Protein AF-A0A920VKF5-F1 (afdb_monomer)

Secondary structure (DSSP, 8-state):
-EEEBTTEEEETTEEEE-SSSEEEEEEEEETTTTS-TTTT-TTTT-SS-S---TT---EEEEEEETTTTEEEE-SS-SSB-SSS--B--TTTS---EEEE---TTSSS-SEEEEEEEEETTTTEEEEEES--HHHHHHHHHHH---TTT-S---S-TTS-------TTSHHHHHHHHHHHHHTT--SEEE----HHHHTT----SS-SHHHHHHHHHHHHH--EEEEE--S--SBT---GGGGSTT-EEEEEEEEHHHHHHHH----SSSEEE-SS--B---TTS----SEEEE-SEEEE--TTSPPPEETTTEEPPTTEEEE-SHHHHHHHHHHHHHHHHHHHHHHT----HHHHHHHHHHSSB--TTS-HHHHTT-B--HHHHHHHHHHHHTT-----EEEEEEEESTTGGGSSBTTEESS-EE-SS--TT-------EEEESSS---SS---------

pLDDT: mean 91.52, std 10.72, range [28.8, 98.75]

Nearest PDB structures (foldseek):
  3lxu-assembly1_X-2  TM=6.558E-01  e=7.524E-14  Drosophila melanogaster
  3ti9-assembly1_A  TM=7.497E-01  e=1.568E-07  Dichelobacter nodosus
  3ti7-assembly1_A  TM=6.650E-01  e=3.180E-07  Dichelobacter nodosus VCS1703A
  3lpd-assembly1_A  TM=7.402E-01  e=3.356E-06  Dichelobacter nodosus VCS1703A
  3lpa-assembly1_A  TM=6.049E-01  e=1.655E-06  Dichelobacter nodosus VCS1703A

Structure (mmCIF, N/CA/C/O backbone):
data_AF-A0A920VKF5-F1
#
_entry.id   AF-A0A920VKF5-F1
#
loop_
_atom_site.group_PDB
_atom_site.id
_atom_site.type_symbol
_atom_site.label_atom_id
_atom_site.label_alt_id
_atom_site.label_comp_id
_atom_site.label_asym_id
_atom_site.label_entity_id
_atom_site.label_seq_id
_atom_site.pdbx_PDB_ins_code
_atom_site.Cartn_x
_atom_site.Cartn_y
_atom_site.Cartn_z
_atom_site.occupancy
_atom_site.B_iso_or_equiv
_atom_site.auth_seq_id
_atom_site.auth_comp_id
_atom_site.auth_asym_id
_atom_site.auth_atom_id
_atom_site.pdbx_PDB_model_num
ATOM 1 N N . MET A 1 1 ? -4.270 -9.746 36.319 1.00 94.31 1 MET A N 1
ATOM 2 C CA . MET A 1 1 ? -5.413 -10.679 36.282 1.00 94.31 1 MET A CA 1
ATOM 3 C C . MET A 1 1 ? -6.360 -10.308 37.399 1.00 94.31 1 MET A C 1
ATOM 5 O O . MET A 1 1 ? -5.893 -9.816 38.421 1.00 94.31 1 MET A O 1
ATOM 9 N N . VAL A 1 2 ? -7.645 -10.537 37.183 1.00 97.38 2 VAL A N 1
ATOM 10 C CA . VAL A 1 2 ? -8.746 -10.303 38.118 1.00 97.38 2 VAL A CA 1
ATOM 11 C C . VAL A 1 2 ? -9.659 -11.522 38.104 1.00 97.38 2 VAL A C 1
ATOM 13 O O . VAL A 1 2 ? -9.716 -12.234 37.103 1.00 97.38 2 VAL A O 1
ATOM 16 N N . THR A 1 3 ? -10.356 -11.772 39.205 1.00 98.00 3 THR A N 1
ATOM 17 C CA . THR A 1 3 ? -11.345 -12.850 39.296 1.00 98.00 3 THR A CA 1
ATOM 18 C C . THR A 1 3 ? -12.698 -12.223 39.576 1.00 98.00 3 THR A C 1
ATOM 20 O O . THR A 1 3 ? -12.848 -11.528 40.579 1.00 98.00 3 THR A O 1
ATOM 23 N N . ALA A 1 4 ? -13.648 -12.456 38.677 1.00 97.50 4 ALA A N 1
ATOM 24 C CA . ALA A 1 4 ? -15.033 -12.065 38.842 1.00 97.50 4 ALA A CA 1
ATOM 25 C C . ALA A 1 4 ? -15.792 -13.134 39.629 1.00 97.50 4 ALA A C 1
ATOM 27 O O . ALA A 1 4 ? -15.712 -14.322 39.303 1.00 97.50 4 ALA A O 1
ATOM 28 N N . ALA A 1 5 ? -16.512 -12.695 40.656 1.00 95.94 5 ALA A N 1
ATOM 29 C CA . ALA A 1 5 ? -17.435 -13.512 41.429 1.00 95.94 5 ALA A CA 1
ATOM 30 C C . ALA A 1 5 ? -18.711 -12.707 41.683 1.00 95.94 5 ALA A C 1
ATOM 32 O O . ALA A 1 5 ? -18.638 -11.499 41.919 1.00 95.94 5 ALA A O 1
ATOM 33 N N . ASP A 1 6 ? -19.869 -13.367 41.615 1.00 96.00 6 ASP A N 1
ATOM 34 C CA . ASP A 1 6 ? -21.182 -12.714 41.675 1.00 96.00 6 ASP A CA 1
ATOM 35 C C . ASP A 1 6 ? -21.328 -11.588 40.622 1.00 96.00 6 ASP A C 1
ATOM 37 O O . ASP A 1 6 ? -21.976 -10.564 40.848 1.00 96.00 6 ASP A O 1
ATOM 41 N N . GLY A 1 7 ? -20.696 -11.773 39.458 1.00 96.00 7 GLY A N 1
ATOM 42 C CA . GLY A 1 7 ? -20.716 -10.853 38.323 1.00 96.00 7 GLY A CA 1
ATOM 43 C C . GLY A 1 7 ? -19.850 -9.602 38.480 1.00 96.00 7 GLY A C 1
ATOM 44 O O . GLY A 1 7 ? -19.982 -8.689 37.669 1.00 96.00 7 GLY A O 1
ATOM 45 N N . GLN A 1 8 ? -18.983 -9.510 39.494 1.00 97.88 8 GLN A N 1
ATOM 46 C CA . GLN A 1 8 ? -18.176 -8.309 39.747 1.00 97.88 8 GLN A CA 1
ATOM 47 C C . GLN A 1 8 ? -16.718 -8.622 40.079 1.00 97.88 8 GLN A C 1
ATOM 49 O O . GLN A 1 8 ? -16.393 -9.677 40.624 1.00 97.88 8 GLN A O 1
ATOM 54 N N . PHE A 1 9 ? -15.833 -7.665 39.802 1.00 98.44 9 PHE A N 1
ATOM 55 C CA . PHE A 1 9 ? -14.459 -7.646 40.305 1.00 98.44 9 PHE A CA 1
ATOM 56 C C . PHE A 1 9 ? -13.984 -6.208 40.528 1.00 98.44 9 PHE A C 1
ATOM 58 O O . PHE A 1 9 ? -14.538 -5.254 39.986 1.00 98.44 9 PHE A O 1
ATOM 65 N N . THR A 1 10 ? -12.913 -6.047 41.299 1.00 97.88 10 THR A N 1
ATOM 66 C CA . THR A 1 10 ? -12.249 -4.752 41.488 1.00 97.88 10 THR A CA 1
ATOM 67 C C . THR A 1 10 ? -10.914 -4.751 40.753 1.00 97.88 10 THR A C 1
ATOM 69 O O . THR A 1 10 ? -10.145 -5.711 40.847 1.00 97.88 10 THR A O 1
ATOM 72 N N . TYR A 1 11 ? -10.633 -3.670 40.032 1.00 97.69 11 TYR A N 1
ATOM 73 C CA . TYR A 1 11 ? -9.337 -3.407 39.420 1.00 97.69 11 TYR A CA 1
ATOM 74 C C . TYR A 1 11 ? -8.946 -1.957 39.694 1.00 97.69 11 TYR A C 1
ATOM 76 O O . TYR A 1 11 ? -9.728 -1.042 39.434 1.00 97.69 11 TYR A O 1
ATOM 84 N N . GLU A 1 12 ? -7.747 -1.767 40.247 1.00 94.69 12 GLU A N 1
ATOM 85 C CA . GLU A 1 12 ? -7.324 -0.487 40.829 1.00 94.69 12 GLU A CA 1
ATOM 86 C C . GLU A 1 12 ? -8.386 0.030 41.820 1.00 94.69 12 GLU A C 1
ATOM 88 O O . GLU A 1 12 ? -8.778 -0.710 42.724 1.00 94.69 12 GLU A O 1
ATOM 93 N N . ASP A 1 13 ? -8.867 1.261 41.647 1.00 92.81 13 ASP A N 1
ATOM 94 C CA . ASP A 1 13 ? -9.841 1.902 42.538 1.00 92.81 13 ASP A CA 1
ATOM 95 C C . ASP A 1 13 ? -11.298 1.784 42.036 1.00 92.81 13 ASP A C 1
ATOM 97 O O . ASP A 1 13 ? -12.197 2.429 42.577 1.00 92.81 13 ASP A O 1
ATOM 101 N N . SER A 1 14 ? -11.553 0.977 40.997 1.00 95.88 14 SER A N 1
ATOM 102 C CA . SER A 1 14 ? -12.870 0.842 40.355 1.00 95.88 14 SER A CA 1
ATOM 103 C C . SER A 1 14 ? -13.431 -0.575 40.467 1.00 95.88 14 SER A C 1
ATOM 105 O O . SER A 1 14 ? -12.704 -1.567 40.390 1.00 95.88 14 SER A O 1
ATOM 107 N N . THR A 1 15 ? -14.749 -0.674 40.649 1.00 97.69 15 THR A N 1
ATOM 108 C CA . THR A 1 15 ? -15.477 -1.951 40.614 1.00 97.69 15 THR A CA 1
ATOM 109 C C . THR A 1 15 ? -16.161 -2.084 39.267 1.00 97.69 15 THR A C 1
ATOM 111 O O . THR A 1 15 ? -16.923 -1.200 38.889 1.00 97.69 15 THR A O 1
ATOM 114 N N . TYR A 1 16 ? -15.878 -3.183 38.576 1.00 98.31 16 TYR A N 1
ATOM 115 C CA . TYR A 1 16 ? -16.411 -3.485 37.258 1.00 98.31 16 TYR A CA 1
ATOM 116 C C . TYR A 1 16 ? -17.472 -4.580 37.339 1.00 98.31 16 TYR A C 1
ATOM 118 O O . TYR A 1 16 ? -17.365 -5.503 38.155 1.00 98.31 16 TYR A O 1
ATOM 126 N N . VAL A 1 17 ? -18.458 -4.512 36.446 1.00 98.56 17 VAL A N 1
ATOM 127 C CA . VAL A 1 17 ? -19.381 -5.620 36.172 1.00 98.56 17 VAL A CA 1
ATOM 128 C C . VAL A 1 17 ? -18.771 -6.496 35.080 1.00 98.56 17 VAL A C 1
ATOM 130 O O . VAL A 1 17 ? -18.473 -6.025 33.984 1.00 98.56 17 VAL A O 1
ATOM 133 N N . ALA A 1 18 ? -18.557 -7.773 35.380 1.00 97.94 18 ALA A N 1
ATOM 134 C CA . ALA A 1 18 ? -18.009 -8.744 34.439 1.00 97.94 18 ALA A CA 1
ATOM 135 C C . ALA A 1 18 ? -19.101 -9.288 33.498 1.00 97.94 18 ALA A C 1
ATOM 137 O O . ALA A 1 18 ? -20.263 -9.362 33.900 1.00 97.94 18 ALA A O 1
ATOM 138 N N . PRO A 1 19 ? -18.749 -9.758 32.285 1.00 97.44 19 PRO A N 1
ATOM 139 C CA . PRO A 1 19 ? -19.723 -10.389 31.393 1.00 97.44 19 PRO A CA 1
ATOM 140 C C . PRO A 1 19 ? -20.175 -11.766 31.913 1.00 97.44 19 PRO A C 1
ATOM 142 O O . PRO A 1 19 ? -21.263 -12.240 31.591 1.00 97.44 19 PRO A O 1
ATOM 145 N N . LYS A 1 20 ? -19.329 -12.417 32.720 1.00 97.31 20 LYS A N 1
ATOM 146 C CA . LYS A 1 20 ? -19.550 -13.706 33.386 1.00 97.31 20 LYS A CA 1
ATOM 147 C C . LYS A 1 20 ? -18.579 -13.848 34.565 1.00 97.31 20 LYS A C 1
ATOM 149 O O . LYS A 1 20 ? -17.555 -13.164 34.606 1.00 97.31 20 LYS A O 1
ATOM 154 N N . ASP A 1 21 ? -18.872 -14.756 35.494 1.00 97.69 21 ASP A N 1
ATOM 155 C CA . ASP A 1 21 ? -17.903 -15.168 36.517 1.00 97.69 21 ASP A CA 1
ATOM 156 C C . ASP A 1 21 ? -16.720 -15.897 35.864 1.00 97.69 21 ASP A C 1
ATOM 158 O O . ASP A 1 21 ? -16.899 -16.660 34.912 1.00 97.69 21 ASP A O 1
ATOM 162 N N . GLY A 1 22 ? -15.506 -15.676 36.368 1.00 97.19 22 GLY A N 1
ATOM 163 C CA . GLY A 1 22 ? -14.299 -16.223 35.749 1.00 97.19 22 GLY A CA 1
ATOM 164 C C . GLY A 1 22 ? -13.022 -15.495 36.149 1.00 97.19 22 GLY A C 1
ATOM 165 O O . GLY A 1 22 ? -13.030 -14.610 37.003 1.00 97.19 22 GLY A O 1
ATOM 166 N N . THR A 1 23 ? -11.899 -15.880 35.543 1.00 98.12 23 THR A N 1
ATOM 167 C CA . THR A 1 23 ? -10.612 -15.191 35.716 1.00 98.12 23 THR A CA 1
ATOM 168 C C . THR A 1 23 ? -10.201 -14.557 34.400 1.00 98.12 23 THR A C 1
ATOM 170 O O . THR A 1 23 ? -10.157 -15.229 33.379 1.00 98.12 23 THR A O 1
ATOM 173 N N . PHE A 1 24 ? -9.864 -13.273 34.444 1.00 98.19 24 PHE A N 1
ATOM 174 C CA . PHE A 1 24 ? -9.590 -12.472 33.258 1.00 98.19 24 PHE A CA 1
ATOM 175 C C . PHE A 1 24 ? -8.280 -11.699 33.397 1.00 98.19 24 PHE A C 1
ATOM 177 O O . PHE A 1 24 ? -7.822 -11.360 34.498 1.00 98.19 24 PHE A O 1
ATOM 184 N N . ARG A 1 25 ? -7.683 -11.339 32.264 1.00 97.75 25 ARG A N 1
ATOM 185 C CA . ARG A 1 25 ? -6.752 -10.213 32.189 1.00 97.75 25 ARG A CA 1
ATOM 186 C C . ARG A 1 25 ? -7.541 -8.930 32.016 1.00 97.75 25 ARG A C 1
ATOM 188 O O . ARG A 1 25 ? -8.558 -8.913 31.342 1.00 97.75 25 ARG A O 1
ATOM 195 N N . ILE A 1 26 ? -7.038 -7.863 32.618 1.00 97.94 26 ILE A N 1
ATOM 196 C CA . ILE A 1 26 ? -7.581 -6.526 32.438 1.00 97.94 26 ILE A CA 1
ATOM 197 C C . ILE A 1 26 ? -6.432 -5.541 32.264 1.00 97.94 26 ILE A C 1
ATOM 199 O O . ILE A 1 26 ? -5.382 -5.692 32.899 1.00 97.94 26 ILE A O 1
ATOM 203 N N . ALA A 1 27 ? -6.645 -4.567 31.390 1.00 96.94 27 ALA A N 1
ATOM 204 C CA . ALA A 1 27 ? -5.829 -3.375 31.234 1.00 96.94 27 ALA A CA 1
ATOM 205 C C . ALA A 1 27 ? -6.740 -2.169 30.964 1.00 96.94 27 ALA A C 1
ATOM 207 O O . ALA A 1 27 ? -7.908 -2.333 30.612 1.00 96.94 27 ALA A O 1
ATOM 208 N N . LEU A 1 28 ? -6.195 -0.965 31.122 1.00 96.12 28 LEU A N 1
ATOM 209 C CA . LEU A 1 28 ? -6.865 0.274 30.738 1.00 96.12 28 LEU A CA 1
ATOM 210 C C . LEU A 1 28 ? -6.191 0.814 29.480 1.00 96.12 28 LEU A C 1
ATOM 212 O O . LEU A 1 28 ? -4.983 1.042 29.484 1.00 96.12 28 LEU A O 1
ATOM 216 N N . PHE A 1 29 ? -6.971 1.005 28.422 1.00 95.19 29 PHE A N 1
ATOM 217 C CA . PHE A 1 29 ? -6.555 1.722 27.227 1.00 95.19 29 PHE A CA 1
ATOM 218 C C . PHE A 1 29 ? -6.771 3.217 27.455 1.00 95.19 29 PHE A C 1
ATOM 220 O O . PHE A 1 29 ? -7.895 3.657 27.696 1.00 95.19 29 PHE A O 1
ATOM 227 N N . HIS A 1 30 ? -5.701 4.004 27.389 1.00 93.19 30 HIS A N 1
ATOM 228 C CA . HIS A 1 30 ? -5.762 5.446 27.562 1.00 93.19 30 HIS A CA 1
ATOM 229 C C . HIS A 1 30 ? -5.614 6.150 26.216 1.00 93.19 30 HIS A C 1
ATOM 231 O O . HIS A 1 30 ? -4.521 6.228 25.654 1.00 93.19 30 HIS A O 1
ATOM 237 N N . GLU A 1 31 ? -6.684 6.765 25.718 1.00 90.12 31 GLU A N 1
ATOM 238 C CA . GLU A 1 31 ? -6.678 7.388 24.385 1.00 90.12 31 GLU A CA 1
ATOM 239 C C . GLU A 1 31 ? -5.643 8.516 24.211 1.00 90.12 31 GLU A C 1
ATOM 241 O O . GLU A 1 31 ? -5.218 8.795 23.093 1.00 90.12 31 GLU A O 1
ATOM 246 N N . ALA A 1 32 ? -5.175 9.135 25.300 1.00 86.12 32 ALA A N 1
ATOM 247 C CA . ALA A 1 32 ? -4.144 10.173 25.263 1.00 86.12 32 ALA A CA 1
ATOM 248 C C . ALA A 1 32 ? -2.719 9.648 25.073 1.00 86.12 32 ALA A C 1
ATOM 250 O O . ALA A 1 32 ? -1.810 10.425 24.780 1.00 86.12 32 ALA A O 1
ATOM 251 N N . ARG A 1 33 ? -2.499 8.358 25.325 1.00 83.00 33 ARG A N 1
ATOM 252 C CA . ARG A 1 33 ? -1.163 7.747 25.356 1.00 83.00 33 ARG A CA 1
ATOM 253 C C . ARG A 1 33 ? -1.057 6.581 24.386 1.00 83.00 33 ARG A C 1
ATOM 255 O O . ARG A 1 33 ? -0.053 6.462 23.688 1.00 83.00 33 ARG A O 1
ATOM 262 N N . ASP A 1 34 ? -2.108 5.777 24.316 1.00 81.38 34 ASP A N 1
ATOM 263 C CA . ASP A 1 34 ? -2.100 4.469 23.671 1.00 81.38 34 ASP A CA 1
ATOM 264 C C . ASP A 1 34 ? -2.711 4.502 22.263 1.00 81.38 34 ASP A C 1
ATOM 266 O O . ASP A 1 34 ? -2.528 3.565 21.493 1.00 81.38 34 ASP A O 1
ATOM 270 N N . SER A 1 35 ? -3.377 5.598 21.876 1.00 69.25 35 SER A N 1
ATOM 271 C CA . SER A 1 35 ? -3.959 5.765 20.531 1.00 69.25 35 SER A CA 1
ATOM 272 C C . SER A 1 35 ? -2.922 5.971 19.417 1.00 69.25 35 SER A C 1
ATOM 274 O O . SER A 1 35 ? -3.292 6.050 18.245 1.00 69.25 35 SER A O 1
ATOM 276 N N . LEU A 1 36 ? -1.629 6.077 19.762 1.00 63.97 36 LEU A N 1
ATOM 277 C CA . LEU A 1 36 ? -0.516 6.329 18.834 1.00 63.97 36 LEU A CA 1
ATOM 278 C C . LEU A 1 36 ? -0.737 7.554 17.918 1.00 63.97 36 LEU A C 1
ATOM 280 O O . LEU A 1 36 ? -0.152 7.641 16.837 1.00 63.97 36 LEU A O 1
ATOM 284 N N . ALA A 1 37 ? -1.513 8.554 18.360 1.00 57.12 37 ALA A N 1
ATOM 285 C CA . ALA A 1 37 ? -1.770 9.799 17.620 1.00 57.12 37 ALA A CA 1
ATOM 286 C C . ALA A 1 37 ? -0.521 10.700 17.426 1.00 57.12 37 ALA A C 1
ATOM 288 O O . ALA A 1 37 ? -0.604 11.812 16.902 1.00 57.12 37 ALA A O 1
ATOM 289 N N . THR A 1 38 ? 0.662 10.223 17.817 1.00 44.28 38 THR A N 1
ATOM 290 C CA . THR A 1 38 ? 1.932 10.948 17.948 1.00 44.28 38 THR A CA 1
ATOM 291 C C . THR A 1 38 ? 2.585 11.391 16.633 1.00 44.28 38 THR A C 1
ATOM 293 O O . THR A 1 38 ? 3.523 12.184 16.676 1.00 44.28 38 THR A O 1
ATOM 296 N N . PHE A 1 39 ? 2.089 10.963 15.467 1.00 41.31 39 PHE A N 1
ATOM 297 C CA . PHE A 1 39 ? 2.622 11.364 14.153 1.00 41.31 39 PHE A CA 1
ATOM 298 C C . PHE A 1 39 ? 1.538 11.936 13.230 1.00 41.31 39 PHE A C 1
ATOM 300 O O . PHE A 1 39 ? 1.258 11.389 12.168 1.00 41.31 39 PHE A O 1
ATOM 307 N N . GLY A 1 40 ? 0.916 13.047 13.640 1.00 45.75 40 GLY A N 1
ATOM 308 C CA . GLY A 1 40 ? -0.135 13.697 12.844 1.00 45.75 40 GLY A CA 1
ATOM 309 C C . GLY A 1 40 ? -1.420 12.868 12.761 1.00 45.75 40 GLY A C 1
ATOM 310 O O . GLY A 1 40 ? -2.103 12.897 11.738 1.00 45.75 40 GLY A O 1
ATOM 311 N N . GLY A 1 41 ? -1.714 12.095 13.814 1.00 56.78 41 GLY A N 1
ATOM 312 C CA . GLY A 1 41 ? -2.896 11.245 13.882 1.00 56.78 41 GLY A CA 1
ATOM 313 C C . GLY A 1 41 ? -4.176 12.075 13.858 1.00 56.78 41 GLY A C 1
ATOM 314 O O . GLY A 1 41 ? -4.348 12.986 14.662 1.00 56.78 41 GLY A O 1
ATOM 315 N N . SER A 1 42 ? -5.088 11.724 12.956 1.00 66.75 42 SER A N 1
ATOM 316 C CA . SER A 1 42 ? -6.396 12.365 12.752 1.00 66.75 42 SER A CA 1
ATOM 317 C C . SER A 1 42 ? -7.359 12.240 13.938 1.00 66.75 42 SER A C 1
ATOM 319 O O . SER A 1 42 ? -8.408 12.872 13.929 1.00 66.75 42 SER A O 1
ATOM 321 N N . LEU A 1 43 ? -7.022 11.411 14.929 1.00 80.00 43 LEU A N 1
ATOM 322 C CA . LEU A 1 43 ? -7.848 11.161 16.109 1.00 80.00 43 LEU A CA 1
ATOM 323 C C . LEU A 1 43 ? -7.689 12.220 17.201 1.00 80.00 43 LEU A C 1
ATOM 325 O O . LEU A 1 43 ? -8.517 12.263 18.092 1.00 80.00 43 LEU A O 1
ATOM 329 N N . GLU A 1 44 ? -6.620 13.025 17.187 1.00 80.25 44 GLU A N 1
ATOM 330 C CA . GLU A 1 44 ? -6.382 14.088 18.186 1.00 80.25 44 GLU A CA 1
ATOM 331 C C . GLU A 1 44 ? -6.449 13.632 19.661 1.00 80.25 44 GLU A C 1
ATOM 333 O O . GLU A 1 44 ? -6.686 14.436 20.559 1.00 80.25 44 GLU A O 1
ATOM 338 N N . ASN A 1 45 ? -6.148 12.354 19.928 1.00 86.19 45 ASN A N 1
ATOM 339 C CA . ASN A 1 45 ? -6.313 11.708 21.238 1.00 86.19 45 ASN A CA 1
ATOM 340 C C . ASN A 1 45 ? -7.775 11.627 21.728 1.00 86.19 45 ASN A C 1
ATOM 342 O O . ASN A 1 45 ? -8.021 11.701 22.931 1.00 86.19 45 ASN A O 1
ATOM 346 N N . ASP A 1 46 ? -8.717 11.507 20.802 1.00 89.50 46 ASP A N 1
ATOM 347 C CA . ASP A 1 46 ? -10.159 11.457 21.032 1.00 89.50 46 ASP A CA 1
ATOM 348 C C . ASP A 1 46 ? -10.747 10.290 20.222 1.00 89.50 46 ASP A C 1
ATOM 350 O O . ASP A 1 46 ? -11.204 10.459 19.086 1.00 89.50 46 ASP A O 1
ATOM 354 N N . VAL A 1 47 ? -10.619 9.064 20.742 1.00 91.88 47 VAL A N 1
ATOM 355 C CA . VAL A 1 47 ? -11.009 7.862 19.978 1.00 91.88 47 VAL A CA 1
ATOM 356 C C . VAL A 1 47 ? -12.523 7.706 19.896 1.00 91.88 47 VAL A C 1
ATOM 358 O O . VAL A 1 47 ? -13.016 7.157 18.913 1.00 91.88 47 VAL A O 1
ATOM 361 N N . ASN A 1 48 ? -13.250 8.182 20.908 1.00 93.19 48 ASN A N 1
ATOM 362 C CA . ASN A 1 48 ? -14.709 8.140 20.983 1.00 93.19 48 ASN A CA 1
ATOM 363 C C . ASN A 1 48 ? -15.372 9.425 20.458 1.00 93.19 48 ASN A C 1
ATOM 365 O O . ASN A 1 48 ? -16.597 9.467 20.393 1.00 93.19 48 ASN A O 1
ATOM 369 N N . ARG A 1 49 ? -14.582 10.421 20.033 1.00 92.12 49 ARG A N 1
ATOM 370 C CA . ARG A 1 49 ? -15.039 11.658 19.380 1.00 92.12 49 ARG A CA 1
ATOM 371 C C . ARG A 1 49 ? -15.965 12.497 20.265 1.00 92.12 49 ARG A C 1
ATOM 373 O O . ARG A 1 49 ? -16.831 13.202 19.752 1.00 92.12 49 ARG A O 1
ATOM 380 N N . ASP A 1 50 ? -15.775 12.443 21.582 1.00 91.31 50 ASP A N 1
ATOM 381 C CA . ASP A 1 50 ? -16.610 13.159 22.553 1.00 91.31 50 ASP A CA 1
ATOM 382 C C . ASP A 1 50 ? -16.104 14.581 22.870 1.00 91.31 50 ASP A C 1
ATOM 384 O O . ASP A 1 50 ? -16.742 15.329 23.619 1.00 91.31 50 ASP A O 1
ATOM 388 N N . GLY A 1 51 ? -14.967 14.981 22.289 1.00 90.25 51 GLY A N 1
ATOM 389 C CA . GLY A 1 51 ? -14.352 16.285 22.508 1.00 90.25 51 GLY A CA 1
ATOM 390 C C . GLY A 1 51 ? -13.583 16.406 23.826 1.00 90.25 51 GLY A C 1
ATOM 391 O O . GLY A 1 51 ? -13.152 17.508 24.170 1.00 90.25 51 GLY A O 1
ATOM 392 N N . ASN A 1 52 ? -13.376 15.303 24.550 1.00 90.44 52 ASN A N 1
ATOM 393 C CA . ASN A 1 52 ? -12.672 15.224 25.826 1.00 90.44 52 ASN A CA 1
ATOM 394 C C . ASN A 1 52 ? -13.162 16.263 26.857 1.00 90.44 52 ASN A C 1
ATOM 396 O O . ASN A 1 52 ? -12.382 17.131 27.276 1.00 90.44 52 ASN A O 1
ATOM 400 N N . PRO A 1 53 ? -14.440 16.218 27.282 1.00 91.00 53 PRO A N 1
ATOM 401 C CA . PRO A 1 53 ? -14.979 17.186 28.229 1.00 91.00 53 PRO A CA 1
ATOM 402 C C . PRO A 1 53 ? -14.217 17.170 29.563 1.00 91.00 53 PRO A C 1
ATOM 404 O O . PRO A 1 53 ? -13.622 16.167 29.967 1.00 91.00 53 PRO A O 1
ATOM 407 N N . GLU A 1 54 ? -14.243 18.299 30.278 1.00 90.19 54 GLU A N 1
ATOM 408 C CA . GLU A 1 54 ? -13.594 18.416 31.587 1.00 90.19 54 GLU A CA 1
ATOM 409 C C . GLU A 1 54 ? -14.101 17.325 32.544 1.00 90.19 54 GLU A C 1
ATOM 411 O O . GLU A 1 54 ? -15.302 17.178 32.763 1.00 90.19 54 GLU A O 1
ATOM 416 N N . GLY A 1 55 ? -13.171 16.555 33.116 1.00 85.56 55 GLY A N 1
ATOM 417 C CA . GLY A 1 55 ? -13.484 15.427 33.994 1.00 85.56 55 GLY A CA 1
ATOM 418 C C . GLY A 1 55 ? -13.605 14.068 33.298 1.00 85.56 55 GLY A C 1
ATOM 419 O O . GLY A 1 55 ? -13.778 13.077 34.005 1.00 85.56 55 GLY A O 1
ATOM 420 N N . SER A 1 56 ? -13.468 13.987 31.966 1.00 88.62 56 SER A N 1
ATOM 421 C CA . SER A 1 56 ? -13.367 12.700 31.263 1.00 88.62 56 SER A CA 1
ATOM 422 C C . SER A 1 56 ? -12.203 11.870 31.814 1.00 88.62 56 SER A C 1
ATOM 424 O O . SER A 1 56 ? -11.092 12.381 32.003 1.00 88.62 56 SER A O 1
ATOM 426 N N . SER A 1 57 ? -12.455 10.583 32.077 1.00 89.31 57 SER A N 1
ATOM 427 C CA . SER A 1 57 ? -11.411 9.656 32.521 1.00 89.31 57 SER A CA 1
ATOM 428 C C . SER A 1 57 ? -10.414 9.381 31.398 1.00 89.31 57 SER A C 1
ATOM 430 O O . SER A 1 57 ? -9.226 9.223 31.678 1.00 89.31 57 SER A O 1
ATOM 432 N N . ARG A 1 58 ? -10.882 9.374 30.137 1.00 92.25 58 ARG A N 1
ATOM 433 C CA . ARG A 1 58 ? -10.103 9.025 28.935 1.00 92.25 58 ARG A CA 1
ATOM 434 C C . ARG A 1 58 ? -9.517 7.607 28.972 1.00 92.25 58 ARG A C 1
ATOM 436 O O . ARG A 1 58 ? -8.512 7.327 28.307 1.00 92.25 58 ARG A O 1
ATOM 443 N N . LEU A 1 59 ? -10.102 6.748 29.811 1.00 95.06 59 LEU A N 1
ATOM 444 C CA . LEU A 1 59 ? -9.698 5.365 30.057 1.00 95.06 59 LEU A CA 1
ATOM 445 C C . LEU A 1 59 ? -10.828 4.428 29.644 1.00 95.06 59 LEU A C 1
ATOM 447 O O . LEU A 1 59 ? -11.965 4.616 30.069 1.00 95.06 59 LEU A O 1
ATOM 451 N N . PHE A 1 60 ? -10.488 3.406 28.870 1.00 96.94 60 PHE A N 1
ATOM 452 C CA . PHE A 1 60 ? -11.401 2.359 28.430 1.00 96.94 60 PHE A CA 1
ATOM 453 C C . PHE A 1 60 ? -10.907 1.027 28.990 1.00 96.94 60 PHE A C 1
ATOM 455 O O . PHE A 1 60 ? -9.743 0.658 28.801 1.00 96.94 60 PHE A O 1
ATOM 462 N N . GLY A 1 61 ? -11.764 0.310 29.712 1.00 97.56 61 GLY A N 1
ATOM 463 C CA . GLY A 1 61 ? -11.431 -1.015 30.221 1.00 97.56 61 GLY A CA 1
ATOM 464 C C . GLY A 1 61 ? -11.302 -2.023 29.081 1.00 97.56 61 GLY A C 1
ATOM 465 O O . GLY A 1 61 ? -12.132 -2.046 28.180 1.00 97.56 61 GLY A O 1
ATOM 466 N N . VAL A 1 62 ? -10.277 -2.873 29.116 1.00 98.31 62 VAL A N 1
ATOM 467 C CA . VAL A 1 62 ? -10.110 -3.994 28.181 1.00 98.31 62 VAL A CA 1
ATOM 468 C C . VAL A 1 62 ? -9.987 -5.274 28.992 1.00 98.31 62 VAL A C 1
ATOM 470 O O . VAL A 1 62 ? -9.008 -5.451 29.717 1.00 98.31 62 VAL A O 1
ATOM 473 N N . LEU A 1 63 ? -10.977 -6.155 28.874 1.00 98.56 63 LEU A N 1
ATOM 474 C CA . LEU A 1 63 ? -11.058 -7.438 29.564 1.00 98.56 63 LEU A CA 1
ATOM 475 C C . LEU A 1 63 ? -10.781 -8.570 28.571 1.00 98.56 63 LEU A C 1
ATOM 477 O O . LEU A 1 63 ? -11.355 -8.582 27.489 1.00 98.56 63 LEU A O 1
ATOM 481 N N . TRP A 1 64 ? -9.932 -9.529 28.933 1.00 98.56 64 TRP A N 1
ATOM 482 C CA . TRP A 1 64 ? -9.594 -10.679 28.089 1.00 98.56 64 TRP A CA 1
ATOM 483 C C . TRP A 1 64 ? -9.699 -11.988 28.874 1.00 98.56 64 TRP A C 1
ATOM 485 O O . TRP A 1 64 ? -9.069 -12.146 29.926 1.00 98.56 64 TRP A O 1
ATOM 495 N N . ASP A 1 65 ? -10.494 -12.918 28.350 1.00 97.81 65 ASP A N 1
ATOM 496 C CA . ASP A 1 65 ? -10.560 -14.317 28.769 1.00 97.81 65 ASP A CA 1
ATOM 497 C C . ASP A 1 65 ? -9.528 -15.136 27.981 1.00 97.81 65 ASP A C 1
ATOM 499 O O . ASP A 1 65 ? -9.683 -15.372 26.785 1.00 97.81 65 ASP A O 1
ATOM 503 N N . GLU A 1 66 ? -8.451 -15.563 28.647 1.00 96.12 66 GLU A N 1
ATOM 504 C CA . GLU A 1 66 ? -7.386 -16.344 28.002 1.00 96.12 66 GLU A CA 1
ATOM 505 C C . GLU A 1 66 ? -7.813 -17.772 27.631 1.00 96.12 66 GLU A C 1
ATOM 507 O O . GLU A 1 66 ? -7.097 -18.436 26.884 1.00 96.12 66 GLU A O 1
ATOM 512 N N . GLU A 1 67 ? -8.915 -18.284 28.190 1.00 94.69 67 GLU A N 1
ATOM 513 C CA . GLU A 1 67 ? -9.383 -19.642 27.896 1.00 94.69 67 GLU A CA 1
ATOM 514 C C . GLU A 1 67 ? -10.198 -19.689 26.602 1.00 94.69 67 GLU A C 1
ATOM 516 O O . GLU A 1 67 ? -10.137 -20.684 25.876 1.00 94.69 67 GLU A O 1
ATOM 521 N N . THR A 1 68 ? -10.956 -18.627 26.315 1.00 96.06 68 THR A N 1
ATOM 522 C CA . THR A 1 68 ? -11.851 -18.545 25.150 1.00 96.06 68 THR A CA 1
ATOM 523 C C . THR A 1 68 ? -11.382 -17.576 24.068 1.00 96.06 68 THR A C 1
ATOM 525 O O . THR A 1 68 ? -11.996 -17.541 23.003 1.00 96.06 68 THR A O 1
ATOM 528 N N . ASP A 1 69 ? -10.329 -16.795 24.329 1.00 97.12 69 ASP A N 1
ATOM 529 C CA . ASP A 1 69 ? -9.882 -15.671 23.496 1.00 97.12 69 ASP A CA 1
ATOM 530 C C . ASP A 1 69 ? -10.968 -14.614 23.245 1.00 97.12 69 ASP A C 1
ATOM 532 O O . ASP A 1 69 ? -10.941 -13.879 22.255 1.00 97.12 69 ASP A O 1
ATOM 536 N N . GLU A 1 70 ? -11.924 -14.506 24.168 1.00 98.06 70 GLU A N 1
ATOM 537 C CA . GLU A 1 70 ? -12.917 -13.441 24.156 1.00 98.06 70 GLU A CA 1
ATOM 538 C C . GLU A 1 70 ? -12.336 -12.168 24.778 1.00 98.06 70 GLU A C 1
ATOM 540 O O . GLU A 1 70 ? -11.756 -12.182 25.869 1.00 98.06 70 GLU A O 1
ATOM 545 N N . VAL A 1 71 ? -12.512 -11.051 24.078 1.00 98.69 71 VAL A N 1
ATOM 546 C CA . VAL A 1 71 ? -12.075 -9.721 24.494 1.00 98.69 71 VAL A CA 1
ATOM 547 C C . VAL A 1 71 ? -13.279 -8.790 24.527 1.00 98.69 71 VAL A C 1
ATOM 549 O O . VAL A 1 71 ? -14.010 -8.678 23.546 1.00 98.69 71 VAL A O 1
ATOM 552 N N . TRP A 1 72 ? -13.452 -8.077 25.634 1.00 98.69 72 TRP A N 1
ATOM 553 C CA . TRP A 1 72 ? -14.452 -7.024 25.789 1.00 98.69 72 TRP A CA 1
ATOM 554 C C . TRP A 1 72 ? -13.755 -5.690 26.011 1.00 98.69 72 TRP A C 1
ATOM 556 O O . TRP A 1 72 ? -12.763 -5.608 26.737 1.00 98.69 72 TRP A O 1
ATOM 566 N N . VAL A 1 73 ? -14.294 -4.639 25.405 1.00 98.44 73 VAL A N 1
ATOM 567 C CA . VAL A 1 73 ? -13.823 -3.267 25.591 1.00 98.44 73 VAL A CA 1
ATOM 568 C C . VAL A 1 73 ? -14.988 -2.454 26.132 1.00 98.44 73 VAL A C 1
ATOM 570 O O . VAL A 1 73 ? -16.039 -2.435 25.507 1.00 98.44 73 VAL A O 1
ATOM 573 N N . ASP A 1 74 ? -14.808 -1.808 27.279 1.00 97.75 74 ASP A N 1
ATOM 574 C CA . ASP A 1 74 ? -15.768 -0.883 27.894 1.00 97.75 74 ASP A CA 1
ATOM 575 C C . ASP A 1 74 ? -15.745 0.439 27.110 1.00 97.75 74 ASP A C 1
ATOM 577 O O . ASP A 1 74 ? -15.027 1.380 27.452 1.00 97.75 74 ASP A O 1
ATOM 581 N N . THR A 1 75 ? -16.437 0.451 25.967 1.00 96.25 75 THR A N 1
ATOM 582 C CA . THR A 1 75 ? -16.414 1.556 24.990 1.00 96.25 75 THR A CA 1
ATOM 583 C C . THR A 1 75 ? -17.230 2.780 25.415 1.00 96.25 75 THR A C 1
ATOM 585 O O . THR A 1 75 ? -16.979 3.875 24.912 1.00 96.25 75 THR A O 1
ATOM 588 N N . ASN A 1 76 ? -18.178 2.610 26.338 1.00 94.06 76 ASN A N 1
ATOM 589 C CA . ASN A 1 76 ? -19.033 3.654 26.911 1.00 94.06 76 ASN A CA 1
ATOM 590 C C . ASN A 1 76 ? -18.567 4.122 28.305 1.00 94.06 76 ASN A C 1
ATOM 592 O O . ASN A 1 76 ? -19.145 5.068 28.841 1.00 94.06 76 ASN A O 1
ATOM 596 N N . GLN A 1 77 ? -17.504 3.519 28.849 1.00 94.19 77 GLN A N 1
ATOM 597 C CA . GLN A 1 77 ? -16.820 3.912 30.085 1.00 94.19 77 GLN A CA 1
ATOM 598 C C . GLN A 1 77 ? -17.729 3.878 31.323 1.00 94.19 77 GLN A C 1
ATOM 600 O O . GLN A 1 77 ? -17.584 4.695 32.238 1.00 94.19 77 GLN A O 1
ATOM 605 N N . ASP A 1 78 ? -18.677 2.941 31.357 1.00 95.06 78 ASP A N 1
ATOM 606 C CA . ASP A 1 78 ? -19.637 2.788 32.453 1.00 95.06 78 ASP A CA 1
ATOM 607 C C . ASP A 1 78 ? -19.208 1.737 33.495 1.00 95.06 78 ASP A C 1
ATOM 609 O O . ASP A 1 78 ? -19.945 1.465 34.449 1.00 95.06 78 ASP A O 1
ATOM 613 N N . LEU A 1 79 ? -17.985 1.205 33.353 1.00 97.38 79 LEU A N 1
ATOM 614 C CA . LEU A 1 79 ? -17.399 0.154 34.185 1.00 97.38 79 LEU A CA 1
ATOM 615 C C . LEU A 1 79 ? -18.147 -1.186 34.074 1.00 97.38 79 LEU A C 1
ATOM 617 O O . LEU A 1 79 ? -18.039 -2.037 34.962 1.00 97.38 79 LEU A O 1
ATOM 621 N N . SER A 1 80 ? -18.891 -1.411 32.992 1.00 97.94 80 SER A N 1
ATOM 622 C CA . SER A 1 80 ? -19.587 -2.662 32.714 1.00 97.94 80 SER A CA 1
ATOM 623 C C . SER A 1 80 ? -19.096 -3.303 31.420 1.00 97.94 80 SER A C 1
ATOM 625 O O . SER A 1 80 ? -19.027 -2.702 30.355 1.00 97.94 80 SER A O 1
ATOM 627 N N . PHE A 1 81 ? -18.806 -4.599 31.506 1.00 98.38 81 PHE A N 1
ATOM 628 C CA . PHE A 1 81 ? -18.557 -5.450 30.346 1.00 98.38 81 PHE A CA 1
ATOM 629 C C . PHE A 1 81 ? -19.785 -6.288 29.956 1.00 98.38 81 PHE A C 1
ATOM 631 O O . PHE A 1 81 ? -19.727 -7.040 28.987 1.00 98.38 81 PHE A O 1
ATOM 638 N N . ALA A 1 82 ? -20.888 -6.204 30.711 1.00 96.25 82 ALA A N 1
ATOM 639 C CA . ALA A 1 82 ? -22.053 -7.078 30.551 1.00 96.25 82 ALA A CA 1
ATOM 640 C C . ALA A 1 82 ? -22.860 -6.813 29.267 1.00 96.25 82 ALA A C 1
ATOM 642 O O . ALA A 1 82 ? -23.538 -7.710 28.767 1.00 96.25 82 ALA A O 1
ATOM 643 N N . ASP A 1 83 ? -22.789 -5.592 28.747 1.00 95.06 83 ASP A N 1
ATOM 644 C CA . ASP A 1 83 ? -23.431 -5.116 27.522 1.00 95.06 83 ASP A CA 1
ATOM 645 C C . ASP A 1 83 ? -22.451 -4.972 26.347 1.00 95.06 83 ASP A C 1
ATOM 647 O O . ASP A 1 83 ? -22.863 -4.690 25.220 1.00 95.06 83 ASP A O 1
ATOM 651 N N . GLN A 1 84 ? -21.161 -5.219 26.584 1.00 97.12 84 GLN A N 1
ATOM 652 C CA . GLN A 1 84 ? -20.137 -5.130 25.552 1.00 97.12 84 GLN A CA 1
ATOM 653 C C . GLN A 1 84 ? -20.160 -6.381 24.671 1.00 97.12 84 GLN A C 1
ATOM 655 O O . GLN A 1 84 ? -20.369 -7.509 25.125 1.00 97.12 84 GLN A O 1
ATOM 660 N N . THR A 1 85 ? -19.899 -6.191 23.380 1.00 96.25 85 THR A N 1
ATOM 661 C CA . THR A 1 85 ? -19.785 -7.314 22.443 1.00 96.25 85 THR A CA 1
ATOM 662 C C . THR A 1 85 ? -18.508 -8.098 22.737 1.00 96.25 85 THR A C 1
ATOM 664 O O . THR A 1 85 ? -17.433 -7.510 22.845 1.00 96.25 85 THR A O 1
ATOM 667 N N . ALA A 1 86 ? -18.614 -9.425 22.839 1.00 97.81 86 ALA A N 1
ATOM 668 C CA . ALA A 1 86 ? -17.444 -10.294 22.906 1.00 97.81 86 ALA A CA 1
ATOM 669 C C . ALA A 1 86 ? -16.762 -10.309 21.531 1.00 97.81 86 ALA A C 1
ATOM 671 O O . ALA A 1 86 ? -17.327 -10.822 20.566 1.00 97.81 86 ALA A O 1
ATOM 672 N N . LEU A 1 87 ? -15.560 -9.749 21.433 1.00 98.44 87 LEU A N 1
ATOM 673 C CA . LEU A 1 87 ? -14.702 -9.797 20.249 1.00 98.44 87 LEU A CA 1
ATOM 674 C C . LEU A 1 87 ? -13.644 -10.898 20.413 1.00 98.44 87 LEU A C 1
ATOM 676 O O . LEU A 1 87 ? -13.506 -11.485 21.482 1.00 98.44 87 LEU A O 1
ATOM 680 N N . THR A 1 88 ? -12.905 -11.204 19.354 1.00 98.06 88 THR A N 1
ATOM 681 C CA . THR A 1 88 ? -11.739 -12.105 19.377 1.00 98.06 88 THR A CA 1
ATOM 682 C C . THR A 1 88 ? -10.766 -11.671 18.279 1.00 98.06 88 THR A C 1
ATOM 684 O O . THR A 1 88 ? -11.003 -10.632 17.662 1.00 98.06 88 THR A O 1
ATOM 687 N N . ASP A 1 89 ? -9.678 -12.405 18.030 1.00 97.00 89 ASP A N 1
ATOM 688 C CA . ASP A 1 89 ? -8.739 -12.053 16.961 1.00 97.00 89 ASP A CA 1
ATOM 689 C C . ASP A 1 89 ? -9.471 -11.871 15.622 1.00 97.00 89 ASP A C 1
ATOM 691 O O . ASP A 1 89 ? -10.250 -12.725 15.188 1.00 97.00 89 ASP A O 1
ATOM 695 N N . TYR A 1 90 ? -9.220 -10.739 14.965 1.00 95.12 90 TYR A N 1
ATOM 696 C CA . TYR A 1 90 ? -9.899 -10.366 13.729 1.00 95.12 90 TYR A CA 1
ATOM 697 C C . TYR A 1 90 ? -9.697 -11.401 12.610 1.00 95.12 90 TYR A C 1
ATOM 699 O O . TYR A 1 90 ? -10.557 -11.547 11.741 1.00 95.12 90 TYR A O 1
ATOM 707 N N . ASN A 1 91 ? -8.579 -12.138 12.623 1.00 91.44 91 ASN A N 1
ATOM 708 C CA . ASN A 1 91 ? -8.325 -13.196 11.645 1.00 91.44 91 ASN A CA 1
ATOM 709 C C . ASN A 1 91 ? -9.240 -14.412 11.836 1.00 91.44 91 ASN A C 1
ATOM 711 O O . ASN A 1 91 ? -9.558 -15.085 10.855 1.00 91.44 91 ASN A O 1
ATOM 715 N N . ASP A 1 92 ? -9.671 -14.679 13.070 1.00 94.19 92 ASP A N 1
ATOM 716 C CA . ASP A 1 92 ? -10.572 -15.787 13.389 1.00 94.19 92 ASP A CA 1
ATOM 717 C C . ASP A 1 92 ? -12.032 -15.377 13.190 1.00 94.19 92 ASP A C 1
ATOM 719 O O . ASP A 1 92 ? -12.831 -16.122 12.612 1.00 94.19 92 ASP A O 1
ATOM 723 N N . ARG A 1 93 ? -12.383 -14.167 13.642 1.00 95.31 93 ARG A N 1
ATOM 724 C CA . ARG A 1 93 ? -13.707 -13.576 13.450 1.00 95.31 93 ARG A CA 1
ATOM 725 C C . ARG A 1 93 ? -13.560 -12.103 13.049 1.00 95.31 93 ARG A C 1
ATOM 727 O O . ARG A 1 93 ? -13.231 -11.290 13.910 1.00 95.31 93 ARG A O 1
ATOM 734 N N . PRO A 1 94 ? -13.836 -11.737 11.778 1.00 92.88 94 PRO A N 1
ATOM 735 C CA . PRO A 1 94 ? -13.633 -10.384 11.252 1.00 92.88 94 PRO A CA 1
ATOM 736 C C . PRO A 1 94 ? -14.748 -9.425 11.699 1.00 92.88 94 PRO A C 1
ATOM 738 O O . PRO A 1 94 ? -15.488 -8.856 10.897 1.00 92.88 94 PRO A O 1
ATOM 741 N N . GLU A 1 95 ? -14.885 -9.282 13.010 1.00 95.62 95 GLU A N 1
ATOM 742 C CA . GLU A 1 95 ? -15.770 -8.352 13.696 1.00 95.62 95 GLU A CA 1
ATOM 743 C C . GLU A 1 95 ? -14.950 -7.200 14.276 1.00 95.62 95 GLU A C 1
ATOM 745 O O . GLU A 1 95 ? -13.761 -7.330 14.570 1.00 95.62 95 GLU A O 1
ATOM 750 N N . PHE A 1 96 ? -15.589 -6.049 14.448 1.00 96.00 96 PHE A N 1
ATOM 751 C CA . PHE A 1 96 ? -14.950 -4.856 14.984 1.00 96.00 96 PHE A CA 1
ATOM 752 C C . PHE A 1 96 ? -15.808 -4.248 16.089 1.00 96.00 96 PHE A C 1
ATOM 754 O O . PHE A 1 96 ? -17.036 -4.329 16.057 1.00 96.00 96 PHE A O 1
ATOM 761 N N . GLY A 1 97 ? -15.147 -3.618 17.056 1.00 96.94 97 GLY A N 1
ATOM 762 C CA . GLY A 1 97 ? -15.789 -2.731 18.017 1.00 96.94 97 GLY A CA 1
ATOM 763 C C . GLY A 1 97 ? -15.800 -1.293 17.508 1.00 96.94 97 GLY A C 1
ATOM 764 O O . GLY A 1 97 ? -15.145 -0.960 16.515 1.00 96.94 97 GLY A O 1
ATOM 765 N N . VAL A 1 98 ? -16.551 -0.430 18.185 1.00 96.31 98 VAL A N 1
ATOM 766 C CA . VAL A 1 98 ? -16.679 0.986 17.832 1.00 96.31 98 VAL A CA 1
ATOM 767 C C . VAL A 1 98 ? -16.550 1.827 19.095 1.00 96.31 98 VAL A C 1
ATOM 769 O O . VAL A 1 98 ? -17.233 1.568 20.079 1.00 96.31 98 VAL A O 1
ATOM 772 N N . PHE A 1 99 ? -15.678 2.830 19.057 1.00 95.69 99 PHE A N 1
ATOM 773 C CA . PHE A 1 99 ? -15.671 3.924 20.022 1.00 95.69 99 PHE A CA 1
ATOM 774 C C . PHE A 1 99 ? -16.549 5.063 19.507 1.00 95.69 99 PHE A C 1
ATOM 776 O O . PHE A 1 99 ? -16.512 5.371 18.313 1.00 95.69 99 PHE A O 1
ATOM 783 N N . GLY A 1 100 ? -17.280 5.714 20.411 1.00 93.94 100 GLY A N 1
ATOM 784 C CA . GLY A 1 100 ? -18.147 6.843 20.077 1.00 93.94 100 GLY A CA 1
ATOM 785 C C . GLY A 1 100 ? -19.516 6.433 19.542 1.00 93.94 100 GLY A C 1
ATOM 786 O O . GLY A 1 100 ? -19.800 5.258 19.309 1.00 93.94 100 GLY A O 1
ATOM 787 N N . THR A 1 101 ? -20.389 7.421 19.368 1.00 94.00 101 THR A N 1
ATOM 788 C CA . THR A 1 101 ? -21.734 7.253 18.807 1.00 94.00 101 THR A CA 1
ATOM 789 C C . THR A 1 101 ? -21.928 8.287 17.719 1.00 94.00 101 THR A C 1
ATOM 791 O O . THR A 1 101 ? -21.740 9.472 17.961 1.00 94.00 101 THR A O 1
ATOM 794 N N . ASP A 1 102 ? -22.303 7.811 16.538 1.00 93.62 102 ASP A N 1
ATOM 795 C CA . ASP A 1 102 ? -22.537 8.650 15.367 1.00 93.62 102 ASP A CA 1
ATOM 796 C C . ASP A 1 102 ? -23.787 9.523 15.538 1.00 93.62 102 ASP A C 1
ATOM 798 O O . ASP A 1 102 ? -24.842 9.002 15.922 1.00 93.62 102 ASP A O 1
ATOM 802 N N . ASP A 1 103 ? -23.686 10.818 15.233 1.00 93.44 103 ASP A N 1
ATOM 803 C CA . ASP A 1 103 ? -24.837 11.712 15.130 1.00 93.44 103 ASP A CA 1
ATOM 804 C C . ASP A 1 103 ? -25.330 11.740 13.669 1.00 93.44 103 ASP A C 1
ATOM 806 O O . ASP A 1 103 ? -24.673 12.308 12.800 1.00 93.44 103 ASP A O 1
ATOM 810 N N . PRO A 1 104 ? -26.505 11.164 13.349 1.00 92.00 104 PRO A N 1
ATOM 811 C CA . PRO A 1 104 ? -26.990 11.113 11.970 1.00 92.00 104 PRO A CA 1
ATOM 812 C C . PRO A 1 104 ? -27.319 12.492 11.371 1.00 92.00 104 PRO A C 1
ATOM 814 O O . PRO A 1 104 ? -27.565 12.580 10.164 1.00 92.00 104 PRO A O 1
ATOM 817 N N . ASP A 1 105 ? -27.368 13.552 12.187 1.00 94.25 105 ASP A N 1
ATOM 818 C CA . ASP A 1 105 ? -27.609 14.922 11.734 1.00 94.25 105 ASP A CA 1
ATOM 819 C C . ASP A 1 105 ? -26.317 15.649 11.297 1.00 94.25 105 ASP A C 1
ATOM 821 O O . ASP A 1 105 ? -26.393 16.741 10.714 1.00 94.25 105 ASP A O 1
ATOM 825 N N . THR A 1 106 ? -25.134 15.062 11.516 1.00 92.25 106 THR A N 1
ATOM 826 C CA . THR A 1 106 ? -23.848 15.595 11.048 1.00 92.25 106 THR A CA 1
ATOM 827 C C . THR A 1 106 ? -23.354 14.843 9.799 1.00 92.25 106 THR A C 1
ATOM 829 O O . THR A 1 106 ? -23.769 13.723 9.504 1.00 92.25 106 THR A O 1
ATOM 832 N N . PRO A 1 107 ? -22.505 15.472 8.962 1.00 89.31 107 PRO A N 1
ATOM 833 C CA . PRO A 1 107 ? -21.970 14.809 7.774 1.00 89.31 107 PRO A CA 1
ATOM 834 C C . PRO A 1 107 ? -20.733 13.944 8.062 1.00 89.31 107 PRO A C 1
ATOM 836 O O . PRO A 1 107 ? -20.390 13.102 7.229 1.00 89.31 107 PRO A O 1
ATOM 839 N N . ILE A 1 108 ? -20.017 14.209 9.160 1.00 91.81 108 ILE A N 1
ATOM 840 C CA . ILE A 1 108 ? -18.853 13.427 9.596 1.00 91.81 108 ILE A CA 1
ATOM 841 C C . ILE A 1 108 ? -19.326 12.280 10.480 1.00 91.81 108 ILE A C 1
ATOM 843 O O . ILE A 1 108 ? -20.427 12.319 10.998 1.00 91.81 108 ILE A O 1
ATOM 847 N N . ARG A 1 109 ? -18.471 11.278 10.672 1.00 91.44 109 ARG A N 1
ATOM 848 C CA . ARG A 1 109 ? -18.755 10.177 11.587 1.00 91.44 109 ARG A CA 1
ATOM 849 C C . ARG A 1 109 ? -18.191 10.448 12.988 1.00 91.44 109 ARG A C 1
ATOM 851 O O . ARG A 1 109 ? -16.972 10.514 13.116 1.00 91.44 109 ARG A O 1
ATOM 858 N N . GLU A 1 110 ? -18.983 10.522 14.054 1.00 93.19 110 GLU A N 1
ATOM 859 C CA . GLU A 1 110 ? -18.479 10.673 15.444 1.00 93.19 110 GLU A CA 1
ATOM 860 C C . GLU A 1 110 ? -18.133 9.326 16.092 1.00 93.19 110 GLU A C 1
ATOM 862 O O . GLU A 1 110 ? -18.364 9.070 17.272 1.00 93.19 110 GLU A O 1
ATOM 867 N N . SER A 1 111 ? -17.574 8.415 15.300 1.00 93.69 111 SER A N 1
ATOM 868 C CA . SER A 1 111 ? -17.169 7.108 15.794 1.00 93.69 111 SER A CA 1
ATOM 869 C C . SER A 1 111 ? -15.988 6.524 15.030 1.00 93.69 111 SER A C 1
ATOM 871 O O . SER A 1 111 ? -15.763 6.808 13.848 1.00 93.69 111 SER A O 1
ATOM 873 N N . VAL A 1 112 ? -15.227 5.678 15.723 1.00 93.19 112 VAL A N 1
ATOM 874 C CA . VAL A 1 112 ? -13.999 5.054 15.222 1.00 93.19 112 VAL A CA 1
ATOM 875 C C . VAL A 1 112 ? -14.065 3.556 15.477 1.00 93.19 112 VAL A C 1
ATOM 877 O O . VAL A 1 112 ? -14.213 3.106 16.610 1.00 93.19 112 VAL A O 1
ATOM 880 N N . ALA A 1 113 ? -13.943 2.771 14.410 1.00 94.25 113 ALA A N 1
ATOM 881 C CA . ALA A 1 113 ? -13.913 1.318 14.511 1.00 94.25 113 ALA A CA 1
ATOM 882 C C . ALA A 1 113 ? -12.527 0.805 14.932 1.00 94.25 113 ALA A C 1
ATOM 884 O O . ALA A 1 113 ? -11.504 1.425 14.621 1.00 94.25 113 ALA A O 1
ATOM 885 N N . PHE A 1 114 ? -12.493 -0.361 15.573 1.00 95.19 114 PHE A N 1
ATOM 886 C CA . PHE A 1 114 ? -11.260 -1.074 15.890 1.00 95.19 114 PHE A CA 1
ATOM 887 C C . PHE A 1 114 ? -11.409 -2.591 15.752 1.00 95.19 114 PHE A C 1
ATOM 889 O O . PHE A 1 114 ? -12.443 -3.159 16.095 1.00 95.19 114 PHE A O 1
ATOM 896 N N . GLY A 1 115 ? -10.354 -3.251 15.278 1.00 96.06 115 GLY A N 1
ATOM 897 C CA . GLY A 1 115 ? -10.228 -4.712 15.309 1.00 96.06 115 GLY A CA 1
ATOM 898 C C . GLY A 1 115 ? -9.356 -5.176 16.477 1.00 96.06 115 GLY A C 1
ATOM 899 O O . GLY A 1 115 ? -8.456 -4.451 16.905 1.00 96.06 115 GLY A O 1
ATOM 900 N N . ILE A 1 116 ? -9.589 -6.390 16.973 1.00 97.56 116 ILE A N 1
ATOM 901 C CA . ILE A 1 116 ? -8.745 -7.023 17.994 1.00 97.56 116 ILE A CA 1
ATOM 902 C C . ILE A 1 116 ? -7.656 -7.858 17.317 1.00 97.56 116 ILE A C 1
ATOM 904 O O . ILE A 1 116 ? -7.922 -8.592 16.370 1.00 97.56 116 ILE A O 1
ATOM 908 N N . GLN A 1 117 ? -6.430 -7.765 17.826 1.00 95.75 117 GLN A N 1
ATOM 909 C CA . GLN A 1 117 ? -5.360 -8.716 17.533 1.00 95.75 117 GLN A CA 1
ATOM 910 C C . GLN A 1 117 ? -4.807 -9.278 18.843 1.00 95.75 117 GLN A C 1
ATOM 912 O O . GLN A 1 117 ? -4.486 -8.520 19.765 1.00 95.75 117 GLN A O 1
ATOM 917 N N . ILE A 1 118 ? -4.675 -10.600 18.914 1.00 96.88 118 ILE A N 1
ATOM 918 C CA . ILE A 1 118 ? -4.267 -11.338 20.108 1.00 96.88 118 ILE A CA 1
ATOM 919 C C . ILE A 1 118 ? -2.874 -11.926 19.879 1.00 96.88 118 ILE A C 1
ATOM 921 O O . ILE A 1 118 ? -2.674 -12.839 19.085 1.00 96.88 118 ILE A O 1
ATOM 925 N N . ALA A 1 119 ? -1.886 -11.430 20.622 1.00 94.31 119 ALA A N 1
ATOM 926 C CA . ALA A 1 119 ? -0.558 -12.036 20.690 1.00 94.31 119 ALA A CA 1
ATOM 927 C C . ALA A 1 119 ? -0.461 -12.878 21.967 1.00 94.31 119 ALA A C 1
ATOM 929 O O . ALA A 1 119 ? 0.071 -12.437 22.998 1.00 94.31 119 ALA A O 1
ATOM 930 N N . GLN A 1 120 ? -1.020 -14.090 21.907 1.00 91.69 120 GLN A N 1
ATOM 931 C CA . GLN A 1 120 ? -1.134 -15.009 23.041 1.00 91.69 120 GLN A CA 1
ATOM 932 C C . GLN A 1 120 ? 0.208 -15.283 23.736 1.00 91.69 120 GLN A C 1
ATOM 934 O O . GLN A 1 120 ? 0.282 -15.318 24.967 1.00 91.69 120 GLN A O 1
ATOM 939 N N . GLU A 1 121 ? 1.287 -15.446 22.972 1.00 93.44 121 GLU A N 1
ATOM 940 C CA . GLU A 1 121 ? 2.624 -15.745 23.483 1.00 93.44 121 GLU A CA 1
ATOM 941 C C . GLU A 1 121 ? 3.235 -14.574 24.261 1.00 93.44 121 GLU A C 1
ATOM 943 O O . GLU A 1 121 ? 4.031 -14.780 25.179 1.00 93.44 121 GLU A O 1
ATOM 948 N N . LYS A 1 122 ? 2.824 -13.345 23.931 1.00 94.25 122 LYS A N 1
ATOM 949 C CA . LYS A 1 122 ? 3.248 -12.116 24.615 1.00 94.25 122 LYS A CA 1
ATOM 950 C C . LYS A 1 122 ? 2.261 -11.668 25.685 1.00 94.25 122 LYS A C 1
ATOM 952 O O . LYS A 1 122 ? 2.588 -10.766 26.452 1.00 94.25 122 LYS A O 1
ATOM 957 N N . LYS A 1 123 ? 1.081 -12.293 25.747 1.00 94.06 123 LYS A N 1
ATOM 958 C CA . LYS A 1 123 ? -0.033 -11.887 26.609 1.00 94.06 123 LYS A CA 1
ATOM 959 C C . LYS A 1 123 ? -0.448 -10.436 26.352 1.00 94.06 123 LYS A C 1
ATOM 961 O O . LYS A 1 123 ? -0.657 -9.675 27.296 1.00 94.06 123 LYS A O 1
ATOM 966 N N . LEU A 1 124 ? -0.537 -10.074 25.071 1.00 94.62 124 LEU A N 1
ATOM 967 C CA . LEU A 1 124 ? -0.882 -8.734 24.605 1.00 94.62 124 LEU A CA 1
ATOM 968 C C . LEU A 1 124 ? -2.132 -8.766 23.730 1.00 94.62 124 LEU A C 1
ATOM 970 O O . LEU A 1 124 ? -2.262 -9.620 22.855 1.00 94.62 124 LEU A O 1
ATOM 974 N N . ILE A 1 125 ? -2.986 -7.770 23.943 1.00 95.94 125 ILE A N 1
ATOM 975 C CA . ILE A 1 125 ? -4.096 -7.416 23.066 1.00 95.94 125 ILE A CA 1
ATOM 976 C C . ILE A 1 125 ? -3.739 -6.095 22.395 1.00 95.94 125 ILE A C 1
ATOM 978 O O . ILE A 1 125 ? -3.333 -5.150 23.073 1.00 95.94 125 ILE A O 1
ATOM 982 N N . ALA A 1 126 ? -3.886 -6.029 21.076 1.00 94.06 126 ALA A N 1
ATOM 983 C CA . ALA A 1 126 ? -3.776 -4.791 20.321 1.00 94.06 126 ALA A CA 1
ATOM 984 C C . ALA A 1 126 ? -5.153 -4.377 19.790 1.00 94.06 126 ALA A C 1
ATOM 986 O O . ALA A 1 126 ? -5.862 -5.180 19.181 1.00 94.06 126 ALA A O 1
ATOM 987 N N . LEU A 1 127 ? -5.508 -3.110 20.019 1.00 94.50 127 LEU A N 1
ATOM 988 C CA . LEU A 1 127 ? -6.666 -2.464 19.407 1.00 94.50 127 LEU A CA 1
ATOM 989 C C . LEU A 1 127 ? -6.204 -1.782 18.116 1.00 94.50 127 LEU A C 1
ATOM 991 O O . LEU A 1 127 ? -5.526 -0.754 18.146 1.00 94.50 127 LEU A O 1
ATOM 995 N N . ASN A 1 128 ? -6.548 -2.365 16.973 1.00 92.00 128 ASN A N 1
ATOM 996 C CA . ASN A 1 128 ? -6.200 -1.833 15.661 1.00 92.00 128 ASN A CA 1
ATOM 997 C C . ASN A 1 128 ? -7.238 -0.791 15.234 1.00 92.00 128 ASN A C 1
ATOM 999 O O . ASN A 1 128 ? -8.273 -1.140 14.668 1.00 92.00 128 ASN A O 1
ATOM 1003 N N . LEU A 1 129 ? -6.968 0.482 15.532 1.00 91.12 129 LEU A N 1
ATOM 1004 C CA . LEU A 1 129 ? -7.875 1.598 15.253 1.00 91.12 129 LEU A CA 1
ATOM 1005 C C . LEU A 1 129 ? -7.930 1.936 13.753 1.00 91.12 129 LEU A C 1
ATOM 1007 O O . LEU A 1 129 ? -6.901 2.047 13.083 1.00 91.12 129 LEU A O 1
ATOM 1011 N N . GLY A 1 130 ? -9.131 2.204 13.239 1.00 89.06 130 GLY A N 1
ATOM 1012 C CA . GLY A 1 130 ? -9.375 2.667 11.871 1.00 89.06 130 GLY A CA 1
ATOM 1013 C C . GLY A 1 130 ? -8.992 4.134 11.642 1.00 89.06 130 GLY A C 1
ATOM 1014 O O . GLY A 1 130 ? -9.842 4.935 11.268 1.00 89.06 130 GLY A O 1
ATOM 1015 N N . SER A 1 131 ? -7.733 4.509 11.889 1.00 86.25 131 SER A N 1
ATOM 1016 C CA . SER A 1 131 ? -7.269 5.908 11.897 1.00 86.25 131 SER A CA 1
ATOM 1017 C C . SER A 1 131 ? -6.163 6.241 10.893 1.00 86.25 131 SER A C 1
ATOM 1019 O O . SER A 1 131 ? -5.772 7.402 10.754 1.00 86.25 131 SER A O 1
ATOM 1021 N N . ALA A 1 132 ? -5.658 5.252 10.154 1.00 85.88 132 ALA A N 1
ATOM 1022 C CA . ALA A 1 132 ? -4.574 5.445 9.197 1.00 85.88 132 ALA A CA 1
ATOM 1023 C C . ALA A 1 132 ? -5.060 6.173 7.926 1.00 85.88 132 ALA A C 1
ATOM 1025 O O . ALA A 1 132 ? -5.489 5.545 6.954 1.00 85.88 132 ALA A O 1
ATOM 1026 N N . SER A 1 133 ? -4.970 7.508 7.916 1.00 87.31 133 SER A N 1
ATOM 1027 C CA . SER A 1 133 ? -5.465 8.364 6.823 1.00 87.31 133 SER A CA 1
ATOM 1028 C C . SER A 1 133 ? -4.826 8.047 5.468 1.00 87.31 133 SER A C 1
ATOM 1030 O O . SER A 1 133 ? -5.538 7.863 4.483 1.00 87.31 133 SER A O 1
ATOM 1032 N N . HIS A 1 134 ? -3.496 7.927 5.417 1.00 89.56 134 HIS A N 1
ATOM 1033 C CA . HIS A 1 134 ? -2.773 7.630 4.180 1.00 89.56 134 HIS A CA 1
ATOM 1034 C C . HIS A 1 134 ? -3.113 6.236 3.641 1.00 89.56 134 HIS A C 1
ATOM 1036 O O . HIS A 1 134 ? -3.416 6.099 2.461 1.00 89.56 134 HIS A O 1
ATOM 1042 N N . ALA A 1 135 ? -3.130 5.215 4.507 1.00 89.94 135 ALA A N 1
ATOM 1043 C CA . ALA A 1 135 ? -3.481 3.850 4.114 1.00 89.94 135 ALA A CA 1
ATOM 1044 C C . ALA A 1 135 ? -4.914 3.781 3.563 1.00 89.94 135 ALA A C 1
ATOM 1046 O O . ALA A 1 135 ? -5.128 3.251 2.477 1.00 89.94 135 ALA A O 1
ATOM 1047 N N . THR A 1 136 ? -5.872 4.404 4.259 1.00 92.31 136 THR A N 1
ATOM 1048 C CA . THR A 1 136 ? -7.276 4.498 3.822 1.00 92.31 136 THR A CA 1
ATOM 1049 C C . THR A 1 136 ? -7.389 5.152 2.445 1.00 92.31 136 THR A C 1
ATOM 1051 O O . THR A 1 136 ? -8.125 4.673 1.586 1.00 92.31 136 THR A O 1
ATOM 1054 N N . LEU A 1 137 ? -6.626 6.223 2.212 1.00 92.81 137 LEU A N 1
ATOM 1055 C CA . LEU A 1 137 ? -6.604 6.949 0.945 1.00 92.81 137 LEU A CA 1
ATOM 1056 C C . LEU A 1 137 ? -6.074 6.100 -0.211 1.00 92.81 137 LEU A C 1
ATOM 1058 O O . LEU A 1 137 ? -6.671 6.102 -1.286 1.00 92.81 137 LEU A O 1
ATOM 1062 N N . VAL A 1 138 ? -4.971 5.380 -0.022 1.00 93.50 138 VAL A N 1
ATOM 1063 C CA . VAL A 1 138 ? -4.341 4.638 -1.124 1.00 93.50 138 VAL A CA 1
ATOM 1064 C C . VAL A 1 138 ? -5.029 3.293 -1.382 1.00 93.50 138 VAL A C 1
ATOM 1066 O O . VAL A 1 138 ? -5.198 2.903 -2.534 1.00 93.50 138 VAL A O 1
ATOM 1069 N N . VAL A 1 139 ? -5.521 2.621 -0.333 1.00 94.75 139 VAL A N 1
ATOM 1070 C CA . VAL A 1 139 ? -6.321 1.389 -0.448 1.00 94.75 139 VAL A CA 1
ATOM 1071 C C . VAL A 1 139 ? -7.625 1.660 -1.189 1.00 94.75 139 VAL A C 1
ATOM 1073 O O . VAL A 1 139 ? -7.984 0.887 -2.072 1.00 94.75 139 VAL A O 1
ATOM 1076 N N . GLY A 1 140 ? -8.318 2.764 -0.888 1.00 95.88 140 GLY A N 1
ATOM 1077 C CA . GLY A 1 140 ? -9.581 3.099 -1.548 1.00 95.88 140 GLY A CA 1
ATOM 1078 C C . GLY A 1 140 ? -9.462 3.215 -3.066 1.00 95.88 140 GLY A C 1
ATOM 1079 O O . GLY A 1 140 ? -10.337 2.754 -3.793 1.00 95.88 140 GLY A O 1
ATOM 1080 N N . ALA A 1 141 ? -8.340 3.745 -3.554 1.00 94.44 141 ALA A N 1
ATOM 1081 C CA . ALA A 1 141 ? -8.091 3.915 -4.980 1.00 94.44 141 ALA A CA 1
ATOM 1082 C C . ALA A 1 141 ? -8.022 2.567 -5.717 1.00 94.44 141 ALA A C 1
ATOM 1084 O O . ALA A 1 141 ? -8.382 2.483 -6.893 1.00 94.44 141 ALA A O 1
ATOM 1085 N N . ALA A 1 142 ? -7.588 1.515 -5.018 1.00 95.81 142 ALA A N 1
ATOM 1086 C CA . ALA A 1 142 ? -7.517 0.157 -5.532 1.00 95.81 142 ALA A CA 1
ATOM 1087 C C . ALA A 1 142 ? -8.792 -0.648 -5.259 1.00 95.81 142 ALA A C 1
ATOM 1089 O O . ALA A 1 142 ? -9.293 -1.296 -6.170 1.00 95.81 142 ALA A O 1
ATOM 1090 N N . LEU A 1 143 ? -9.305 -0.629 -4.028 1.00 96.56 143 LEU A N 1
ATOM 1091 C CA . LEU A 1 143 ? -10.209 -1.662 -3.507 1.00 96.56 143 LEU A CA 1
ATOM 1092 C C . LEU A 1 143 ? -11.543 -1.132 -2.974 1.00 96.56 143 LEU A C 1
ATOM 1094 O O . LEU A 1 143 ? -12.344 -1.931 -2.493 1.00 96.56 143 LEU A O 1
ATOM 1098 N N . ALA A 1 144 ? -11.801 0.182 -3.016 1.00 96.19 144 ALA A N 1
ATOM 1099 C CA . ALA A 1 144 ? -13.084 0.700 -2.544 1.00 96.19 144 ALA A CA 1
ATOM 1100 C C . ALA A 1 144 ? -14.237 -0.006 -3.261 1.00 96.19 144 ALA A C 1
ATOM 1102 O O . ALA A 1 144 ? -14.222 -0.153 -4.479 1.00 96.19 144 ALA A O 1
ATOM 1103 N N . ASN A 1 145 ? -15.240 -0.425 -2.501 1.00 95.12 145 ASN A N 1
ATOM 1104 C CA . ASN A 1 145 ? -16.453 -1.021 -3.032 1.00 95.12 145 ASN A CA 1
ATOM 1105 C C . ASN A 1 145 ? -17.616 -0.118 -2.644 1.00 95.12 145 ASN A C 1
ATOM 1107 O O . ASN A 1 145 ? -17.830 0.143 -1.457 1.00 95.12 145 ASN A O 1
ATOM 1111 N N . ARG A 1 146 ? -18.368 0.372 -3.630 1.00 93.62 146 ARG A N 1
ATOM 1112 C CA . ARG A 1 146 ? -19.466 1.299 -3.346 1.00 93.62 146 ARG A CA 1
ATOM 1113 C C . ARG A 1 146 ? -20.648 0.641 -2.641 1.00 93.62 146 ARG A C 1
ATOM 1115 O O . ARG A 1 146 ? -21.484 1.352 -2.095 1.00 93.62 146 ARG A O 1
ATOM 1122 N N . GLY A 1 147 ? -20.767 -0.685 -2.665 1.00 92.06 147 GLY A N 1
ATOM 1123 C CA . GLY A 1 147 ? -21.944 -1.376 -2.151 1.00 92.06 147 GLY A CA 1
ATOM 1124 C C . GLY A 1 147 ? -23.238 -0.777 -2.717 1.00 92.06 147 GLY A C 1
ATOM 1125 O O . GLY A 1 147 ? -23.359 -0.547 -3.923 1.00 92.06 147 GLY A O 1
ATOM 1126 N N . SER A 1 148 ? -24.207 -0.501 -1.842 1.00 89.56 148 SER A N 1
ATOM 1127 C CA . SER A 1 148 ? -25.487 0.118 -2.211 1.00 89.56 148 SER A CA 1
ATOM 1128 C C . SER A 1 148 ? -25.498 1.650 -2.160 1.00 89.56 148 SER A C 1
ATOM 1130 O O . SER A 1 148 ? -26.280 2.256 -2.889 1.00 89.56 148 SER A O 1
ATOM 1132 N N . GLU A 1 149 ? -24.665 2.275 -1.322 1.00 85.19 149 GLU A N 1
ATOM 1133 C CA . GLU A 1 149 ? -24.774 3.709 -0.977 1.00 85.19 149 GLU A CA 1
ATOM 1134 C C . GLU A 1 149 ? -23.496 4.527 -1.234 1.00 85.19 149 GLU A C 1
ATOM 1136 O O . GLU A 1 149 ? -23.511 5.759 -1.193 1.00 85.19 149 GLU A O 1
ATOM 1141 N N . GLY A 1 150 ? -22.380 3.862 -1.526 1.00 87.25 150 GLY A N 1
ATOM 1142 C CA . GLY A 1 150 ? -21.115 4.495 -1.873 1.00 87.25 150 GLY A CA 1
ATOM 1143 C C . GLY A 1 150 ? -21.135 5.154 -3.253 1.00 87.25 150 GLY A C 1
ATOM 1144 O O . GLY A 1 150 ? -21.997 4.899 -4.099 1.00 87.25 150 GLY A O 1
ATOM 1145 N N . ARG A 1 151 ? -20.148 6.022 -3.497 1.00 90.94 151 ARG A N 1
ATOM 1146 C CA . ARG A 1 151 ? -20.115 6.892 -4.688 1.00 90.94 151 ARG A CA 1
ATOM 1147 C C . ARG A 1 151 ? -19.176 6.432 -5.801 1.00 90.94 151 ARG A C 1
ATOM 1149 O O . ARG A 1 151 ? -19.286 6.950 -6.909 1.00 90.94 151 ARG A O 1
ATOM 1156 N N . PHE A 1 152 ? -18.255 5.509 -5.529 1.00 94.75 152 PHE A N 1
ATOM 1157 C CA . PHE A 1 152 ? -17.284 5.030 -6.513 1.00 94.75 152 PHE A CA 1
ATOM 1158 C C . PHE A 1 152 ? -16.780 3.629 -6.163 1.00 94.75 152 PHE A C 1
ATOM 1160 O O . PHE A 1 152 ? -16.760 3.247 -4.994 1.00 94.75 152 PHE A O 1
ATOM 1167 N N . ASP A 1 153 ? -16.350 2.905 -7.190 1.00 96.38 153 ASP A N 1
ATOM 1168 C CA . ASP A 1 153 ? -15.577 1.678 -7.049 1.00 96.38 153 ASP A CA 1
ATOM 1169 C C . ASP A 1 153 ? -14.102 1.993 -7.330 1.00 96.38 153 ASP A C 1
ATOM 1171 O O . ASP A 1 153 ? -13.785 2.789 -8.221 1.00 96.38 153 ASP A O 1
ATOM 1175 N N . GLY A 1 154 ? -13.204 1.376 -6.565 1.00 96.06 154 GLY A N 1
ATOM 1176 C CA . GLY A 1 154 ? -11.786 1.309 -6.892 1.00 96.06 154 GLY A CA 1
ATOM 1177 C C . GLY A 1 154 ? -11.554 0.457 -8.141 1.00 96.06 154 GLY A C 1
ATOM 1178 O O . GLY A 1 154 ? -12.486 -0.048 -8.766 1.00 96.06 154 GLY A O 1
ATOM 1179 N N . VAL A 1 155 ? -10.291 0.267 -8.517 1.00 97.38 155 VAL A N 1
ATOM 1180 C CA . VAL A 1 155 ? -9.949 -0.526 -9.711 1.00 97.38 155 VAL A CA 1
ATOM 1181 C C . VAL A 1 155 ? -10.400 -1.992 -9.594 1.00 97.38 155 VAL A C 1
ATOM 1183 O O . VAL A 1 155 ? -10.882 -2.564 -10.566 1.00 97.38 155 VAL A O 1
ATOM 1186 N N . ALA A 1 156 ? -10.271 -2.601 -8.414 1.00 97.81 156 ALA A N 1
ATOM 1187 C CA . ALA A 1 156 ? -10.589 -4.000 -8.137 1.00 97.81 156 ALA A CA 1
ATOM 1188 C C . ALA A 1 156 ? -11.452 -4.143 -6.861 1.00 97.81 156 ALA A C 1
ATOM 1190 O O . ALA A 1 156 ? -10.993 -4.689 -5.858 1.00 97.81 156 ALA A O 1
ATOM 1191 N N . PRO A 1 157 ? -12.729 -3.714 -6.887 1.00 97.06 157 PRO A N 1
ATOM 1192 C CA . PRO A 1 157 ? -13.608 -3.668 -5.708 1.00 97.06 157 PRO A CA 1
ATOM 1193 C C . PRO A 1 157 ? -13.989 -5.051 -5.145 1.00 97.06 157 PRO A C 1
ATOM 1195 O O . PRO A 1 157 ? -14.610 -5.142 -4.087 1.00 97.06 157 PRO A O 1
ATOM 1198 N N . GLY A 1 158 ? -13.690 -6.130 -5.877 1.00 96.50 158 GLY A N 1
ATOM 1199 C CA . GLY A 1 158 ? -13.932 -7.516 -5.463 1.00 96.50 158 GLY A CA 1
ATOM 1200 C C . GLY A 1 158 ? -12.712 -8.223 -4.868 1.00 96.50 158 GLY A C 1
ATOM 1201 O O . GLY A 1 158 ? -12.832 -9.383 -4.479 1.00 96.50 158 GLY A O 1
ATOM 1202 N N . ALA A 1 159 ? -11.542 -7.577 -4.826 1.00 97.44 159 ALA A N 1
ATOM 1203 C CA . ALA A 1 159 ? -10.354 -8.160 -4.210 1.00 97.44 159 ALA A CA 1
ATOM 1204 C C . ALA A 1 159 ? -10.383 -7.986 -2.682 1.00 97.44 159 ALA A C 1
ATOM 1206 O O . ALA A 1 159 ? -10.867 -6.984 -2.158 1.00 97.44 159 ALA A O 1
ATOM 1207 N N . GLN A 1 160 ? -9.865 -8.984 -1.967 1.00 95.19 160 GLN A N 1
ATOM 1208 C CA . GLN A 1 160 ? -9.760 -8.957 -0.508 1.00 95.19 160 GLN A CA 1
ATOM 1209 C C . GLN A 1 160 ? -8.490 -8.213 -0.075 1.00 95.19 160 GLN A C 1
ATOM 1211 O O . GLN A 1 160 ? -7.480 -8.230 -0.777 1.00 95.19 160 GLN A O 1
ATOM 1216 N N . LEU A 1 161 ? -8.542 -7.568 1.092 1.00 94.38 161 LEU A N 1
ATOM 1217 C CA . LEU A 1 161 ? -7.441 -6.780 1.641 1.00 94.38 161 LEU A CA 1
ATOM 1218 C C . LEU A 1 161 ? -6.770 -7.510 2.806 1.00 94.38 161 LEU A C 1
ATOM 1220 O O . LEU A 1 161 ? -7.433 -7.894 3.766 1.00 94.38 161 LEU A O 1
ATOM 1224 N N . ILE A 1 162 ? -5.442 -7.593 2.755 1.00 94.25 162 ILE A N 1
ATOM 1225 C CA . ILE A 1 162 ? -4.587 -7.911 3.901 1.00 94.25 162 ILE A CA 1
ATOM 1226 C C . ILE A 1 162 ? -3.893 -6.607 4.305 1.00 94.25 162 ILE A C 1
ATOM 1228 O O . ILE A 1 162 ? -3.144 -6.036 3.514 1.00 94.25 162 ILE A O 1
ATOM 1232 N N . SER A 1 163 ? -4.155 -6.118 5.518 1.00 91.62 163 SER A N 1
ATOM 1233 C CA . SER A 1 163 ? -3.578 -4.869 6.028 1.00 91.62 163 SER A CA 1
ATOM 1234 C C . SER A 1 163 ? -2.581 -5.165 7.143 1.00 91.62 163 SER A C 1
ATOM 1236 O O . SER A 1 163 ? -2.975 -5.601 8.220 1.00 91.62 163 SER A O 1
ATOM 1238 N N . ILE A 1 164 ? -1.296 -4.900 6.897 1.00 90.25 164 ILE A N 1
ATOM 1239 C CA . ILE A 1 164 ? -0.219 -5.100 7.876 1.00 90.25 164 ILE A CA 1
ATOM 1240 C C . ILE A 1 164 ? 0.504 -3.775 8.099 1.00 90.25 164 ILE A C 1
ATOM 1242 O O . ILE A 1 164 ? 1.048 -3.182 7.167 1.00 90.25 164 ILE A O 1
ATOM 1246 N N . ALA A 1 165 ? 0.534 -3.316 9.349 1.00 86.38 165 ALA A N 1
ATOM 1247 C CA . ALA A 1 165 ? 1.296 -2.137 9.732 1.00 86.38 165 ALA A CA 1
ATOM 1248 C C . ALA A 1 165 ? 2.783 -2.491 9.878 1.00 86.38 165 ALA A C 1
ATOM 1250 O O . ALA A 1 165 ? 3.181 -3.223 10.780 1.00 86.38 165 ALA A O 1
ATOM 1251 N N . GLU A 1 166 ? 3.621 -1.934 9.006 1.00 84.44 166 GLU A N 1
ATOM 1252 C CA . GLU A 1 166 ? 5.068 -2.185 9.006 1.00 84.44 166 GLU A CA 1
ATOM 1253 C C . GLU A 1 166 ? 5.818 -1.406 10.112 1.00 84.44 166 GLU A C 1
ATOM 1255 O O . GLU A 1 166 ? 6.961 -1.691 10.452 1.00 84.44 166 GLU A O 1
ATOM 1260 N N . GLY A 1 167 ? 5.179 -0.418 10.745 1.00 78.94 167 GLY A N 1
ATOM 1261 C CA . GLY A 1 167 ? 5.778 0.318 11.866 1.00 78.94 167 GLY A CA 1
ATOM 1262 C C . GLY A 1 167 ? 6.955 1.229 11.478 1.00 78.94 167 GLY A C 1
ATOM 1263 O O . GLY A 1 167 ? 7.693 1.679 12.353 1.00 78.94 167 GLY A O 1
ATOM 1264 N N . GLY A 1 168 ? 7.149 1.509 10.183 1.00 76.62 168 GLY A N 1
ATOM 1265 C CA . GLY A 1 168 ? 8.110 2.494 9.673 1.00 76.62 168 GLY A CA 1
ATOM 1266 C C . GLY A 1 168 ? 9.582 2.099 9.815 1.00 76.62 168 GLY A C 1
ATOM 1267 O O . GLY A 1 168 ? 10.459 2.968 9.752 1.00 76.62 168 GLY A O 1
ATOM 1268 N N . SER A 1 169 ? 9.867 0.814 10.030 1.00 82.00 169 SER A N 1
ATOM 1269 C CA . SER A 1 169 ? 11.199 0.303 10.359 1.00 82.00 169 SER A CA 1
ATOM 1270 C C . SER A 1 169 ? 11.745 -0.604 9.259 1.00 82.00 169 SER A C 1
ATOM 1272 O O . SER A 1 169 ? 10.993 -1.241 8.532 1.00 82.00 169 SER A O 1
ATOM 1274 N N . ALA A 1 170 ? 13.073 -0.721 9.153 1.00 80.94 170 ALA A N 1
ATOM 1275 C CA . ALA A 1 170 ? 13.679 -1.641 8.183 1.00 80.94 170 ALA A CA 1
ATOM 1276 C C . ALA A 1 170 ? 13.267 -3.099 8.411 1.00 80.94 170 ALA A C 1
ATOM 1278 O O . ALA A 1 170 ? 13.098 -3.843 7.451 1.00 80.94 170 ALA A O 1
ATOM 1279 N N . TYR A 1 171 ? 13.074 -3.483 9.674 1.00 87.69 171 TYR A N 1
ATOM 1280 C CA . TYR A 1 171 ? 12.518 -4.781 10.041 1.00 87.69 171 TYR A CA 1
ATOM 1281 C C . TYR A 1 171 ? 11.083 -4.934 9.517 1.00 87.69 171 TYR A C 1
ATOM 1283 O O . TYR A 1 171 ? 10.770 -5.901 8.834 1.00 87.69 171 TYR A O 1
ATOM 1291 N N . GLY A 1 172 ? 10.246 -3.927 9.752 1.00 89.69 172 GLY A N 1
ATOM 1292 C CA . GLY A 1 172 ? 8.868 -3.853 9.285 1.00 89.69 172 GLY A CA 1
ATOM 1293 C C . GLY A 1 172 ? 8.683 -3.973 7.779 1.00 89.69 172 GLY A C 1
ATOM 1294 O O . GLY A 1 172 ? 7.898 -4.805 7.324 1.00 89.69 172 GLY A O 1
ATOM 1295 N N . GLN A 1 173 ? 9.438 -3.190 7.006 1.00 88.50 173 GLN A N 1
ATOM 1296 C CA . GLN A 1 173 ? 9.435 -3.238 5.539 1.00 88.50 173 GLN A CA 1
ATOM 1297 C C . GLN A 1 173 ? 9.813 -4.625 4.993 1.00 88.50 173 GLN A C 1
ATOM 1299 O O . GLN A 1 173 ? 9.453 -4.959 3.869 1.00 88.50 173 GLN A O 1
ATOM 1304 N N . ILE A 1 174 ? 10.548 -5.439 5.755 1.00 91.06 174 ILE A N 1
ATOM 1305 C CA . ILE A 1 174 ? 10.947 -6.797 5.359 1.00 91.06 174 ILE A CA 1
ATOM 1306 C C . ILE A 1 174 ? 9.903 -7.828 5.792 1.00 91.06 174 ILE A C 1
ATOM 1308 O O . ILE A 1 174 ? 9.506 -8.680 4.998 1.00 91.06 174 ILE A O 1
ATOM 1312 N N . GLU A 1 175 ? 9.476 -7.769 7.051 1.00 93.25 175 GLU A N 1
ATOM 1313 C CA . GLU A 1 175 ? 8.584 -8.771 7.632 1.00 93.25 175 GLU A CA 1
ATOM 1314 C C . GLU A 1 175 ? 7.151 -8.624 7.134 1.00 93.25 175 GLU A C 1
ATOM 1316 O O . GLU A 1 175 ? 6.488 -9.633 6.925 1.00 93.25 175 GLU A O 1
ATOM 1321 N N . SER A 1 176 ? 6.665 -7.403 6.890 1.00 94.00 176 SER A N 1
ATOM 1322 C CA . SER A 1 176 ? 5.272 -7.221 6.467 1.00 94.00 176 SER A CA 1
ATOM 1323 C C . SER A 1 176 ? 4.961 -7.859 5.105 1.00 94.00 176 SER A C 1
ATOM 1325 O O . SER A 1 176 ? 3.971 -8.592 5.050 1.00 94.00 176 SER A O 1
ATOM 1327 N N . PRO A 1 177 ? 5.789 -7.737 4.039 1.00 94.12 177 PRO A N 1
ATOM 1328 C CA . PRO A 1 177 ? 5.579 -8.531 2.829 1.00 94.12 177 PRO A CA 1
ATOM 1329 C C . PRO A 1 177 ? 5.764 -10.030 3.075 1.00 94.12 177 PRO A C 1
ATOM 1331 O O . PRO A 1 177 ? 4.993 -10.837 2.570 1.00 94.12 177 PRO A O 1
ATOM 1334 N N . LEU A 1 178 ? 6.765 -10.436 3.866 1.00 95.31 178 LEU A N 1
ATOM 1335 C CA . LEU A 1 178 ? 6.993 -11.856 4.145 1.00 95.31 178 LEU A CA 1
ATOM 1336 C C . LEU A 1 178 ? 5.770 -12.508 4.808 1.00 95.31 178 LEU A C 1
ATOM 1338 O O . LEU A 1 178 ? 5.361 -13.581 4.374 1.00 95.31 178 LEU A O 1
ATOM 1342 N N . VAL A 1 179 ? 5.195 -11.871 5.829 1.00 95.19 179 VAL A N 1
ATOM 1343 C CA . VAL A 1 179 ? 4.011 -12.354 6.551 1.00 95.19 179 VAL A CA 1
ATOM 1344 C C . VAL A 1 179 ? 2.779 -12.319 5.647 1.00 95.19 179 VAL A C 1
ATOM 1346 O O . VAL A 1 179 ? 2.063 -13.317 5.579 1.00 95.19 179 VAL A O 1
ATOM 1349 N N . SER A 1 180 ? 2.554 -11.240 4.883 1.00 96.31 180 SER A N 1
ATOM 1350 C CA . SER A 1 180 ? 1.406 -11.183 3.965 1.00 96.31 180 SER A CA 1
ATOM 1351 C C . SER A 1 180 ? 1.451 -12.302 2.922 1.00 96.31 180 SER A C 1
ATOM 1353 O O . SER A 1 180 ? 0.430 -12.929 2.655 1.00 96.31 180 SER A O 1
ATOM 1355 N N . ILE A 1 181 ? 2.632 -12.605 2.381 1.00 96.94 181 ILE A N 1
ATOM 1356 C CA . ILE A 1 181 ? 2.824 -13.634 1.355 1.00 96.94 181 ILE A CA 1
ATOM 1357 C C . ILE A 1 181 ? 2.775 -15.039 1.965 1.00 96.94 181 ILE A C 1
ATOM 1359 O O . ILE A 1 181 ? 2.003 -15.885 1.520 1.00 96.94 181 ILE A O 1
ATOM 1363 N N . ARG A 1 182 ? 3.610 -15.310 2.974 1.00 96.12 182 ARG A N 1
ATOM 1364 C CA . ARG A 1 182 ? 3.817 -16.665 3.505 1.00 96.12 182 ARG A CA 1
ATOM 1365 C C . ARG A 1 182 ? 2.661 -17.129 4.383 1.00 96.12 182 ARG A C 1
ATOM 1367 O O . ARG A 1 182 ? 2.285 -18.295 4.296 1.00 96.12 182 ARG A O 1
ATOM 1374 N N . ASP A 1 183 ? 2.147 -16.243 5.231 1.00 94.31 183 ASP A N 1
ATOM 1375 C CA . ASP A 1 183 ? 1.204 -16.615 6.289 1.00 94.31 183 ASP A CA 1
ATOM 1376 C C . ASP A 1 183 ? -0.247 -16.320 5.875 1.00 94.31 183 ASP A C 1
ATOM 1378 O O . ASP A 1 183 ? -1.154 -17.039 6.287 1.00 94.31 183 ASP A O 1
ATOM 1382 N N . HIS A 1 184 ? -0.464 -15.326 5.002 1.00 94.19 184 HIS A N 1
ATOM 1383 C CA . HIS A 1 184 ? -1.802 -14.926 4.541 1.00 94.19 184 HIS A CA 1
ATOM 1384 C C . HIS A 1 184 ? -2.062 -15.139 3.038 1.00 94.19 184 HIS A C 1
ATOM 1386 O O . HIS A 1 184 ? -3.184 -14.922 2.587 1.00 94.19 184 HIS A O 1
ATOM 1392 N N . GLY A 1 185 ? -1.071 -15.588 2.258 1.00 95.44 185 GLY A N 1
ATOM 1393 C CA . GLY A 1 185 ? -1.261 -15.944 0.847 1.00 95.44 185 GLY A CA 1
ATOM 1394 C C . GLY A 1 185 ? -1.494 -14.758 -0.095 1.00 95.44 185 GLY A C 1
ATOM 1395 O O . GLY A 1 185 ? -2.199 -14.904 -1.091 1.00 95.44 185 GLY A O 1
ATOM 1396 N N . ALA A 1 186 ? -0.937 -13.582 0.206 1.00 97.50 186 ALA A N 1
ATOM 1397 C CA . ALA A 1 186 ? -1.055 -12.410 -0.656 1.00 97.50 186 ALA A CA 1
ATOM 1398 C C . ALA A 1 186 ? -0.443 -12.658 -2.049 1.00 97.50 186 ALA A C 1
ATOM 1400 O O . ALA A 1 186 ? 0.751 -12.924 -2.178 1.00 97.50 186 ALA A O 1
ATOM 1401 N N . GLU A 1 187 ? -1.256 -12.507 -3.097 1.00 97.62 187 GLU A N 1
ATOM 1402 C CA . GLU A 1 187 ? -0.832 -12.662 -4.501 1.00 97.62 187 GLU A CA 1
ATOM 1403 C C . GLU A 1 187 ? -0.350 -11.349 -5.127 1.00 97.62 187 GLU A C 1
ATOM 1405 O O . GLU A 1 187 ? 0.476 -11.347 -6.037 1.00 97.62 187 GLU A O 1
ATOM 1410 N N . VAL A 1 188 ? -0.876 -10.223 -4.639 1.00 98.25 188 VAL A N 1
ATOM 1411 C CA . VAL A 1 188 ? -0.479 -8.874 -5.044 1.00 98.25 188 VAL A CA 1
ATOM 1412 C C . VAL A 1 188 ? -0.107 -8.105 -3.790 1.00 98.25 188 VAL A C 1
ATOM 1414 O O . VAL A 1 188 ? -0.915 -7.975 -2.871 1.00 98.25 188 VAL A O 1
ATOM 1417 N N . VAL A 1 189 ? 1.115 -7.585 -3.754 1.00 97.38 189 VAL A N 1
ATOM 1418 C CA . VAL A 1 189 ? 1.630 -6.811 -2.625 1.00 97.38 189 VAL A CA 1
ATOM 1419 C C . VAL A 1 189 ? 2.050 -5.441 -3.126 1.00 97.38 189 VAL A C 1
ATOM 1421 O O . VAL A 1 189 ? 2.835 -5.322 -4.064 1.00 97.38 189 VAL A O 1
ATOM 1424 N N . TYR A 1 190 ? 1.567 -4.395 -2.471 1.00 94.75 190 TYR A N 1
ATOM 1425 C CA . TYR A 1 190 ? 2.119 -3.055 -2.605 1.00 94.75 190 TYR A CA 1
ATOM 1426 C C . TYR A 1 190 ? 2.400 -2.490 -1.219 1.00 94.75 190 TYR A C 1
ATOM 1428 O O . TYR A 1 190 ? 1.785 -2.891 -0.230 1.00 94.75 190 TYR A O 1
ATOM 1436 N N . PHE A 1 191 ? 3.344 -1.564 -1.146 1.00 89.06 191 PHE A N 1
ATOM 1437 C CA . PHE A 1 191 ? 3.717 -0.914 0.100 1.00 89.06 191 PHE A CA 1
ATOM 1438 C C . PHE A 1 191 ? 4.219 0.501 -0.159 1.00 89.06 191 PHE A C 1
ATOM 1440 O O . PHE A 1 191 ? 4.701 0.832 -1.245 1.00 89.06 191 PHE A O 1
ATOM 1447 N N . GLU A 1 192 ? 4.133 1.322 0.880 1.00 81.06 192 GLU A N 1
ATOM 1448 C CA . GLU A 1 192 ? 4.724 2.652 0.908 1.00 81.06 192 GLU A CA 1
ATOM 1449 C C . GLU A 1 192 ? 6.114 2.575 1.524 1.00 81.06 192 GLU A C 1
ATOM 1451 O O . GLU A 1 192 ? 6.334 1.923 2.544 1.00 81.06 192 GLU A O 1
ATOM 1456 N N . GLN A 1 193 ? 7.071 3.231 0.884 1.00 80.06 193 GLN A N 1
ATOM 1457 C CA . GLN A 1 193 ? 8.477 3.135 1.250 1.00 80.06 193 GLN A CA 1
ATOM 1458 C C . GLN A 1 193 ? 8.759 4.057 2.438 1.00 80.06 193 GLN A C 1
ATOM 1460 O O . GLN A 1 193 ? 8.469 5.254 2.390 1.00 80.06 193 GLN A O 1
ATOM 1465 N N . SER A 1 194 ? 9.381 3.535 3.496 1.00 81.75 194 SER A N 1
ATOM 1466 C CA . SER A 1 194 ? 9.860 4.382 4.588 1.00 81.75 194 SER A CA 1
ATOM 1467 C C . SER A 1 194 ? 11.089 5.168 4.130 1.00 81.75 194 SER A C 1
ATOM 1469 O O . SER A 1 194 ? 12.193 4.630 3.985 1.00 81.75 194 SER A O 1
ATOM 1471 N N . SER A 1 195 ? 10.910 6.483 3.962 1.00 78.06 195 SER A N 1
ATOM 1472 C CA . SER A 1 195 ? 11.982 7.408 3.576 1.00 78.06 195 SER A CA 1
ATOM 1473 C C . SER A 1 195 ? 13.159 7.400 4.554 1.00 78.06 195 SER A C 1
ATOM 1475 O O . SER A 1 195 ? 14.265 7.786 4.189 1.00 78.06 195 SER A O 1
ATOM 1477 N N . ASN A 1 196 ? 12.950 6.960 5.798 1.00 78.00 196 ASN A N 1
ATOM 1478 C CA . ASN A 1 196 ? 14.018 6.832 6.793 1.00 78.00 196 ASN A CA 1
ATOM 1479 C C . ASN A 1 196 ? 15.035 5.739 6.427 1.00 78.00 196 ASN A C 1
ATOM 1481 O O . ASN A 1 196 ? 16.183 5.788 6.873 1.00 78.00 196 ASN A O 1
ATOM 1485 N N . ILE A 1 197 ? 14.630 4.772 5.604 1.00 81.56 197 ILE A N 1
ATOM 1486 C CA . ILE A 1 197 ? 15.473 3.671 5.140 1.00 81.56 197 ILE A CA 1
ATOM 1487 C C . ILE A 1 197 ? 16.093 4.040 3.794 1.00 81.56 197 ILE A C 1
ATOM 1489 O O . ILE A 1 197 ? 17.315 4.047 3.644 1.00 81.56 197 ILE A O 1
ATOM 1493 N N . THR A 1 198 ? 15.251 4.369 2.817 1.00 84.12 198 THR A N 1
ATOM 1494 C CA . THR A 1 198 ? 15.646 4.458 1.407 1.00 84.12 198 THR A CA 1
ATOM 1495 C C . THR A 1 198 ? 16.426 5.728 1.084 1.00 84.12 198 THR A C 1
ATOM 1497 O O . THR A 1 198 ? 17.404 5.669 0.340 1.00 84.12 198 THR A O 1
ATOM 1500 N N . ARG A 1 199 ? 16.093 6.866 1.711 1.00 82.00 199 ARG A N 1
ATOM 1501 C CA . ARG A 1 199 ? 16.759 8.158 1.458 1.00 82.00 199 ARG A CA 1
ATOM 1502 C C . ARG A 1 199 ? 18.250 8.150 1.799 1.00 82.00 199 ARG A C 1
ATOM 1504 O O . ARG A 1 199 ? 19.016 8.910 1.214 1.00 82.00 199 ARG A O 1
ATOM 1511 N N . ASN A 1 200 ? 18.657 7.303 2.743 1.00 83.50 200 ASN A N 1
ATOM 1512 C CA . ASN A 1 200 ? 20.047 7.191 3.183 1.00 83.50 200 ASN A CA 1
ATOM 1513 C C . ASN A 1 200 ? 20.880 6.249 2.295 1.00 83.50 200 ASN A C 1
ATOM 1515 O O . ASN A 1 200 ? 22.107 6.237 2.397 1.00 83.50 200 ASN A O 1
ATOM 1519 N N . TYR A 1 201 ? 20.241 5.479 1.408 1.00 89.50 201 TYR A N 1
ATOM 1520 C CA . TYR A 1 201 ? 20.917 4.557 0.504 1.00 89.50 201 TYR A CA 1
ATOM 1521 C C . TYR A 1 201 ? 21.157 5.195 -0.869 1.00 89.50 201 TYR A C 1
ATOM 1523 O O . TYR A 1 201 ? 20.354 5.081 -1.791 1.00 89.50 201 TYR A O 1
ATOM 1531 N N . LEU A 1 202 ? 22.287 5.890 -1.006 1.00 87.25 202 LEU A N 1
ATOM 1532 C CA . LEU A 1 202 ? 22.595 6.694 -2.196 1.00 87.25 202 LEU A CA 1
ATOM 1533 C C . LEU A 1 202 ? 23.105 5.886 -3.400 1.00 87.25 202 LEU A C 1
ATOM 1535 O O . LEU A 1 202 ? 23.182 6.445 -4.493 1.00 87.25 202 LEU A O 1
ATOM 1539 N N . LEU A 1 203 ? 23.473 4.611 -3.212 1.00 91.06 203 LEU A N 1
ATOM 1540 C CA . LEU A 1 203 ? 24.011 3.779 -4.296 1.00 91.06 203 LEU A CA 1
ATOM 1541 C C . LEU A 1 203 ? 22.950 3.373 -5.309 1.00 91.06 203 LEU A C 1
ATOM 1543 O O . LEU A 1 203 ? 23.258 3.367 -6.493 1.00 91.06 203 LEU A O 1
ATOM 1547 N N . ARG A 1 204 ? 21.720 3.091 -4.856 1.00 92.00 204 ARG A N 1
ATOM 1548 C CA . ARG A 1 204 ? 20.574 2.779 -5.727 1.00 92.00 204 ARG A CA 1
ATOM 1549 C C . ARG A 1 204 ? 20.914 1.719 -6.790 1.00 92.00 204 ARG A C 1
ATOM 1551 O O . ARG A 1 204 ? 20.612 1.901 -7.969 1.00 92.00 204 ARG A O 1
ATOM 1558 N N . ASP A 1 205 ? 21.631 0.677 -6.382 1.00 93.56 205 ASP A N 1
ATOM 1559 C CA . ASP A 1 205 ? 22.222 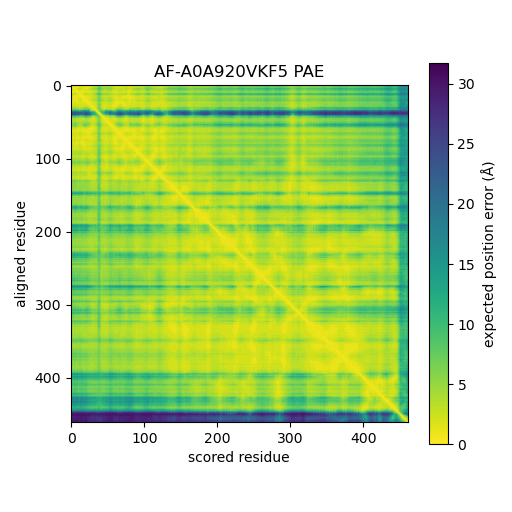-0.361 -7.231 1.00 93.56 205 ASP A CA 1
ATOM 1560 C C . ASP A 1 205 ? 21.572 -1.744 -7.037 1.00 93.56 205 ASP A C 1
ATOM 1562 O O . ASP A 1 205 ? 22.101 -2.752 -7.506 1.00 93.56 205 ASP A O 1
ATOM 1566 N N . GLY A 1 206 ? 20.429 -1.800 -6.346 1.00 93.94 206 GLY A N 1
ATOM 1567 C CA . GLY A 1 206 ? 19.646 -3.008 -6.100 1.00 93.94 206 GLY A CA 1
ATOM 1568 C C . GLY A 1 206 ? 20.139 -3.879 -4.948 1.00 93.94 206 GLY A C 1
ATOM 1569 O O . GLY A 1 206 ? 19.678 -5.010 -4.787 1.00 93.94 206 GLY A O 1
ATOM 1570 N N . ARG A 1 207 ? 21.089 -3.392 -4.141 1.00 93.69 207 ARG A N 1
ATOM 1571 C CA . ARG A 1 207 ? 21.715 -4.168 -3.059 1.00 93.69 207 ARG A CA 1
ATOM 1572 C C . ARG A 1 207 ? 21.256 -3.766 -1.662 1.00 93.69 207 ARG A C 1
ATOM 1574 O O . ARG A 1 207 ? 21.803 -4.271 -0.676 1.00 93.69 207 ARG A O 1
ATOM 1581 N N . LEU A 1 208 ? 20.256 -2.893 -1.542 1.00 93.12 208 LEU A N 1
ATOM 1582 C CA . LEU A 1 208 ? 19.624 -2.631 -0.254 1.00 93.12 208 LEU A CA 1
ATOM 1583 C C . LEU A 1 208 ? 18.946 -3.920 0.246 1.00 93.12 208 LEU A C 1
ATOM 1585 O O . LEU A 1 208 ? 18.326 -4.653 -0.520 1.00 93.12 208 LEU A O 1
ATOM 1589 N N . VAL A 1 209 ? 19.087 -4.229 1.538 1.00 92.69 209 VAL A N 1
ATOM 1590 C CA . VAL A 1 209 ? 18.670 -5.531 2.097 1.00 92.69 209 VAL A CA 1
ATOM 1591 C C . VAL A 1 209 ? 17.196 -5.865 1.802 1.00 92.69 209 VAL A C 1
ATOM 1593 O O . VAL A 1 209 ? 16.961 -6.956 1.280 1.00 92.69 209 VAL A O 1
ATOM 1596 N N . PRO A 1 210 ? 16.215 -4.969 2.049 1.00 92.06 210 PRO A N 1
ATOM 1597 C CA . PRO A 1 210 ? 14.839 -5.202 1.617 1.00 92.06 210 PRO A CA 1
ATOM 1598 C C . PRO A 1 210 ? 14.695 -5.495 0.117 1.00 92.06 210 PRO A C 1
ATOM 1600 O O . PRO A 1 210 ? 14.005 -6.446 -0.222 1.00 92.06 210 PRO A O 1
ATOM 1603 N N . THR A 1 211 ? 15.401 -4.782 -0.771 1.00 94.44 211 THR A N 1
ATOM 1604 C CA . THR A 1 211 ? 15.378 -5.035 -2.226 1.00 94.44 211 THR A CA 1
ATOM 1605 C C . THR A 1 211 ? 15.750 -6.482 -2.553 1.00 94.44 211 THR A C 1
ATOM 1607 O O . THR A 1 211 ? 15.016 -7.184 -3.247 1.00 94.44 211 THR A O 1
ATOM 1610 N N . VAL A 1 212 ? 16.860 -6.966 -1.989 1.00 95.69 212 VAL A N 1
ATOM 1611 C CA . VAL A 1 212 ? 17.327 -8.348 -2.193 1.00 95.69 212 VAL A CA 1
ATOM 1612 C C . VAL A 1 212 ? 16.337 -9.363 -1.617 1.00 95.69 212 VAL A C 1
ATOM 1614 O O . VAL A 1 212 ? 16.173 -10.455 -2.161 1.00 95.69 212 VAL A O 1
ATOM 1617 N N . ILE A 1 213 ? 15.678 -9.035 -0.504 1.00 95.56 213 ILE A N 1
ATOM 1618 C CA . ILE A 1 213 ? 14.666 -9.909 0.092 1.00 95.56 213 ILE A CA 1
ATOM 1619 C C . ILE A 1 213 ? 13.405 -9.948 -0.770 1.00 95.56 213 ILE A C 1
ATOM 1621 O O . ILE A 1 213 ? 12.901 -11.041 -1.004 1.00 95.56 213 ILE A O 1
ATOM 1625 N N . TYR A 1 214 ? 12.929 -8.818 -1.293 1.00 96.19 214 TYR A N 1
ATOM 1626 C CA . TYR A 1 214 ? 11.764 -8.781 -2.179 1.00 96.19 214 TYR A CA 1
ATOM 1627 C C . TYR A 1 214 ? 11.987 -9.614 -3.437 1.00 96.19 214 TYR A C 1
ATOM 1629 O O . TYR A 1 214 ? 11.120 -10.407 -3.788 1.00 96.19 214 TYR A O 1
ATOM 1637 N N . GLU A 1 215 ? 13.172 -9.533 -4.048 1.00 96.44 215 GLU A N 1
ATOM 1638 C CA . GLU A 1 215 ? 13.541 -10.408 -5.168 1.00 96.44 215 GLU A CA 1
ATOM 1639 C C . GLU A 1 215 ? 13.436 -11.894 -4.786 1.00 96.44 215 GLU A C 1
ATOM 1641 O O . GLU A 1 215 ? 12.852 -12.692 -5.514 1.00 96.44 215 GLU A O 1
ATOM 1646 N N . ARG A 1 216 ? 13.937 -12.276 -3.606 1.00 96.81 216 ARG A N 1
ATOM 1647 C CA . ARG A 1 216 ? 13.850 -13.664 -3.123 1.00 96.81 216 ARG A CA 1
ATOM 1648 C C . ARG A 1 216 ? 12.426 -14.095 -2.786 1.00 96.81 216 ARG A C 1
ATOM 1650 O O . ARG A 1 216 ? 12.132 -15.280 -2.899 1.00 96.81 216 ARG A O 1
ATOM 1657 N N . LEU A 1 217 ? 11.576 -13.180 -2.321 1.00 97.12 217 LEU A N 1
ATOM 1658 C CA . LEU A 1 217 ? 10.163 -13.460 -2.069 1.00 97.12 217 LEU A CA 1
ATOM 1659 C C . LEU A 1 217 ? 9.438 -13.737 -3.384 1.00 97.12 217 LEU A C 1
ATOM 1661 O O . LEU A 1 217 ? 8.737 -14.741 -3.465 1.00 97.12 217 LEU A O 1
ATOM 1665 N N . ILE A 1 218 ? 9.678 -12.905 -4.401 1.00 97.56 218 ILE A N 1
ATOM 1666 C CA . ILE A 1 218 ? 9.158 -13.087 -5.759 1.00 97.56 218 ILE A CA 1
ATOM 1667 C C . ILE A 1 218 ? 9.599 -14.445 -6.310 1.00 97.56 218 ILE A C 1
ATOM 1669 O O . ILE A 1 218 ? 8.761 -15.284 -6.607 1.00 97.56 218 ILE A O 1
ATOM 1673 N N . ASP A 1 219 ? 10.903 -14.724 -6.343 1.00 95.94 219 ASP A N 1
ATOM 1674 C CA . ASP A 1 219 ? 11.417 -15.966 -6.934 1.00 95.94 219 ASP A CA 1
ATOM 1675 C C . ASP A 1 219 ? 10.985 -17.238 -6.174 1.00 95.94 219 ASP A C 1
ATOM 1677 O O . ASP A 1 219 ? 11.012 -18.336 -6.730 1.00 95.94 219 ASP A O 1
ATOM 1681 N N . ARG A 1 220 ? 10.629 -17.124 -4.886 1.00 96.56 220 ARG A N 1
ATOM 1682 C CA . ARG A 1 220 ? 10.263 -18.274 -4.045 1.00 96.56 220 ARG A CA 1
ATOM 1683 C C . ARG A 1 220 ? 8.764 -18.540 -3.979 1.00 96.56 220 ARG A C 1
ATOM 1685 O O . ARG A 1 220 ? 8.381 -19.706 -3.907 1.00 96.56 220 ARG A O 1
ATOM 1692 N N . TYR A 1 221 ? 7.958 -17.491 -3.885 1.00 97.31 221 TYR A N 1
ATOM 1693 C CA . TYR A 1 221 ? 6.522 -17.587 -3.605 1.00 97.31 221 TYR A CA 1
ATOM 1694 C C . TYR A 1 221 ? 5.654 -17.033 -4.729 1.00 97.31 221 TYR A C 1
ATOM 1696 O O . TYR A 1 221 ? 4.439 -17.164 -4.661 1.00 97.31 221 TYR A O 1
ATOM 1704 N N . ASP A 1 222 ? 6.275 -16.410 -5.728 1.00 96.62 222 ASP A N 1
ATOM 1705 C CA . ASP A 1 222 ? 5.620 -15.854 -6.903 1.00 96.62 222 ASP A CA 1
ATOM 1706 C C . ASP A 1 222 ? 4.548 -14.751 -6.690 1.00 96.62 222 ASP A C 1
ATOM 1708 O O . ASP A 1 222 ? 3.627 -14.628 -7.499 1.00 96.62 222 ASP A O 1
ATOM 1712 N N . PRO A 1 223 ? 4.622 -13.900 -5.641 1.00 97.81 223 PRO A N 1
ATOM 1713 C CA . PRO A 1 223 ? 3.736 -12.747 -5.531 1.00 97.81 223 PRO A CA 1
ATOM 1714 C C . PRO A 1 223 ? 4.108 -11.668 -6.553 1.00 97.81 223 PRO A C 1
ATOM 1716 O O . PRO A 1 223 ? 5.287 -11.391 -6.800 1.00 97.81 223 PRO A O 1
ATOM 1719 N N . VAL A 1 224 ? 3.109 -10.950 -7.065 1.00 98.50 224 VAL A N 1
ATOM 1720 C CA . VAL A 1 224 ? 3.348 -9.717 -7.818 1.00 98.50 224 VAL A CA 1
ATOM 1721 C C . VAL A 1 224 ? 3.555 -8.577 -6.828 1.00 98.50 224 VAL A C 1
ATOM 1723 O O . VAL A 1 224 ? 2.616 -8.128 -6.172 1.00 98.50 224 VAL A O 1
ATOM 1726 N N . ILE A 1 225 ? 4.790 -8.088 -6.724 1.00 98.25 225 ILE A N 1
ATOM 1727 C CA . ILE A 1 225 ? 5.128 -6.962 -5.848 1.00 98.25 225 ILE A CA 1
ATOM 1728 C C . ILE A 1 225 ? 5.222 -5.670 -6.667 1.00 98.25 225 ILE A C 1
ATOM 1730 O O . ILE A 1 225 ? 5.893 -5.621 -7.703 1.00 98.25 225 ILE A O 1
ATOM 1734 N N . LEU A 1 226 ? 4.577 -4.608 -6.184 1.00 98.00 226 LEU A N 1
ATOM 1735 C CA . LEU A 1 226 ? 4.614 -3.267 -6.758 1.00 98.00 226 LEU A CA 1
ATOM 1736 C C . LEU A 1 226 ? 5.174 -2.266 -5.745 1.00 98.00 226 LEU A C 1
ATOM 1738 O O . LEU A 1 226 ? 4.891 -2.348 -4.551 1.00 98.00 226 LEU A O 1
ATOM 1742 N N . SER A 1 227 ? 5.953 -1.295 -6.219 1.00 95.44 227 SER A N 1
ATOM 1743 C CA . SER A 1 227 ? 6.539 -0.265 -5.355 1.00 95.44 227 SER A CA 1
ATOM 1744 C C . SER A 1 227 ? 6.491 1.111 -6.025 1.00 95.44 227 SER A C 1
ATOM 1746 O O . SER A 1 227 ? 6.794 1.203 -7.221 1.00 95.44 227 SER A O 1
ATOM 1748 N N . PRO A 1 228 ? 6.137 2.185 -5.296 1.00 94.62 228 PRO A N 1
ATOM 1749 C CA . PRO A 1 228 ? 6.134 3.532 -5.852 1.00 94.62 228 PRO A CA 1
ATOM 1750 C C . PRO A 1 228 ? 7.554 3.988 -6.184 1.00 94.62 228 PRO A C 1
ATOM 1752 O O . PRO A 1 228 ? 8.532 3.536 -5.592 1.00 94.62 228 PRO A O 1
ATOM 1755 N N . THR A 1 229 ? 7.696 4.951 -7.090 1.00 93.56 229 THR A N 1
ATOM 1756 C CA . THR A 1 229 ? 9.008 5.543 -7.397 1.00 93.56 229 THR A CA 1
ATOM 1757 C C . THR A 1 229 ? 9.380 6.740 -6.531 1.00 93.56 229 THR A C 1
ATOM 1759 O O . THR A 1 229 ? 10.277 7.505 -6.883 1.00 93.56 229 THR A O 1
ATOM 1762 N N . HIS A 1 230 ? 8.726 6.883 -5.380 1.00 89.75 230 HIS A N 1
ATOM 1763 C CA . HIS A 1 230 ? 8.806 8.042 -4.498 1.00 89.75 230 HIS A CA 1
ATOM 1764 C C . HIS A 1 230 ? 8.313 9.350 -5.149 1.00 89.75 230 HIS A C 1
ATOM 1766 O O . HIS A 1 230 ? 8.094 9.453 -6.353 1.00 89.75 230 HIS A O 1
ATOM 1772 N N . ASN A 1 231 ? 8.133 10.394 -4.338 1.00 87.88 231 ASN A N 1
ATOM 1773 C CA . ASN A 1 231 ? 7.643 11.710 -4.768 1.00 87.88 231 ASN A CA 1
ATOM 1774 C C . ASN A 1 231 ? 8.769 12.763 -4.872 1.00 87.88 231 ASN A C 1
ATOM 1776 O O . ASN A 1 231 ? 8.562 13.932 -4.547 1.00 87.88 231 ASN A O 1
ATOM 1780 N N . TYR A 1 232 ? 9.970 12.360 -5.306 1.00 87.62 232 TYR A N 1
ATOM 1781 C CA . TYR A 1 232 ? 11.120 13.256 -5.488 1.00 87.62 232 TYR A CA 1
ATOM 1782 C C . TYR A 1 232 ? 11.325 13.593 -6.973 1.00 87.62 232 TYR A C 1
ATOM 1784 O O . TYR A 1 232 ? 11.913 12.771 -7.670 1.00 87.62 232 TYR A O 1
ATOM 1792 N N . PRO A 1 233 ? 10.925 14.784 -7.470 1.00 87.75 233 PRO A N 1
ATOM 1793 C CA . PRO A 1 233 ? 10.980 15.145 -8.894 1.00 87.75 233 PRO A CA 1
ATOM 1794 C C . PRO A 1 233 ? 12.405 15.458 -9.382 1.00 87.75 233 PRO A C 1
ATOM 1796 O O . PRO A 1 233 ? 12.676 16.523 -9.936 1.00 87.75 233 PRO A O 1
ATOM 1799 N N . ILE A 1 234 ? 13.330 14.525 -9.172 1.00 87.44 234 ILE A N 1
ATOM 1800 C CA . ILE A 1 234 ? 14.751 14.624 -9.494 1.00 87.44 234 ILE A CA 1
ATOM 1801 C C . ILE A 1 234 ? 15.212 13.385 -10.268 1.00 87.44 234 ILE A C 1
ATOM 1803 O O . ILE A 1 234 ? 14.694 12.281 -10.087 1.00 87.44 234 ILE A O 1
ATOM 1807 N N . LEU A 1 235 ? 16.212 13.584 -11.128 1.00 89.31 235 LEU A N 1
ATOM 1808 C CA . LEU A 1 235 ? 16.891 12.501 -11.833 1.00 89.31 235 LEU A CA 1
ATOM 1809 C C . LEU A 1 235 ? 17.603 11.582 -10.832 1.00 89.31 235 LEU A C 1
ATOM 1811 O O . LEU A 1 235 ? 18.271 12.059 -9.911 1.00 89.31 235 LEU A O 1
ATOM 1815 N N . GLY A 1 236 ? 17.459 10.275 -11.030 1.00 88.06 236 GLY A N 1
ATOM 1816 C CA . GLY A 1 236 ? 17.970 9.243 -10.138 1.00 88.06 236 GLY A CA 1
ATOM 1817 C C . GLY A 1 236 ? 17.333 9.258 -8.757 1.00 88.06 236 GLY A C 1
ATOM 1818 O O . GLY A 1 236 ? 17.962 8.767 -7.833 1.00 88.06 236 GLY A O 1
ATOM 1819 N N . GLY A 1 237 ? 16.143 9.849 -8.594 1.00 87.81 237 GLY A N 1
ATOM 1820 C CA . GLY A 1 237 ? 15.456 10.066 -7.315 1.00 87.81 237 GLY A CA 1
ATOM 1821 C C . GLY A 1 237 ? 14.653 8.883 -6.777 1.00 87.81 237 GLY A C 1
ATOM 1822 O O . GLY A 1 237 ? 14.030 9.026 -5.731 1.00 87.81 237 GLY A O 1
ATOM 1823 N N . ILE A 1 238 ? 14.653 7.752 -7.480 1.00 92.69 238 ILE A N 1
ATOM 1824 C CA . ILE A 1 238 ? 13.844 6.580 -7.142 1.00 92.69 238 ILE A CA 1
ATOM 1825 C C . ILE A 1 238 ? 14.503 5.777 -6.014 1.00 92.69 238 ILE A C 1
ATOM 1827 O O . ILE A 1 238 ? 15.726 5.635 -5.962 1.00 92.69 238 ILE A O 1
ATOM 1831 N N . ASP A 1 239 ? 13.692 5.247 -5.107 1.00 91.50 239 ASP A N 1
ATOM 1832 C CA . ASP A 1 239 ? 14.155 4.389 -4.020 1.00 91.50 239 ASP A CA 1
ATOM 1833 C C . ASP A 1 239 ? 14.573 2.999 -4.514 1.00 91.50 239 ASP A C 1
ATOM 1835 O O . ASP A 1 239 ? 13.997 2.452 -5.450 1.00 91.50 239 ASP A O 1
ATOM 1839 N N . ASP A 1 240 ? 15.575 2.407 -3.859 1.00 93.69 240 ASP A N 1
ATOM 1840 C CA . ASP A 1 240 ? 16.242 1.184 -4.330 1.00 93.69 240 ASP A CA 1
ATOM 1841 C C . ASP A 1 240 ? 15.309 -0.026 -4.476 1.00 93.69 240 ASP A C 1
ATOM 1843 O O . ASP A 1 240 ? 15.565 -0.890 -5.304 1.00 93.69 240 ASP A O 1
ATOM 1847 N N . PHE A 1 241 ? 14.201 -0.082 -3.733 1.00 93.06 241 PHE A N 1
ATOM 1848 C CA . PHE A 1 241 ? 13.297 -1.237 -3.719 1.00 93.06 241 PHE A CA 1
ATOM 1849 C C . PHE A 1 241 ? 12.769 -1.619 -5.105 1.00 93.06 241 PHE A C 1
ATOM 1851 O O . PHE A 1 241 ? 12.584 -2.804 -5.376 1.00 93.06 241 PHE A O 1
ATOM 1858 N N . VAL A 1 242 ? 12.591 -0.649 -6.012 1.00 93.94 242 VAL A N 1
ATOM 1859 C CA . VAL A 1 242 ? 12.136 -0.920 -7.388 1.00 93.94 242 VAL A CA 1
ATOM 1860 C C . VAL A 1 242 ? 13.104 -1.799 -8.187 1.00 93.94 242 VAL A C 1
ATOM 1862 O O . VAL A 1 242 ? 12.732 -2.309 -9.243 1.00 93.94 242 VAL A O 1
ATOM 1865 N N . MET A 1 243 ? 14.347 -1.946 -7.722 1.00 94.62 243 MET A N 1
ATOM 1866 C CA . MET A 1 243 ? 15.402 -2.720 -8.375 1.00 94.62 243 MET A CA 1
ATOM 1867 C C . MET A 1 243 ? 15.293 -4.225 -8.154 1.00 94.62 243 MET A C 1
ATOM 1869 O O . MET A 1 243 ? 15.980 -4.970 -8.846 1.00 94.62 243 MET A O 1
ATOM 1873 N N . ALA A 1 244 ? 14.446 -4.689 -7.231 1.00 95.50 244 ALA A N 1
ATOM 1874 C CA . ALA A 1 244 ? 14.234 -6.117 -7.035 1.00 95.50 244 ALA A CA 1
ATOM 1875 C C . ALA A 1 244 ? 13.777 -6.761 -8.356 1.00 95.50 244 ALA A C 1
ATOM 1877 O O . ALA A 1 244 ? 12.818 -6.296 -8.987 1.00 95.50 244 ALA A O 1
ATOM 1878 N N . ARG A 1 245 ? 14.459 -7.824 -8.808 1.00 91.81 245 ARG A N 1
ATOM 1879 C CA . ARG A 1 245 ? 14.064 -8.512 -10.045 1.00 91.81 245 ARG A CA 1
ATOM 1880 C C . ARG A 1 245 ? 12.634 -9.046 -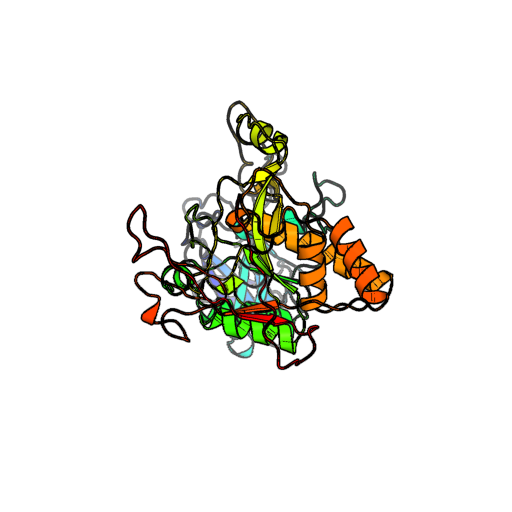9.897 1.00 91.81 245 ARG A C 1
ATOM 1882 O O . ARG A 1 245 ? 12.273 -9.593 -8.863 1.00 91.81 245 ARG A O 1
ATOM 1889 N N . GLY A 1 246 ? 11.814 -8.846 -10.929 1.00 93.44 246 GLY A N 1
ATOM 1890 C CA . GLY A 1 246 ? 10.383 -9.181 -10.916 1.00 93.44 246 GLY A CA 1
ATOM 1891 C C . GLY A 1 246 ? 9.466 -8.123 -10.280 1.00 93.44 246 GLY A C 1
ATOM 1892 O O . GLY A 1 246 ? 8.288 -8.083 -10.615 1.00 93.44 246 GLY A O 1
ATOM 1893 N N . LEU A 1 247 ? 9.985 -7.197 -9.461 1.00 97.00 247 LEU A N 1
ATOM 1894 C CA . LEU A 1 247 ? 9.184 -6.119 -8.863 1.00 97.00 247 LEU A CA 1
ATOM 1895 C C . LEU A 1 247 ? 8.831 -5.053 -9.908 1.00 97.00 247 LEU A C 1
ATOM 1897 O O . LEU A 1 247 ? 9.654 -4.716 -10.772 1.00 97.00 247 LEU A O 1
ATOM 1901 N N . ILE A 1 248 ? 7.616 -4.509 -9.827 1.00 98.19 248 ILE A N 1
ATOM 1902 C CA . ILE A 1 248 ? 7.113 -3.480 -10.744 1.00 98.19 248 ILE A CA 1
ATOM 1903 C C . ILE A 1 248 ? 7.160 -2.105 -10.060 1.00 98.19 248 ILE A C 1
ATOM 1905 O O . ILE A 1 248 ? 6.394 -1.810 -9.146 1.00 98.19 248 ILE A O 1
ATOM 1909 N N . GLY A 1 249 ? 8.077 -1.251 -10.504 1.00 97.25 249 GLY A N 1
ATOM 1910 C CA . GLY A 1 249 ? 8.224 0.135 -10.080 1.00 97.25 249 GLY A CA 1
ATOM 1911 C C . GLY A 1 249 ? 7.226 1.045 -10.791 1.00 97.25 249 GLY A C 1
ATOM 1912 O O . GLY A 1 249 ? 7.239 1.140 -12.022 1.00 97.25 249 GLY A O 1
ATOM 1913 N N . ILE A 1 250 ? 6.394 1.733 -10.010 1.00 97.69 250 ILE A N 1
ATOM 1914 C CA . ILE A 1 250 ? 5.256 2.517 -10.493 1.00 97.69 250 ILE A CA 1
ATOM 1915 C C . ILE A 1 250 ? 5.481 4.006 -10.248 1.00 97.69 250 ILE A C 1
ATOM 1917 O O . ILE A 1 250 ? 5.625 4.456 -9.111 1.00 97.69 250 ILE A O 1
ATOM 1921 N N . ASN A 1 251 ? 5.474 4.783 -11.328 1.00 97.06 251 ASN A N 1
ATOM 1922 C CA . ASN A 1 251 ? 5.435 6.240 -11.253 1.00 97.06 251 ASN A CA 1
ATOM 1923 C C . ASN A 1 251 ? 4.017 6.762 -11.559 1.00 97.06 251 ASN A C 1
ATOM 1925 O O . ASN A 1 251 ? 3.124 6.004 -11.940 1.00 97.06 251 ASN A O 1
ATOM 1929 N N . GLY A 1 252 ? 3.783 8.056 -11.368 1.00 96.12 252 GLY A N 1
ATOM 1930 C CA . GLY A 1 252 ? 2.462 8.652 -11.514 1.00 96.12 252 GLY A CA 1
ATOM 1931 C C . GLY A 1 252 ? 2.156 9.168 -12.920 1.00 96.12 252 GLY A C 1
ATOM 1932 O O . GLY A 1 252 ? 2.975 9.828 -13.560 1.00 96.12 252 GLY A O 1
ATOM 1933 N N . HIS A 1 253 ? 0.924 8.933 -13.353 1.00 97.12 253 HIS A N 1
ATOM 1934 C CA . HIS A 1 253 ? 0.276 9.546 -14.510 1.00 97.12 253 HIS A CA 1
ATOM 1935 C C . HIS A 1 253 ? -0.929 10.367 -14.048 1.00 97.12 253 HIS A C 1
ATOM 1937 O O . HIS A 1 253 ? -1.607 10.003 -13.086 1.00 97.12 253 HIS A O 1
ATOM 1943 N N . GLU A 1 254 ? -1.209 11.461 -14.747 1.00 96.69 254 GLU A N 1
ATOM 1944 C CA . GLU A 1 254 ? -2.426 12.238 -14.545 1.00 96.69 254 GLU A CA 1
ATOM 1945 C C . GLU A 1 254 ? -2.990 12.725 -15.885 1.00 96.69 254 GLU A C 1
ATOM 1947 O O . GLU A 1 254 ? -2.257 13.163 -16.778 1.00 96.69 254 GLU A O 1
ATOM 1952 N N . SER A 1 255 ? -4.312 12.638 -16.039 1.00 96.19 255 SER A N 1
ATOM 1953 C CA . SER A 1 255 ? -4.994 13.107 -17.243 1.00 96.19 255 SER A CA 1
ATOM 1954 C C . SER A 1 255 ? -5.155 14.629 -17.242 1.00 96.19 255 SER A C 1
ATOM 1956 O O . SER A 1 255 ? -5.192 15.284 -16.199 1.00 96.19 255 SER A O 1
ATOM 1958 N N . LYS A 1 256 ? -5.321 15.212 -18.428 1.00 96.38 256 LYS A N 1
ATOM 1959 C CA . LYS A 1 256 ? -5.658 16.633 -18.597 1.00 96.38 256 LYS A CA 1
ATOM 1960 C C . LYS A 1 256 ? -6.915 17.050 -17.847 1.00 96.38 256 LYS A C 1
ATOM 1962 O O . LYS A 1 256 ? -6.974 18.150 -17.300 1.00 96.38 256 LYS A O 1
ATOM 1967 N N . GLU A 1 257 ? -7.918 16.179 -17.849 1.00 94.62 257 GLU A N 1
ATOM 1968 C CA . GLU A 1 257 ? -9.176 16.417 -17.152 1.00 94.62 257 GLU A CA 1
ATOM 1969 C C . GLU A 1 257 ? -8.976 16.399 -15.633 1.00 94.62 257 GLU A C 1
ATOM 1971 O O . GLU A 1 257 ? -9.449 17.317 -14.967 1.00 94.62 257 GLU A O 1
ATOM 1976 N N . ASN A 1 258 ? -8.185 15.460 -15.098 1.00 94.12 258 ASN A N 1
ATOM 1977 C CA . ASN A 1 258 ? -7.835 15.436 -13.675 1.00 94.12 258 ASN A CA 1
ATOM 1978 C C . ASN A 1 258 ? -7.074 16.703 -13.267 1.00 94.12 258 ASN A C 1
ATOM 1980 O O . ASN A 1 258 ? -7.457 17.343 -12.289 1.00 94.12 258 ASN A O 1
ATOM 1984 N N . PHE A 1 259 ? -6.088 17.149 -14.055 1.00 94.88 259 PHE A N 1
ATOM 1985 C CA . PHE A 1 259 ? -5.396 18.417 -13.793 1.00 94.88 259 PHE A CA 1
ATOM 1986 C C . PHE A 1 259 ? -6.362 19.607 -13.726 1.00 94.88 259 PHE A C 1
ATOM 1988 O O . PHE A 1 259 ? -6.233 20.485 -12.866 1.00 94.88 259 PHE A O 1
ATOM 1995 N N . PHE A 1 260 ? -7.353 19.642 -14.616 1.00 93.56 260 PHE A N 1
ATOM 1996 C CA . PHE A 1 260 ? -8.319 20.729 -14.639 1.00 93.56 260 PHE A CA 1
ATOM 1997 C C . PHE A 1 260 ? -9.309 20.655 -13.469 1.00 93.56 260 PHE A C 1
ATOM 1999 O O . PHE A 1 260 ? -9.497 21.656 -12.781 1.00 93.56 260 PHE A O 1
ATOM 2006 N N . ILE A 1 261 ? -9.907 19.491 -13.209 1.00 91.81 261 ILE A N 1
ATOM 2007 C CA . ILE A 1 261 ? -10.911 19.302 -12.150 1.00 91.81 261 ILE A CA 1
ATOM 2008 C C . ILE A 1 261 ? -10.279 19.447 -10.762 1.00 91.81 261 ILE A C 1
ATOM 2010 O O . ILE A 1 261 ? -10.838 20.121 -9.896 1.00 91.81 261 ILE A O 1
ATOM 2014 N N . ASN A 1 262 ? -9.102 18.856 -10.552 1.00 91.81 262 ASN A N 1
ATOM 2015 C CA . ASN A 1 262 ? -8.480 18.796 -9.232 1.00 91.81 262 ASN A CA 1
ATOM 2016 C C . ASN A 1 262 ? -7.646 20.033 -8.897 1.00 91.81 262 ASN A C 1
ATOM 2018 O O . ASN A 1 262 ? -7.478 20.361 -7.722 1.00 91.81 262 ASN A O 1
ATOM 2022 N N . HIS A 1 263 ? -7.087 20.705 -9.908 1.00 90.81 263 HIS A N 1
ATOM 2023 C CA . HIS A 1 263 ? -6.123 21.787 -9.696 1.00 90.81 263 HIS A CA 1
ATOM 2024 C C . HIS A 1 263 ? -6.490 23.095 -10.405 1.00 90.81 263 HIS A C 1
ATOM 2026 O O . HIS A 1 263 ? -5.831 24.109 -10.179 1.00 90.81 263 HIS A O 1
ATOM 2032 N N . GLY A 1 264 ? -7.514 23.112 -11.265 1.00 93.12 264 GLY A N 1
ATOM 2033 C CA . GLY A 1 264 ? -7.817 24.270 -12.112 1.00 93.12 264 GLY A CA 1
ATOM 2034 C C . GLY A 1 264 ? -6.723 24.558 -13.147 1.00 93.12 264 GLY A C 1
ATOM 2035 O O . GLY A 1 264 ? -6.695 25.642 -13.734 1.00 93.12 264 GLY A O 1
ATOM 2036 N N . VAL A 1 265 ? -5.806 23.610 -13.373 1.00 93.69 265 VAL A N 1
ATOM 2037 C CA . VAL A 1 265 ? -4.643 23.773 -14.249 1.00 93.69 265 VAL A CA 1
ATOM 2038 C C . VAL A 1 265 ? -4.972 23.220 -15.627 1.00 93.69 265 VAL A C 1
ATOM 2040 O O . VAL A 1 265 ? -5.396 22.078 -15.775 1.00 93.69 265 VAL A O 1
ATOM 2043 N N . ARG A 1 266 ? -4.756 24.032 -16.664 1.00 95.56 266 ARG A N 1
ATOM 2044 C CA . ARG A 1 266 ? -4.836 23.574 -18.054 1.00 95.56 266 ARG A CA 1
ATOM 2045 C C . ARG A 1 266 ? -3.457 23.145 -18.519 1.00 95.56 266 ARG A C 1
ATOM 2047 O O . ARG A 1 266 ? -2.536 23.956 -18.536 1.00 95.56 266 ARG A O 1
ATOM 2054 N N . VAL A 1 267 ? -3.352 21.891 -18.929 1.00 96.25 267 VAL A N 1
ATOM 2055 C CA . VAL A 1 267 ? -2.147 21.306 -19.521 1.00 96.25 267 VAL A CA 1
ATOM 2056 C C . VAL A 1 267 ? -2.352 21.063 -21.015 1.00 96.25 267 VAL A C 1
ATOM 2058 O O . VAL A 1 267 ? -3.485 20.994 -2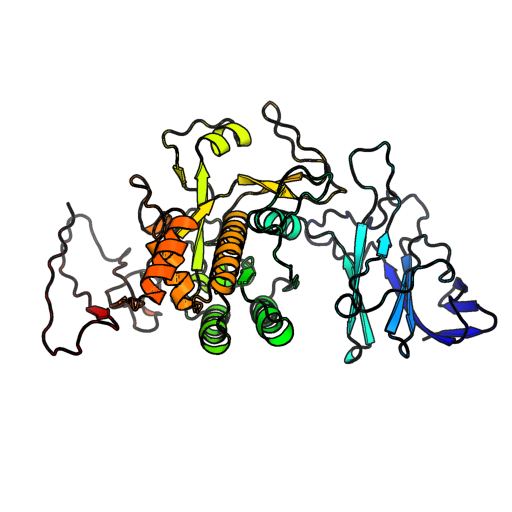1.503 1.00 96.25 267 VAL A O 1
ATOM 2061 N N . GLU A 1 268 ? -1.251 20.998 -21.759 1.00 96.44 268 GLU A N 1
ATOM 2062 C CA . GLU A 1 268 ? -1.277 20.852 -23.216 1.00 96.44 268 GLU A CA 1
ATOM 2063 C C . GLU A 1 268 ? -1.782 19.463 -23.628 1.00 96.44 268 GLU A C 1
ATOM 2065 O O . GLU A 1 268 ? -2.733 19.354 -24.411 1.00 96.44 268 GLU A O 1
ATOM 2070 N N . HIS A 1 269 ? -1.185 18.420 -23.051 1.00 97.25 269 HIS A N 1
ATOM 2071 C CA . HIS A 1 269 ? -1.365 17.026 -23.448 1.00 97.25 269 HIS A CA 1
ATOM 2072 C C . HIS A 1 269 ? -2.478 16.330 -22.663 1.00 97.25 269 HIS A C 1
ATOM 2074 O O . HIS A 1 269 ? -2.777 16.724 -21.539 1.00 97.25 269 HIS A O 1
ATOM 2080 N N . ASP A 1 270 ? -3.079 15.291 -23.249 1.00 96.81 270 ASP A N 1
ATOM 2081 C CA . ASP A 1 270 ? -4.156 14.516 -22.614 1.00 96.81 270 ASP A CA 1
ATOM 2082 C C . ASP A 1 270 ? -3.633 13.585 -21.514 1.00 96.81 270 ASP A C 1
ATOM 2084 O O . ASP A 1 270 ? -4.229 13.490 -20.442 1.00 96.81 270 ASP A O 1
ATOM 2088 N N . ASP A 1 271 ? -2.481 12.963 -21.755 1.00 97.00 271 ASP A N 1
ATOM 2089 C CA . ASP A 1 271 ? -1.709 12.219 -20.765 1.00 97.00 271 ASP A CA 1
ATOM 2090 C C . ASP A 1 271 ? -0.564 13.081 -20.272 1.00 97.00 271 ASP A C 1
ATOM 2092 O O . ASP A 1 271 ? 0.143 13.674 -21.077 1.00 97.00 271 ASP A O 1
ATOM 2096 N N . ASN A 1 272 ? -0.344 13.132 -18.968 1.00 96.75 272 ASN A N 1
ATOM 2097 C CA . ASN A 1 272 ? 0.747 13.901 -18.399 1.00 96.75 272 ASN A CA 1
ATOM 2098 C C . ASN A 1 272 ? 1.433 13.070 -17.325 1.00 96.75 272 ASN A C 1
ATOM 2100 O O . ASN A 1 272 ? 0.855 12.156 -16.729 1.00 96.75 272 ASN A O 1
ATOM 2104 N N . LEU A 1 273 ? 2.689 13.406 -17.069 1.00 95.31 273 LEU A N 1
ATOM 2105 C CA . LEU A 1 273 ? 3.368 12.898 -15.893 1.00 95.31 273 LEU A CA 1
ATOM 2106 C C . LEU A 1 273 ? 2.757 13.554 -14.656 1.00 95.31 273 LEU A C 1
ATOM 2108 O O . LEU A 1 273 ? 2.518 14.764 -14.651 1.00 95.31 273 LEU A O 1
ATOM 2112 N N . LEU A 1 274 ? 2.544 12.763 -13.608 1.00 93.19 274 LEU A N 1
ATOM 2113 C CA . LEU A 1 274 ? 2.146 13.295 -12.315 1.00 93.19 274 LEU A CA 1
ATOM 2114 C C . LEU A 1 274 ? 3.176 14.328 -11.833 1.00 93.19 274 LEU A C 1
ATOM 2116 O O . LEU A 1 274 ? 4.383 14.164 -12.020 1.00 93.19 274 LEU A O 1
ATOM 2120 N N . ILE A 1 275 ? 2.697 15.393 -11.187 1.00 86.38 275 ILE A N 1
ATOM 2121 C CA . ILE A 1 275 ? 3.555 16.485 -10.701 1.00 86.38 275 ILE A CA 1
ATOM 2122 C C . ILE A 1 275 ? 4.591 16.019 -9.661 1.00 86.38 275 ILE A C 1
ATOM 2124 O O . ILE A 1 275 ? 5.646 16.635 -9.503 1.00 86.38 275 ILE A O 1
ATOM 2128 N N . THR A 1 276 ? 4.304 14.913 -8.974 1.00 82.69 276 THR A N 1
ATOM 2129 C CA . THR A 1 276 ? 5.188 14.241 -8.026 1.00 82.69 276 THR A CA 1
ATOM 2130 C C . THR A 1 276 ? 5.596 12.868 -8.560 1.00 82.69 276 THR A C 1
ATOM 2132 O O . THR A 1 276 ? 4.754 12.055 -8.926 1.00 82.69 276 THR A O 1
ATOM 2135 N N . GLY A 1 277 ? 6.900 12.594 -8.601 1.00 85.62 277 GLY A N 1
ATOM 2136 C CA . GLY A 1 277 ? 7.419 11.297 -9.034 1.00 85.62 277 GLY A CA 1
ATOM 2137 C C . GLY A 1 277 ? 8.940 11.261 -9.061 1.00 85.62 277 GLY A C 1
ATOM 2138 O O . GLY A 1 277 ? 9.561 12.274 -9.372 1.00 85.62 277 GLY A O 1
ATOM 2139 N N . GLY A 1 278 ? 9.542 10.120 -8.730 1.00 90.12 278 GLY A N 1
ATOM 2140 C CA . GLY A 1 278 ? 10.966 9.867 -8.930 1.00 90.12 278 GLY A CA 1
ATOM 2141 C C . GLY A 1 278 ? 11.268 9.384 -10.339 1.00 90.12 278 GLY A C 1
ATOM 2142 O O . GLY A 1 278 ? 10.484 8.649 -10.945 1.00 90.12 278 GLY A O 1
ATOM 2143 N N . TYR A 1 279 ? 12.425 9.794 -10.857 1.00 92.88 279 TYR A N 1
ATOM 2144 C CA . TYR A 1 279 ? 12.876 9.459 -12.206 1.00 92.88 279 TYR A CA 1
ATOM 2145 C C . TYR A 1 279 ? 14.179 8.671 -12.148 1.00 92.88 279 TYR A C 1
ATOM 2147 O O . TYR A 1 279 ? 15.027 8.953 -11.301 1.00 92.88 279 TYR A O 1
ATOM 2155 N N . GLY A 1 280 ? 14.355 7.708 -13.049 1.00 92.81 280 GLY A N 1
ATOM 2156 C CA . GLY A 1 280 ? 15.641 7.048 -13.240 1.00 92.81 280 GLY A CA 1
ATOM 2157 C C . GLY A 1 280 ? 16.612 7.937 -14.030 1.00 92.81 280 GLY A C 1
ATOM 2158 O O . GLY A 1 280 ? 16.344 9.128 -14.210 1.00 92.81 280 GLY A O 1
ATOM 2159 N N . PRO A 1 281 ? 17.709 7.372 -14.560 1.00 93.75 281 PRO A N 1
ATOM 2160 C CA . PRO A 1 281 ? 18.198 6.018 -14.295 1.00 93.75 281 PRO A CA 1
ATOM 2161 C C . PRO A 1 281 ? 18.551 5.798 -12.821 1.00 93.75 281 PRO A C 1
ATOM 2163 O O . PRO A 1 281 ? 18.718 6.748 -12.057 1.00 93.75 281 PRO A O 1
ATOM 2166 N N . MET A 1 282 ? 18.648 4.537 -12.426 1.00 94.44 282 MET A N 1
ATOM 2167 C CA . MET A 1 282 ? 19.095 4.128 -11.096 1.00 94.44 282 MET A CA 1
ATOM 2168 C C . MET A 1 282 ? 20.606 4.338 -10.958 1.00 94.44 282 MET A C 1
ATOM 2170 O O . MET A 1 282 ? 21.284 4.687 -11.926 1.00 94.44 282 MET A O 1
ATOM 2174 N N . GLY A 1 283 ? 21.160 4.167 -9.758 1.00 94.00 283 GLY A N 1
ATOM 2175 C CA . GLY A 1 283 ? 22.576 4.464 -9.530 1.00 94.00 283 GLY A CA 1
ATOM 2176 C C . GLY A 1 283 ? 23.516 3.534 -10.298 1.00 94.00 283 GLY A C 1
ATOM 2177 O O . GLY A 1 283 ? 24.561 3.974 -10.751 1.00 94.00 283 GLY A O 1
ATOM 2178 N N . ASN A 1 284 ? 23.107 2.295 -10.572 1.00 94.75 284 ASN A N 1
ATOM 2179 C CA . ASN A 1 284 ? 23.814 1.393 -11.489 1.00 94.75 284 ASN A CA 1
ATOM 2180 C C . ASN A 1 284 ? 23.431 1.599 -12.975 1.00 94.75 284 ASN A C 1
ATOM 2182 O O . ASN A 1 284 ? 23.691 0.728 -13.798 1.00 94.75 284 ASN A O 1
ATOM 2186 N N . GLY A 1 285 ? 22.748 2.689 -13.325 1.00 94.75 285 GLY A N 1
ATOM 2187 C CA . GLY A 1 285 ? 22.306 2.981 -14.690 1.00 94.75 285 GLY A CA 1
ATOM 2188 C C . GLY A 1 285 ? 21.072 2.212 -15.172 1.00 94.75 285 GLY A C 1
ATOM 2189 O O . GLY A 1 285 ? 20.646 2.430 -16.306 1.00 94.75 285 GLY A O 1
ATOM 2190 N N . ALA A 1 286 ? 20.454 1.361 -14.345 1.00 93.94 286 ALA A N 1
ATOM 2191 C CA . ALA A 1 286 ? 19.231 0.653 -14.725 1.00 93.94 286 ALA A CA 1
ATOM 2192 C C . ALA A 1 286 ? 18.068 1.614 -15.021 1.00 93.94 286 ALA A C 1
ATOM 2194 O O . ALA A 1 286 ? 17.920 2.667 -14.389 1.00 93.94 286 ALA A O 1
ATOM 2195 N N . LEU A 1 287 ? 17.207 1.249 -15.973 1.00 92.19 287 LEU A N 1
ATOM 2196 C CA . LEU A 1 287 ? 16.074 2.081 -16.366 1.00 92.19 287 LEU A CA 1
ATOM 2197 C C . LEU A 1 287 ? 14.858 1.808 -15.470 1.00 92.19 287 LEU A C 1
ATOM 2199 O O . LEU A 1 287 ? 14.276 0.727 -15.499 1.00 92.19 287 LEU A O 1
ATOM 2203 N N . LYS A 1 288 ? 14.454 2.824 -14.705 1.00 94.81 288 LYS A N 1
ATOM 2204 C CA . LYS A 1 288 ? 13.226 2.857 -13.896 1.00 94.81 288 LYS A CA 1
ATOM 2205 C C . LYS A 1 288 ? 12.532 4.217 -14.049 1.00 94.81 288 LYS A C 1
ATOM 2207 O O . LYS A 1 288 ? 13.225 5.187 -1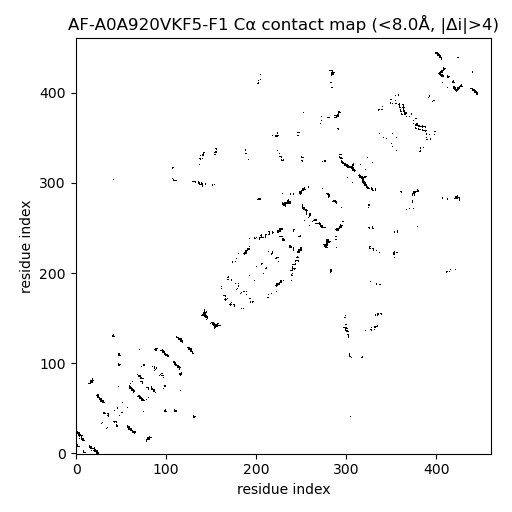4.377 1.00 94.81 288 LYS A O 1
ATOM 2212 N N . PRO A 1 289 ? 11.210 4.341 -13.810 1.00 96.50 289 PRO A N 1
ATOM 2213 C CA . PRO A 1 289 ? 10.230 3.303 -13.426 1.00 96.50 289 PRO A CA 1
ATOM 2214 C C . PRO A 1 289 ? 10.016 2.226 -14.499 1.00 96.50 289 PRO A C 1
ATOM 2216 O O . PRO A 1 289 ? 10.489 2.380 -15.621 1.00 96.50 289 PRO A O 1
ATOM 2219 N N . ASP A 1 290 ? 9.272 1.163 -14.179 1.00 97.81 290 ASP A N 1
ATOM 2220 C CA . ASP A 1 290 ? 8.849 0.182 -15.187 1.00 97.81 290 ASP A CA 1
ATOM 2221 C C . ASP A 1 290 ? 7.639 0.699 -15.994 1.00 97.81 290 ASP A C 1
ATOM 2223 O O . ASP A 1 290 ? 7.621 0.547 -17.218 1.00 97.81 290 ASP A O 1
ATOM 2227 N N . VAL A 1 291 ? 6.661 1.341 -15.338 1.00 98.56 291 VAL A N 1
ATOM 2228 C CA . VAL A 1 291 ? 5.463 1.961 -15.951 1.00 98.56 291 VAL A CA 1
ATOM 2229 C C . VAL A 1 291 ? 4.980 3.183 -15.149 1.00 98.56 291 VAL A C 1
ATOM 2231 O O . VAL A 1 291 ? 5.384 3.394 -14.002 1.00 98.56 291 VAL A O 1
ATOM 2234 N N . ILE A 1 292 ? 4.079 3.974 -15.736 1.00 98.44 292 ILE A N 1
ATOM 2235 C CA . ILE A 1 292 ? 3.274 4.989 -15.038 1.00 98.44 292 ILE A CA 1
ATOM 2236 C C . ILE A 1 292 ? 1.824 4.520 -14.874 1.00 98.44 292 ILE A C 1
ATOM 2238 O O . ILE A 1 292 ? 1.292 3.795 -15.713 1.00 98.44 292 ILE A O 1
ATOM 2242 N N . SER A 1 293 ? 1.175 4.938 -13.791 1.00 98.06 293 SER A N 1
ATOM 2243 C CA . SER A 1 293 ? -0.192 4.538 -13.448 1.00 98.06 293 SER A CA 1
ATOM 2244 C C . SER A 1 293 ? -1.040 5.741 -13.020 1.00 98.06 293 SER A C 1
ATOM 2246 O O . SER A 1 293 ? -0.488 6.667 -12.412 1.00 98.06 293 SER A O 1
ATOM 2248 N N . PRO A 1 294 ? -2.350 5.774 -13.344 1.00 96.88 294 PRO A N 1
ATOM 2249 C CA . PRO A 1 294 ? -3.217 6.894 -12.995 1.00 96.88 294 PRO A CA 1
ATOM 2250 C C . PRO A 1 294 ? -3.212 7.216 -11.497 1.00 96.88 294 PRO A C 1
ATOM 2252 O O . PRO A 1 294 ? -3.200 6.327 -10.644 1.00 96.88 294 PRO A O 1
ATOM 2255 N N . SER A 1 295 ? -3.260 8.508 -11.192 1.00 95.50 295 SER A N 1
ATOM 2256 C CA . SER A 1 295 ? -3.335 9.084 -9.848 1.00 95.50 295 SER A CA 1
ATOM 2257 C C . SER A 1 295 ? -4.236 10.329 -9.869 1.00 95.50 295 SER A C 1
ATOM 2259 O O . SER A 1 295 ? -4.813 10.669 -10.908 1.00 95.50 295 SER A O 1
ATOM 2261 N N . ASN A 1 296 ? -4.369 11.014 -8.731 1.00 93.38 296 ASN A N 1
ATOM 2262 C CA . ASN A 1 296 ? -5.199 12.211 -8.560 1.00 93.38 296 ASN A CA 1
ATOM 2263 C C . ASN A 1 296 ? -6.657 11.973 -8.980 1.00 93.38 296 ASN A C 1
ATOM 2265 O O . ASN A 1 296 ? -7.203 12.654 -9.842 1.00 93.38 296 ASN A O 1
ATOM 2269 N N . TYR A 1 297 ? -7.310 10.994 -8.361 1.00 91.88 297 TYR A N 1
ATOM 2270 C CA . TYR A 1 297 ? -8.740 10.744 -8.552 1.00 91.88 297 TYR A CA 1
ATOM 2271 C C . TYR A 1 297 ? -9.426 10.416 -7.220 1.00 91.88 297 TYR A C 1
ATOM 2273 O O . TYR A 1 297 ? -8.780 10.360 -6.172 1.00 91.88 297 TYR A O 1
ATOM 2281 N N . VAL A 1 298 ? -10.755 10.287 -7.243 1.00 92.81 298 VAL A N 1
ATOM 2282 C CA . VAL A 1 298 ? -11.566 10.089 -6.032 1.00 92.81 298 VAL A CA 1
ATOM 2283 C C . VAL A 1 298 ? -11.167 8.801 -5.307 1.00 92.81 298 VAL A C 1
ATOM 2285 O O . VAL A 1 298 ? -11.011 7.755 -5.927 1.00 92.81 298 VAL A O 1
ATOM 2288 N N . SER A 1 299 ? -11.026 8.885 -3.987 1.00 95.38 299 SER A N 1
ATOM 2289 C CA . SER A 1 299 ? -10.766 7.749 -3.106 1.00 95.38 299 SER A CA 1
ATOM 2290 C C . SER A 1 299 ? -11.456 7.926 -1.750 1.00 95.38 299 SER A C 1
ATOM 2292 O O . SER A 1 299 ? -12.058 8.969 -1.475 1.00 95.38 299 SER A O 1
ATOM 2294 N N . THR A 1 300 ? -11.354 6.915 -0.890 1.00 94.44 300 THR A N 1
ATOM 2295 C CA . THR A 1 300 ? -11.833 6.957 0.490 1.00 94.44 300 THR A CA 1
ATOM 2296 C C . THR A 1 300 ? -10.941 7.835 1.362 1.00 94.44 300 THR A C 1
ATOM 2298 O O . THR A 1 300 ? -9.743 7.985 1.138 1.00 94.44 300 THR A O 1
ATOM 2301 N N . ALA A 1 301 ? -11.533 8.401 2.399 1.00 92.88 301 ALA A N 1
ATOM 2302 C CA . ALA A 1 301 ? -10.868 9.065 3.503 1.00 92.88 301 ALA A CA 1
ATOM 2303 C C . ALA A 1 301 ? -11.468 8.548 4.814 1.00 92.88 301 ALA A C 1
ATOM 2305 O O . ALA A 1 301 ? -12.395 7.738 4.812 1.00 92.88 301 ALA A O 1
ATOM 2306 N N . LEU A 1 302 ? -10.945 9.015 5.941 1.00 91.88 302 LEU A N 1
ATOM 2307 C CA . LEU A 1 302 ? -11.542 8.705 7.235 1.00 91.88 302 LEU A CA 1
ATOM 2308 C C . LEU A 1 302 ? -12.937 9.350 7.306 1.00 91.88 302 LEU A C 1
ATOM 2310 O O . LEU A 1 302 ? -13.112 10.496 6.899 1.00 91.88 302 LEU A O 1
ATOM 2314 N N . GLY A 1 303 ? -13.944 8.615 7.781 1.00 90.31 303 GLY A N 1
ATOM 2315 C CA . GLY A 1 303 ? -15.320 9.130 7.849 1.00 90.31 303 GLY A CA 1
ATOM 2316 C C . GLY A 1 303 ? -15.493 10.256 8.872 1.00 90.31 303 GLY A C 1
ATOM 2317 O O . GLY A 1 303 ? -16.355 11.110 8.716 1.00 90.31 303 GLY A O 1
ATOM 2318 N N . PHE A 1 304 ? -14.636 10.281 9.891 1.00 88.75 304 PHE A N 1
ATOM 2319 C CA . PHE A 1 304 ? -14.673 11.231 11.004 1.00 88.75 304 PHE A CA 1
ATOM 2320 C C . PHE A 1 304 ? -13.905 12.537 10.747 1.00 88.75 304 PHE A C 1
ATOM 2322 O O . PHE A 1 304 ? -13.734 13.343 11.662 1.00 88.75 304 PHE A O 1
ATOM 2329 N N . ILE A 1 305 ? -13.414 12.747 9.521 1.00 87.44 305 ILE A N 1
ATOM 2330 C CA . ILE A 1 305 ? -12.800 14.009 9.096 1.00 87.44 305 ILE A CA 1
ATOM 2331 C C . ILE A 1 305 ? -13.629 14.644 7.985 1.00 87.44 305 ILE A C 1
ATOM 2333 O O . ILE A 1 305 ? -14.201 13.954 7.140 1.00 87.44 305 ILE A O 1
ATOM 2337 N N . GLU A 1 306 ? -13.636 15.974 7.963 1.00 88.81 306 GLU A N 1
ATOM 2338 C CA . GLU A 1 306 ? -14.271 16.739 6.897 1.00 88.81 306 GLU A CA 1
ATOM 2339 C C . GLU A 1 306 ? -13.715 16.368 5.520 1.00 88.81 306 GLU A C 1
ATOM 2341 O O . GLU A 1 306 ? -12.518 16.113 5.335 1.00 88.81 306 GLU A O 1
ATOM 2346 N N . GLY A 1 307 ? -14.604 16.359 4.530 1.00 87.50 307 GLY A N 1
ATOM 2347 C CA . GLY A 1 307 ? -14.227 16.056 3.159 1.00 87.50 307 GLY A CA 1
ATOM 2348 C C . GLY A 1 307 ? -13.303 17.126 2.580 1.00 87.50 307 GLY A C 1
ATOM 2349 O O . GLY A 1 307 ? -13.400 18.319 2.884 1.00 87.50 307 GLY A O 1
ATOM 2350 N N . ARG A 1 308 ? -12.385 16.704 1.704 1.00 89.31 308 ARG A N 1
ATOM 2351 C CA . ARG A 1 308 ? -11.421 17.620 1.084 1.00 89.31 308 ARG A CA 1
ATOM 2352 C C . ARG A 1 308 ? -12.142 18.712 0.284 1.00 89.31 308 ARG A C 1
ATOM 2354 O O . ARG A 1 308 ? -12.970 18.421 -0.580 1.00 89.31 308 ARG A O 1
ATOM 2361 N N . ALA A 1 309 ? -11.731 19.957 0.507 1.00 90.50 309 ALA A N 1
ATOM 2362 C CA . ALA A 1 309 ? -12.240 21.133 -0.186 1.00 90.50 309 ALA A CA 1
ATOM 2363 C C . ALA A 1 309 ? -11.118 21.860 -0.933 1.00 90.50 309 ALA A C 1
ATOM 2365 O O . ALA A 1 309 ? -10.035 22.069 -0.381 1.00 90.50 309 ALA A O 1
ATOM 2366 N N . ILE A 1 310 ? -11.382 22.292 -2.166 1.00 90.25 310 ILE A N 1
ATOM 2367 C CA . ILE A 1 310 ? -10.556 23.290 -2.851 1.00 90.25 310 ILE A CA 1
ATOM 2368 C C . ILE A 1 310 ? -11.471 24.448 -3.263 1.00 90.25 310 ILE A C 1
ATOM 2370 O O . ILE A 1 310 ? -12.323 24.260 -4.139 1.00 90.25 310 ILE A O 1
ATOM 2374 N N . PRO A 1 311 ? -11.321 25.642 -2.648 1.00 89.50 311 PRO A N 1
ATOM 2375 C CA . PRO A 1 311 ? -12.171 26.790 -2.939 1.00 89.50 311 PRO A CA 1
ATOM 2376 C C . PRO A 1 311 ? -12.251 27.097 -4.437 1.00 89.50 311 PRO A C 1
ATOM 2378 O O . PRO A 1 311 ? -11.233 27.240 -5.110 1.00 89.50 311 PRO A O 1
ATOM 2381 N N . GLY A 1 312 ? -13.477 27.208 -4.951 1.00 88.81 312 GLY A N 1
ATOM 2382 C CA . GLY A 1 312 ? -13.741 27.485 -6.365 1.00 88.81 312 GLY A CA 1
ATOM 2383 C C . GLY A 1 312 ? -13.667 26.274 -7.301 1.00 88.81 312 GLY A C 1
ATOM 2384 O O . GLY A 1 312 ? -14.002 26.436 -8.471 1.00 88.81 312 GLY A O 1
ATOM 2385 N N . LEU A 1 313 ? -13.284 25.086 -6.813 1.00 90.06 313 LEU A N 1
ATOM 2386 C CA . LEU A 1 313 ? -13.284 23.845 -7.597 1.00 90.06 313 LEU A CA 1
ATOM 2387 C C . LEU A 1 313 ? -14.320 22.846 -7.075 1.00 90.06 313 LEU A C 1
ATOM 2389 O O . LEU A 1 313 ? -15.269 22.529 -7.788 1.00 90.06 313 LEU A O 1
ATOM 2393 N N . TYR A 1 314 ? -14.167 22.364 -5.837 1.00 92.19 314 TYR A N 1
ATOM 2394 C CA . TYR A 1 314 ? -15.038 21.324 -5.286 1.00 92.19 314 TYR A CA 1
ATOM 2395 C C . TYR A 1 314 ? -15.046 21.282 -3.751 1.00 92.19 314 TYR A C 1
ATOM 2397 O O . TYR A 1 314 ? -14.107 21.722 -3.086 1.00 92.19 314 TYR A O 1
ATOM 2405 N N . GLN A 1 315 ? -16.105 20.675 -3.213 1.00 93.19 315 GLN A N 1
ATOM 2406 C CA . GLN A 1 315 ? -16.232 20.217 -1.830 1.00 93.19 315 GLN A CA 1
ATOM 2407 C C . GLN A 1 315 ? -16.623 18.740 -1.875 1.00 93.19 315 GLN A C 1
ATOM 2409 O O . GLN A 1 315 ? -17.682 18.403 -2.408 1.00 93.19 315 GLN A O 1
ATOM 2414 N N . LEU A 1 316 ? -15.773 17.863 -1.347 1.00 93.75 316 LEU A N 1
ATOM 2415 C CA . LEU A 1 316 ? -16.118 16.453 -1.189 1.00 93.75 316 LEU A CA 1
ATOM 2416 C C . LEU A 1 316 ? -16.874 16.232 0.130 1.00 93.75 316 LEU A C 1
ATOM 2418 O O . LEU A 1 316 ? -16.668 16.995 1.078 1.00 93.75 316 LEU A O 1
ATOM 2422 N N . PRO A 1 317 ? -17.751 15.217 0.207 1.00 92.81 317 PRO A N 1
ATOM 2423 C CA . PRO A 1 317 ? -18.334 14.796 1.476 1.00 92.81 317 PRO A CA 1
ATOM 2424 C C . PRO A 1 317 ? -17.279 14.118 2.375 1.00 92.81 317 PRO A C 1
ATOM 2426 O O . PRO A 1 317 ? -16.278 13.611 1.852 1.00 92.81 317 PRO A O 1
ATOM 2429 N N . PRO A 1 318 ? -17.494 14.072 3.702 1.00 92.12 318 PRO A N 1
ATOM 2430 C CA . PRO A 1 318 ? -16.671 13.286 4.623 1.00 92.12 318 PRO A CA 1
ATOM 2431 C C . PRO A 1 318 ? -16.521 11.830 4.184 1.00 92.12 318 PRO A C 1
ATOM 2433 O O . PRO A 1 318 ? -17.398 11.265 3.529 1.00 92.12 318 PRO A O 1
ATOM 2436 N N . GLY A 1 319 ? -15.368 11.233 4.485 1.00 91.25 319 GLY A N 1
ATOM 2437 C CA . GLY A 1 319 ? -15.020 9.896 3.997 1.00 91.25 319 GLY A CA 1
ATOM 2438 C C . GLY A 1 319 ? -14.590 9.832 2.526 1.00 91.25 319 GLY A C 1
ATOM 2439 O O . GLY A 1 319 ? -14.272 8.745 2.045 1.00 91.25 319 GLY A O 1
ATOM 2440 N N . TYR A 1 320 ? -14.515 10.964 1.813 1.00 93.44 320 TYR A N 1
ATOM 2441 C CA . TYR A 1 320 ? -14.018 11.035 0.436 1.00 93.44 320 TYR A CA 1
ATOM 2442 C C . TYR A 1 320 ? -12.900 12.070 0.282 1.00 93.44 320 TYR A C 1
ATOM 2444 O O . TYR A 1 320 ? -12.899 13.147 0.881 1.00 93.44 320 TYR A O 1
ATOM 2452 N N . THR A 1 321 ? -11.938 11.755 -0.580 1.00 94.06 321 THR A N 1
ATOM 2453 C CA . THR A 1 321 ? -10.815 12.634 -0.919 1.00 94.06 321 THR A CA 1
ATOM 2454 C C . THR A 1 321 ? -10.403 12.459 -2.380 1.00 94.06 321 THR A C 1
ATOM 2456 O O . THR A 1 321 ? -10.919 11.595 -3.082 1.00 94.06 321 THR A O 1
ATOM 2459 N N . ILE A 1 322 ? -9.459 13.283 -2.836 1.00 93.62 322 ILE A N 1
ATOM 2460 C CA . ILE A 1 322 ? -8.703 13.039 -4.068 1.00 93.62 322 ILE A CA 1
ATOM 2461 C C . ILE A 1 322 ? -7.347 12.467 -3.661 1.00 93.62 322 ILE A C 1
ATOM 2463 O O . ILE A 1 322 ? -6.553 13.164 -3.017 1.00 93.62 322 ILE A O 1
ATOM 2467 N N . ALA A 1 323 ? -7.112 11.205 -4.012 1.00 91.88 323 ALA A N 1
ATOM 2468 C CA . ALA A 1 323 ? -5.885 10.475 -3.737 1.00 91.88 323 ALA A CA 1
ATOM 2469 C C . ALA A 1 323 ? -4.837 10.786 -4.807 1.00 91.88 323 ALA A C 1
ATOM 2471 O O . ALA A 1 323 ? -5.102 10.621 -5.995 1.00 91.88 323 ALA A O 1
ATOM 2472 N N . GLY A 1 324 ? -3.668 11.269 -4.386 1.00 92.00 324 GLY A N 1
ATOM 2473 C CA . GLY A 1 324 ? -2.587 11.702 -5.271 1.00 92.00 324 GLY A CA 1
ATOM 2474 C C . GLY A 1 324 ? -1.241 11.067 -4.943 1.00 92.00 324 GLY A C 1
ATOM 2475 O O . GLY A 1 324 ? -1.084 10.373 -3.939 1.00 92.00 324 GLY A O 1
ATOM 2476 N N . GLY A 1 325 ? -0.239 11.332 -5.779 1.00 93.50 325 GLY A N 1
ATOM 2477 C CA . GLY A 1 325 ? 1.120 10.814 -5.595 1.00 93.50 325 GLY A CA 1
ATOM 2478 C C . GLY A 1 325 ? 1.359 9.452 -6.247 1.00 93.50 325 GLY A C 1
ATOM 2479 O O . GLY A 1 325 ? 0.427 8.759 -6.672 1.00 93.50 325 GLY A O 1
ATOM 2480 N N . THR A 1 326 ? 2.631 9.051 -6.289 1.00 94.50 326 THR A N 1
ATOM 2481 C CA . THR A 1 326 ? 3.032 7.676 -6.648 1.00 94.50 326 THR A CA 1
ATOM 2482 C C . THR A 1 326 ? 2.453 6.642 -5.677 1.00 94.50 326 THR A C 1
ATOM 2484 O O . THR A 1 326 ? 2.140 5.523 -6.082 1.00 94.50 326 THR A O 1
ATOM 2487 N N . SER A 1 327 ? 2.200 7.060 -4.435 1.00 93.12 327 SER A N 1
ATOM 2488 C CA . SER A 1 327 ? 1.488 6.311 -3.398 1.00 93.12 327 SER A CA 1
ATOM 2489 C C . SER A 1 327 ? 0.037 5.980 -3.744 1.00 93.12 327 SER A C 1
ATOM 2491 O O . SER A 1 327 ? -0.503 5.004 -3.255 1.00 93.12 327 SER A O 1
ATOM 2493 N N . THR A 1 328 ? -0.607 6.755 -4.622 1.00 95.75 328 THR A N 1
ATOM 2494 C CA . THR A 1 328 ? -1.922 6.377 -5.168 1.00 95.75 328 THR A CA 1
ATOM 2495 C C . THR A 1 328 ? -1.759 5.561 -6.444 1.00 95.75 328 THR A C 1
ATOM 2497 O O . THR A 1 328 ? -2.390 4.522 -6.587 1.00 95.75 328 THR A O 1
ATOM 2500 N N . ALA A 1 329 ? -0.848 5.975 -7.333 1.00 97.00 329 ALA A N 1
ATOM 2501 C CA . ALA A 1 329 ? -0.585 5.296 -8.604 1.00 97.00 329 ALA A CA 1
ATOM 2502 C C . ALA A 1 329 ? -0.233 3.804 -8.438 1.00 97.00 329 ALA A C 1
ATOM 2504 O O . ALA A 1 329 ? -0.619 2.971 -9.262 1.00 97.00 329 ALA A O 1
ATOM 2505 N N . THR A 1 330 ? 0.499 3.463 -7.376 1.00 97.50 330 THR A N 1
ATOM 2506 C CA . THR A 1 330 ? 0.939 2.091 -7.085 1.00 97.50 330 THR A CA 1
ATOM 2507 C C . THR A 1 330 ? -0.231 1.164 -6.737 1.00 97.50 330 THR A C 1
ATOM 2509 O O . THR A 1 330 ? -0.376 0.152 -7.421 1.00 97.50 330 THR A O 1
ATOM 2512 N N . PRO A 1 331 ? -1.114 1.484 -5.772 1.00 97.00 331 PRO A N 1
ATOM 2513 C CA . PRO A 1 331 ? -2.338 0.720 -5.550 1.00 97.00 331 PRO A CA 1
ATOM 2514 C C . PRO A 1 331 ? -3.263 0.690 -6.768 1.00 97.00 331 PRO A C 1
ATOM 2516 O O . PRO A 1 331 ? -3.838 -0.359 -7.043 1.00 97.00 331 PRO A O 1
ATOM 2519 N N . THR A 1 332 ? -3.375 1.771 -7.551 1.00 97.69 332 T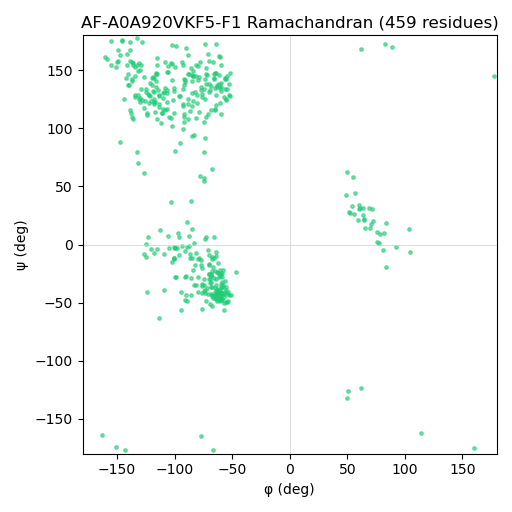HR A N 1
ATOM 2520 C CA . THR A 1 332 ? -4.104 1.740 -8.836 1.00 97.69 332 THR A CA 1
ATOM 2521 C C . THR A 1 332 ? -3.589 0.612 -9.730 1.00 97.69 332 THR A C 1
ATOM 2523 O O . THR A 1 332 ? -4.364 -0.184 -10.262 1.00 97.69 332 THR A O 1
ATOM 2526 N N . ALA A 1 333 ? -2.261 0.520 -9.870 1.00 98.50 333 ALA A N 1
ATOM 2527 C CA . ALA A 1 333 ? -1.613 -0.522 -10.653 1.00 98.50 333 ALA A CA 1
ATOM 2528 C C . ALA A 1 333 ? -1.782 -1.904 -10.009 1.00 98.50 333 ALA A C 1
ATOM 2530 O O . ALA A 1 333 ? -1.987 -2.881 -10.722 1.00 98.50 333 ALA A O 1
ATOM 2531 N N . ALA A 1 334 ? -1.760 -1.994 -8.678 1.00 98.38 334 ALA A N 1
ATOM 2532 C CA . ALA A 1 334 ? -2.011 -3.236 -7.955 1.00 98.38 334 ALA A CA 1
ATOM 2533 C C . ALA A 1 334 ? -3.443 -3.745 -8.189 1.00 98.38 334 ALA A C 1
ATOM 2535 O O . ALA A 1 334 ? -3.636 -4.930 -8.442 1.00 98.38 334 ALA A O 1
ATOM 2536 N N . GLY A 1 3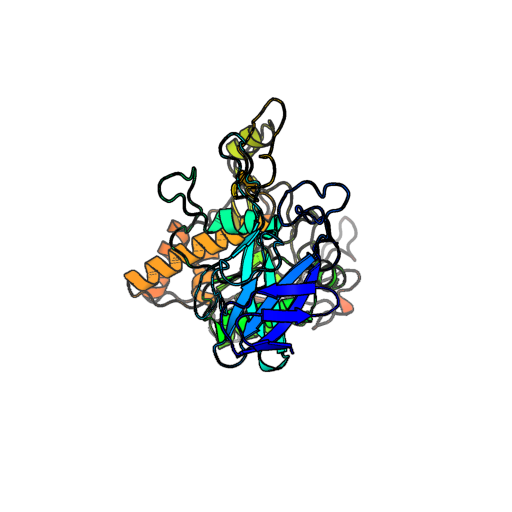35 ? -4.439 -2.854 -8.199 1.00 98.31 335 GLY A N 1
ATOM 2537 C CA . GLY A 1 335 ? -5.810 -3.187 -8.579 1.00 98.31 335 GLY A CA 1
ATOM 2538 C C . GLY A 1 335 ? -5.903 -3.657 -10.033 1.00 98.31 335 GLY A C 1
ATOM 2539 O O . GLY A 1 335 ? -6.540 -4.668 -10.314 1.00 98.31 335 GLY A O 1
ATOM 2540 N N . ALA A 1 336 ? -5.199 -2.997 -10.959 1.00 98.56 336 ALA A N 1
ATOM 2541 C CA . ALA A 1 336 ? -5.124 -3.432 -12.355 1.00 98.56 336 ALA A CA 1
ATOM 2542 C C . ALA A 1 336 ? -4.502 -4.836 -12.490 1.00 98.56 336 ALA A C 1
ATOM 2544 O O . ALA A 1 336 ? -5.011 -5.668 -13.240 1.00 98.56 336 ALA A O 1
ATOM 2545 N N . VAL A 1 337 ? -3.448 -5.128 -11.722 1.00 98.75 337 VAL A N 1
ATOM 2546 C CA . VAL A 1 337 ? -2.855 -6.468 -11.626 1.00 98.75 337 VAL A CA 1
ATOM 2547 C C . VAL A 1 337 ? -3.847 -7.469 -11.033 1.00 98.75 337 VAL A C 1
ATOM 2549 O O . VAL A 1 337 ? -3.994 -8.554 -11.584 1.00 98.75 337 VAL A O 1
ATOM 2552 N N . ALA A 1 338 ? -4.578 -7.122 -9.972 1.00 98.56 338 ALA A N 1
ATOM 2553 C CA . ALA A 1 338 ? -5.581 -8.006 -9.380 1.00 98.56 338 ALA A CA 1
ATOM 2554 C C . ALA A 1 338 ? -6.686 -8.388 -10.385 1.00 98.56 338 ALA A C 1
ATOM 2556 O O . ALA A 1 338 ? -7.108 -9.546 -10.422 1.00 98.56 338 ALA A O 1
ATOM 2557 N N . LEU A 1 339 ? -7.108 -7.456 -11.252 1.00 98.50 339 LEU A N 1
ATOM 2558 C CA . LEU A 1 339 ? -8.016 -7.759 -12.365 1.00 98.50 339 LEU A CA 1
ATOM 2559 C C . LEU A 1 339 ? -7.397 -8.755 -13.359 1.00 98.50 339 LEU A C 1
ATOM 2561 O O . LEU A 1 339 ? -8.076 -9.696 -13.767 1.00 98.50 339 LEU A O 1
ATOM 2565 N N . LEU A 1 340 ? -6.118 -8.583 -13.719 1.00 98.44 340 LEU A N 1
ATOM 2566 C CA . LEU A 1 340 ? -5.400 -9.514 -14.601 1.00 98.44 340 LEU A CA 1
ATOM 2567 C C . LEU A 1 340 ? -5.316 -10.917 -13.995 1.00 98.44 340 LEU A C 1
ATOM 2569 O O . LEU A 1 340 ? -5.612 -11.888 -14.687 1.00 98.44 340 LEU A O 1
ATOM 2573 N N . LEU A 1 341 ? -4.967 -11.030 -12.707 1.00 98.44 341 LEU A N 1
ATOM 2574 C CA . LEU A 1 341 ? -4.906 -12.324 -12.019 1.00 98.44 341 LEU A CA 1
ATOM 2575 C C . LEU A 1 341 ? -6.287 -12.982 -11.959 1.00 98.44 341 LEU A C 1
ATOM 2577 O O . LEU A 1 341 ? -6.417 -14.181 -12.196 1.00 98.44 341 LEU A O 1
ATOM 2581 N N . SER A 1 342 ? -7.333 -12.197 -11.688 1.00 98.38 342 SER A N 1
ATOM 2582 C CA . SER A 1 342 ? -8.711 -12.689 -11.680 1.00 98.38 342 SER A CA 1
ATOM 2583 C C . SER A 1 342 ? -9.130 -13.245 -13.044 1.00 98.38 342 SER A C 1
ATOM 2585 O O . SER A 1 342 ? -9.695 -14.338 -13.107 1.00 98.38 342 SER A O 1
ATOM 2587 N N . ALA A 1 343 ? -8.818 -12.537 -14.135 1.00 98.25 343 ALA A N 1
ATOM 2588 C CA . ALA A 1 343 ? -9.095 -12.999 -15.493 1.00 98.25 343 ALA A CA 1
ATOM 2589 C C . ALA A 1 343 ? -8.285 -14.256 -15.845 1.00 98.25 343 ALA A C 1
ATOM 2591 O O . ALA A 1 343 ? -8.844 -15.227 -16.350 1.00 98.25 343 ALA A O 1
ATOM 2592 N N . ALA A 1 344 ? -6.993 -14.287 -15.508 1.00 98.19 344 ALA A N 1
ATOM 2593 C CA . ALA A 1 344 ? -6.133 -15.434 -15.784 1.00 98.19 344 ALA A CA 1
ATOM 2594 C C . ALA A 1 344 ? -6.629 -16.707 -15.080 1.00 98.19 344 ALA A C 1
ATOM 2596 O O . ALA A 1 344 ? -6.712 -17.761 -15.706 1.00 98.19 344 ALA A O 1
ATOM 2597 N N . LYS A 1 345 ? -7.066 -16.602 -13.816 1.00 98.06 345 LYS A N 1
ATOM 2598 C CA . LYS A 1 345 ? -7.683 -17.721 -13.081 1.00 98.06 345 LYS A CA 1
ATOM 2599 C C . LYS A 1 345 ? -8.966 -18.229 -13.737 1.00 98.06 345 LYS A C 1
ATOM 2601 O O . LYS A 1 345 ? -9.184 -19.436 -13.773 1.00 98.06 345 LYS A O 1
ATOM 2606 N N . GLN A 1 346 ? -9.821 -17.327 -14.220 1.00 98.19 346 GLN A N 1
ATOM 2607 C CA . GLN A 1 346 ? -11.092 -17.690 -14.857 1.00 98.19 346 GLN A CA 1
ATOM 2608 C C . GLN A 1 346 ? -10.886 -18.395 -16.202 1.00 98.19 346 GLN A C 1
ATOM 2610 O O . GLN A 1 346 ? -11.610 -19.337 -16.512 1.00 98.19 346 GLN A O 1
ATOM 2615 N N . GLU A 1 347 ? -9.877 -17.973 -16.961 1.00 97.94 347 GLU A N 1
ATOM 2616 C CA . GLU A 1 347 ? -9.562 -18.516 -18.287 1.00 97.94 347 GLU A CA 1
ATOM 2617 C C . GLU A 1 347 ? -8.560 -19.683 -18.242 1.00 97.94 347 GLU A C 1
ATOM 2619 O O . GLU A 1 347 ? -8.289 -20.310 -19.262 1.00 97.94 347 GLU A O 1
ATOM 2624 N N . GLY A 1 348 ? -8.008 -20.003 -17.067 1.00 97.31 348 GLY A N 1
ATOM 2625 C CA . GLY A 1 348 ? -7.010 -21.064 -16.908 1.00 97.31 348 GLY A CA 1
ATOM 2626 C C . GLY A 1 348 ? -5.627 -20.718 -17.474 1.00 97.31 348 GLY A C 1
ATOM 2627 O O . GLY A 1 348 ? -4.833 -21.627 -17.712 1.00 97.31 348 GLY A O 1
ATOM 2628 N N . ILE A 1 349 ? -5.330 -19.430 -17.666 1.00 97.12 349 ILE A N 1
ATOM 2629 C CA . ILE A 1 349 ? -4.026 -18.945 -18.132 1.00 97.12 349 ILE A CA 1
ATOM 2630 C C . ILE A 1 349 ? -3.025 -19.008 -16.981 1.00 97.12 349 ILE A C 1
ATOM 2632 O O . ILE A 1 349 ? -3.247 -18.440 -15.908 1.00 97.12 349 ILE A O 1
ATOM 2636 N N . SER A 1 350 ? -1.889 -19.663 -17.220 1.00 93.25 350 SER A N 1
ATOM 2637 C CA . SER A 1 350 ? -0.818 -19.740 -16.225 1.00 93.25 350 SER A CA 1
ATOM 2638 C C . SER A 1 350 ? -0.034 -18.430 -16.159 1.00 93.25 350 SER A C 1
ATOM 2640 O O . SER A 1 350 ? 0.411 -17.885 -17.178 1.00 93.25 350 SER A O 1
ATOM 2642 N N . TYR A 1 351 ? 0.187 -17.945 -14.942 1.00 95.44 351 TYR A N 1
ATOM 2643 C CA . TYR A 1 351 ? 0.960 -16.741 -14.678 1.00 95.44 351 TYR A CA 1
ATOM 2644 C C . TYR A 1 351 ? 1.972 -16.970 -13.562 1.00 95.44 351 TYR A C 1
ATOM 2646 O O . TYR A 1 351 ? 1.781 -17.824 -12.702 1.00 95.44 351 TYR A O 1
ATOM 2654 N N . ASP A 1 352 ? 3.021 -16.160 -13.618 1.00 95.44 352 ASP A N 1
ATOM 2655 C CA . ASP A 1 352 ? 3.991 -15.944 -12.557 1.00 95.44 352 ASP A CA 1
ATOM 2656 C C . ASP A 1 352 ? 4.315 -14.441 -12.495 1.00 95.44 352 ASP A C 1
ATOM 2658 O O . ASP A 1 352 ? 3.940 -13.674 -13.393 1.00 95.44 352 ASP A O 1
ATOM 2662 N N . ALA A 1 353 ? 4.985 -13.983 -11.446 1.00 96.56 353 ALA A N 1
ATOM 2663 C CA . ALA A 1 353 ? 5.303 -12.580 -11.228 1.00 96.56 353 ALA A CA 1
ATOM 2664 C C . ALA A 1 353 ? 6.119 -11.973 -12.381 1.00 96.56 353 ALA A C 1
ATOM 2666 O O . ALA A 1 353 ? 5.901 -10.816 -12.756 1.00 96.56 353 ALA A O 1
ATOM 2667 N N . HIS A 1 354 ? 7.016 -12.748 -13.002 1.00 95.62 354 HIS A N 1
ATOM 2668 C CA . HIS A 1 354 ? 7.814 -12.294 -14.142 1.00 95.62 354 HIS A CA 1
ATOM 2669 C C . HIS A 1 354 ? 6.966 -12.191 -15.418 1.00 95.62 354 HIS A C 1
ATOM 2671 O O . HIS A 1 354 ? 7.102 -11.206 -16.147 1.00 95.62 354 HIS A O 1
ATOM 2677 N N . ARG A 1 355 ? 6.041 -13.131 -15.665 1.00 96.94 355 ARG A N 1
ATOM 2678 C CA . ARG A 1 355 ? 5.047 -13.079 -16.756 1.00 96.94 355 ARG A CA 1
ATOM 2679 C C . ARG A 1 355 ? 4.112 -11.889 -16.588 1.00 96.94 355 ARG A C 1
ATOM 2681 O O . ARG A 1 355 ? 3.886 -11.163 -17.553 1.00 96.94 355 ARG A O 1
ATOM 2688 N N . ILE A 1 356 ? 3.630 -11.631 -15.372 1.00 98.31 356 ILE A N 1
ATOM 2689 C CA . ILE A 1 356 ? 2.786 -10.467 -15.079 1.00 98.31 356 ILE A CA 1
ATOM 2690 C C . ILE A 1 356 ? 3.562 -9.171 -15.293 1.00 98.31 356 ILE A C 1
ATOM 2692 O O . ILE A 1 356 ? 3.072 -8.277 -15.981 1.00 98.31 356 ILE A O 1
ATOM 2696 N N . LYS A 1 357 ? 4.793 -9.063 -14.781 1.00 97.94 357 LYS A N 1
ATOM 2697 C CA . LYS A 1 357 ? 5.641 -7.894 -15.035 1.00 97.94 357 LYS A CA 1
ATOM 2698 C C . LYS A 1 357 ? 5.890 -7.690 -16.531 1.00 97.94 357 LYS A C 1
ATOM 2700 O O . LYS A 1 357 ? 5.820 -6.556 -17.013 1.00 97.94 357 LYS A O 1
ATOM 2705 N N . HIS A 1 358 ? 6.162 -8.760 -17.274 1.00 97.50 358 HIS A N 1
ATOM 2706 C CA . HIS A 1 358 ? 6.354 -8.698 -18.721 1.00 97.50 358 HIS A CA 1
ATOM 2707 C C . HIS A 1 358 ? 5.089 -8.199 -19.424 1.00 97.50 358 HIS A C 1
ATOM 2709 O O . HIS A 1 358 ? 5.153 -7.259 -20.210 1.00 97.50 358 HIS A O 1
ATOM 2715 N N . ALA A 1 359 ? 3.931 -8.755 -19.075 1.00 98.31 359 ALA A N 1
ATOM 2716 C CA . ALA A 1 359 ? 2.648 -8.344 -19.618 1.00 98.31 359 ALA A CA 1
ATOM 2717 C C . ALA A 1 359 ? 2.322 -6.877 -19.316 1.00 98.31 359 ALA A C 1
ATOM 2719 O O . ALA A 1 359 ? 1.998 -6.116 -20.225 1.00 98.31 359 ALA A O 1
ATOM 2720 N N . VAL A 1 360 ? 2.478 -6.447 -18.063 1.00 98.62 360 VAL A N 1
ATOM 2721 C CA . VAL A 1 360 ? 2.237 -5.062 -17.637 1.00 98.62 360 VAL A CA 1
ATOM 2722 C C . VAL A 1 360 ? 3.150 -4.081 -18.371 1.00 98.62 360 VAL A C 1
ATOM 2724 O O . VAL A 1 360 ? 2.682 -3.043 -18.834 1.00 98.62 360 VAL A O 1
ATOM 2727 N N . THR A 1 361 ? 4.441 -4.394 -18.501 1.00 98.00 361 THR A N 1
ATOM 2728 C CA . THR A 1 361 ? 5.404 -3.497 -19.159 1.00 98.00 361 THR A CA 1
ATOM 2729 C C . THR A 1 361 ? 5.229 -3.463 -20.674 1.00 98.00 361 THR A C 1
ATOM 2731 O O . THR A 1 361 ? 5.262 -2.386 -21.260 1.00 98.00 361 THR A O 1
ATOM 2734 N N . ARG A 1 362 ? 5.000 -4.607 -21.325 1.00 97.50 362 ARG A N 1
ATOM 2735 C CA . ARG A 1 362 ? 4.858 -4.698 -22.790 1.00 97.50 362 ARG A CA 1
ATOM 2736 C C . ARG A 1 362 ? 3.480 -4.294 -23.295 1.00 97.50 362 ARG A C 1
ATOM 2738 O O . ARG A 1 362 ? 3.375 -3.809 -24.415 1.00 97.50 362 ARG A O 1
ATOM 2745 N N . GLY A 1 363 ? 2.454 -4.462 -22.469 1.00 98.25 363 GLY A N 1
ATOM 2746 C CA . GLY A 1 363 ? 1.096 -4.011 -22.745 1.00 98.25 363 GLY A CA 1
ATOM 2747 C C . GLY A 1 363 ? 0.862 -2.528 -22.446 1.00 98.25 363 GLY A C 1
ATOM 2748 O O . GLY A 1 363 ? -0.213 -2.014 -22.757 1.00 98.25 363 GLY A O 1
ATOM 2749 N N . ALA A 1 364 ? 1.827 -1.834 -21.832 1.00 98.56 364 ALA A N 1
ATOM 2750 C CA . ALA A 1 364 ? 1.706 -0.420 -21.497 1.00 98.56 364 ALA A CA 1
ATOM 2751 C C . ALA A 1 364 ? 1.589 0.466 -22.750 1.00 98.56 364 ALA A C 1
ATOM 2753 O O . ALA A 1 364 ? 2.163 0.203 -23.807 1.00 98.56 364 ALA A O 1
ATOM 2754 N N . ARG A 1 365 ? 0.847 1.566 -22.619 1.00 98.19 365 ARG A N 1
ATOM 2755 C CA . ARG A 1 365 ? 0.626 2.535 -23.692 1.00 98.19 365 ARG A CA 1
ATOM 2756 C C . ARG A 1 365 ? 1.668 3.647 -23.635 1.00 98.19 365 ARG A C 1
ATOM 2758 O O . ARG A 1 365 ? 1.644 4.482 -22.731 1.00 98.19 365 ARG A O 1
ATOM 2765 N N . TRP A 1 366 ? 2.538 3.692 -24.639 1.00 98.00 366 TRP A N 1
ATOM 2766 C CA . TRP A 1 366 ? 3.573 4.718 -24.774 1.00 98.00 366 TRP A CA 1
ATOM 2767 C C . TRP A 1 366 ? 3.002 6.143 -24.866 1.00 98.00 366 TRP A C 1
ATOM 2769 O O . TRP A 1 366 ? 2.034 6.385 -25.591 1.00 98.00 366 TRP A O 1
ATOM 2779 N N . VAL A 1 367 ? 3.644 7.103 -24.187 1.00 98.25 367 VAL A N 1
ATOM 2780 C CA . VAL A 1 367 ? 3.298 8.532 -24.236 1.00 98.25 367 VAL A CA 1
ATOM 2781 C C . VAL A 1 367 ? 4.418 9.318 -24.939 1.00 98.25 367 VAL A C 1
ATOM 2783 O O . VAL A 1 367 ? 5.457 9.575 -24.330 1.00 98.25 367 VAL A O 1
ATOM 2786 N N . PRO A 1 368 ? 4.246 9.752 -26.205 1.00 97.00 368 PRO A N 1
ATOM 2787 C CA . PRO A 1 368 ? 5.355 10.246 -27.036 1.00 97.00 368 PRO A CA 1
ATOM 2788 C C . PRO A 1 368 ? 6.141 11.449 -26.498 1.00 97.00 368 PRO A C 1
ATOM 2790 O O . PRO A 1 368 ? 7.335 11.566 -26.763 1.00 97.00 368 PRO A O 1
ATOM 2793 N N . HIS A 1 369 ? 5.494 12.351 -25.758 1.00 96.75 369 HIS A N 1
ATOM 2794 C CA . HIS A 1 369 ? 6.139 13.566 -25.245 1.00 96.75 369 HIS A CA 1
ATOM 2795 C C . HIS A 1 369 ? 6.858 13.347 -23.901 1.00 96.75 369 HIS A C 1
ATOM 2797 O O . HIS A 1 369 ? 7.632 14.204 -23.469 1.00 96.75 369 HIS A O 1
ATOM 2803 N N . LEU A 1 370 ? 6.635 12.209 -23.232 1.00 96.31 370 LEU A N 1
ATOM 2804 C CA . LEU A 1 370 ? 7.322 11.865 -21.991 1.00 96.31 370 LEU A CA 1
ATOM 2805 C C . LEU A 1 370 ? 8.629 11.122 -22.293 1.00 96.31 370 LEU A C 1
ATOM 2807 O O . LEU A 1 370 ? 8.759 10.369 -23.255 1.00 96.31 370 LEU A O 1
ATOM 2811 N N . LYS A 1 371 ? 9.647 11.334 -21.458 1.00 95.00 371 LYS A N 1
ATOM 2812 C CA . LYS A 1 371 ? 10.944 10.667 -21.627 1.00 95.00 371 LYS A CA 1
ATOM 2813 C C . LYS A 1 371 ? 10.930 9.272 -20.978 1.00 95.00 371 LYS A C 1
ATOM 2815 O O . LYS A 1 371 ? 10.318 9.128 -19.918 1.00 95.00 371 LYS A O 1
ATOM 2820 N N . PRO A 1 372 ? 11.644 8.273 -21.542 1.00 94.38 372 PRO A N 1
ATOM 2821 C CA . PRO A 1 372 ? 11.664 6.903 -21.013 1.00 94.38 372 PRO A CA 1
ATOM 2822 C C . PRO A 1 372 ? 12.018 6.816 -19.520 1.00 94.38 372 PRO A C 1
ATOM 2824 O O . PRO A 1 372 ? 11.316 6.165 -18.759 1.00 94.38 372 PRO A O 1
ATOM 2827 N N . HIS A 1 373 ? 13.025 7.570 -19.059 1.00 94.31 373 HIS A N 1
ATOM 2828 C CA . HIS A 1 373 ? 13.448 7.602 -17.645 1.00 94.31 373 HIS A CA 1
ATOM 2829 C C . HIS A 1 373 ? 12.392 8.160 -16.666 1.00 94.31 373 HIS A C 1
ATOM 2831 O O . HIS A 1 373 ? 12.610 8.156 -15.456 1.00 94.31 373 HIS A O 1
ATOM 2837 N N . LYS A 1 374 ? 11.265 8.678 -17.175 1.00 95.75 374 LYS A N 1
ATOM 2838 C CA . LYS A 1 374 ? 10.135 9.173 -16.376 1.00 95.75 374 LYS A CA 1
ATOM 2839 C C . LYS A 1 374 ? 8.908 8.275 -16.464 1.00 95.75 374 LYS A C 1
ATOM 2841 O O . LYS A 1 374 ? 8.239 8.103 -15.452 1.00 95.75 374 LYS A O 1
ATOM 2846 N N . GLN A 1 375 ? 8.607 7.739 -17.649 1.00 97.00 375 GLN A N 1
ATOM 2847 C CA . GLN A 1 375 ? 7.391 6.950 -17.892 1.00 97.00 375 GLN A CA 1
ATOM 2848 C C . GLN A 1 375 ? 7.609 5.430 -17.895 1.00 97.00 375 GLN A C 1
ATOM 2850 O O . GLN A 1 375 ? 6.638 4.677 -17.914 1.00 97.00 375 GLN A O 1
ATOM 2855 N N . GLY A 1 376 ? 8.862 4.968 -17.918 1.00 97.12 376 GLY A N 1
ATOM 2856 C CA . GLY A 1 376 ? 9.166 3.561 -18.152 1.00 97.12 376 GLY A CA 1
ATOM 2857 C C . GLY A 1 376 ? 8.674 3.150 -19.534 1.00 97.12 376 GLY A C 1
ATOM 2858 O O . GLY A 1 376 ? 9.023 3.793 -20.522 1.00 97.12 376 GLY A O 1
ATOM 2859 N N . ASN A 1 377 ? 7.820 2.131 -19.594 1.00 97.81 377 ASN A N 1
ATOM 2860 C CA . ASN A 1 377 ? 7.191 1.653 -20.828 1.00 97.81 377 ASN A CA 1
ATOM 2861 C C . ASN A 1 377 ? 5.874 2.378 -21.180 1.00 97.81 377 ASN A C 1
ATOM 2863 O O . ASN A 1 377 ? 5.285 2.102 -22.222 1.00 97.81 377 ASN A O 1
ATOM 2867 N N . GLY A 1 378 ? 5.423 3.328 -20.354 1.00 98.31 378 GLY A N 1
ATOM 2868 C CA . GLY A 1 378 ? 4.203 4.107 -20.583 1.00 98.31 378 GLY A CA 1
ATOM 2869 C C . GLY A 1 378 ? 3.105 3.832 -19.558 1.00 98.31 378 GLY A C 1
ATOM 2870 O O . GLY A 1 378 ? 3.370 3.332 -18.465 1.00 98.31 378 GLY A O 1
ATOM 2871 N N . VAL A 1 379 ? 1.869 4.206 -19.895 1.00 98.50 379 VAL A N 1
ATOM 2872 C CA . VAL A 1 379 ? 0.702 4.084 -19.007 1.00 98.50 379 VAL A CA 1
ATOM 2873 C C . VAL A 1 379 ? 0.239 2.637 -18.938 1.00 98.50 379 VAL A C 1
ATOM 2875 O O . VAL A 1 379 ? 0.017 2.013 -19.976 1.00 98.50 379 VAL A O 1
ATOM 2878 N N . ILE A 1 380 ? 0.059 2.111 -17.726 1.00 98.62 380 ILE A N 1
ATOM 2879 C CA . ILE A 1 380 ? -0.488 0.770 -17.512 1.00 98.62 380 ILE A CA 1
ATOM 2880 C C . ILE A 1 380 ? -1.822 0.585 -18.256 1.00 98.62 380 ILE A C 1
ATOM 2882 O O . ILE A 1 380 ? -2.677 1.471 -18.277 1.00 98.62 380 ILE A O 1
ATOM 2886 N N . SER A 1 381 ? -1.993 -0.581 -18.878 1.00 98.38 381 SER A N 1
ATOM 2887 C CA . SER A 1 381 ? -3.183 -0.943 -19.648 1.00 98.38 381 SER A CA 1
ATOM 2888 C C . SER A 1 381 ? -3.570 -2.380 -19.330 1.00 98.38 381 SER A C 1
ATOM 2890 O O . SER A 1 381 ? -2.840 -3.305 -19.678 1.00 98.38 381 SER A O 1
ATOM 2892 N N . VAL A 1 382 ? -4.722 -2.576 -18.683 1.00 98.50 382 VAL A N 1
ATOM 2893 C CA . VAL A 1 382 ? -5.237 -3.922 -18.373 1.00 98.50 382 VAL A CA 1
ATOM 2894 C C . VAL A 1 382 ? -5.483 -4.706 -19.661 1.00 98.50 382 VAL A C 1
ATOM 2896 O O . VAL A 1 382 ? -5.055 -5.845 -19.772 1.00 98.50 382 VAL A O 1
ATOM 2899 N N . ALA A 1 383 ? -6.105 -4.083 -20.667 1.00 98.44 383 ALA A N 1
ATOM 2900 C CA . ALA A 1 383 ? -6.362 -4.736 -21.949 1.00 98.44 383 ALA A CA 1
ATOM 2901 C C . ALA A 1 383 ? -5.059 -5.123 -22.668 1.00 98.44 383 ALA A C 1
ATOM 2903 O O . ALA A 1 383 ? -4.920 -6.256 -23.116 1.00 98.44 383 ALA A O 1
ATOM 2904 N N . GLY A 1 384 ? -4.082 -4.211 -22.710 1.00 98.69 384 GLY A N 1
ATOM 2905 C CA . GLY A 1 384 ? -2.791 -4.486 -23.343 1.00 98.69 384 GLY A CA 1
ATOM 2906 C C . GLY A 1 384 ? -2.018 -5.588 -22.620 1.00 98.69 384 GLY A C 1
ATOM 2907 O O . GLY A 1 384 ? -1.490 -6.489 -23.260 1.00 98.69 384 GLY A O 1
ATOM 2908 N N . ALA A 1 385 ? -1.988 -5.564 -21.286 1.00 98.62 385 ALA A N 1
ATOM 2909 C CA . ALA A 1 385 ? -1.344 -6.616 -20.505 1.00 98.62 385 ALA A CA 1
ATOM 2910 C C . ALA A 1 385 ? -2.049 -7.971 -20.674 1.00 98.62 385 ALA A C 1
ATOM 2912 O O . ALA A 1 385 ? -1.388 -9.001 -20.769 1.00 98.62 385 ALA A O 1
ATOM 2913 N N . TRP A 1 386 ? -3.379 -7.980 -20.768 1.00 98.62 386 TRP A N 1
ATOM 2914 C CA . TRP A 1 386 ? -4.148 -9.191 -21.039 1.00 98.62 386 TRP A CA 1
ATOM 2915 C C . TRP A 1 386 ? -3.826 -9.802 -22.407 1.00 98.62 386 TRP A C 1
ATOM 2917 O O . TRP A 1 386 ? -3.681 -11.019 -22.516 1.00 98.62 386 TRP A O 1
ATOM 2927 N N . ASP A 1 387 ? -3.668 -8.974 -23.441 1.00 98.19 387 ASP A N 1
ATOM 2928 C CA . ASP A 1 387 ? -3.253 -9.445 -24.763 1.00 98.19 387 ASP A CA 1
ATOM 2929 C C . ASP A 1 387 ? -1.870 -10.110 -24.715 1.00 98.19 387 ASP A C 1
ATOM 2931 O O . ASP A 1 387 ? -1.728 -11.233 -25.196 1.00 98.19 387 ASP A O 1
ATOM 2935 N N 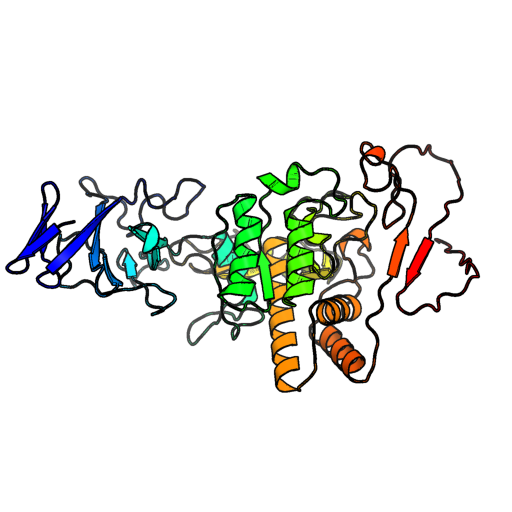. ILE A 1 388 ? -0.899 -9.505 -24.020 1.00 98.06 388 ILE A N 1
ATOM 2936 C CA . ILE A 1 388 ? 0.426 -10.116 -23.827 1.00 98.06 388 ILE A CA 1
ATOM 2937 C C . ILE A 1 388 ? 0.343 -11.424 -23.025 1.00 98.06 388 ILE A C 1
ATOM 2939 O O . ILE A 1 388 ? 1.053 -12.374 -23.342 1.00 98.06 388 ILE A O 1
ATOM 2943 N N . LEU A 1 389 ? -0.515 -11.521 -22.002 1.00 97.50 389 LEU A N 1
ATOM 2944 C CA . LEU A 1 389 ? -0.670 -12.774 -21.249 1.00 97.50 389 LEU A CA 1
ATOM 2945 C C . LEU A 1 389 ? -1.199 -13.918 -22.117 1.00 97.50 389 LEU A C 1
ATOM 2947 O O . LEU A 1 389 ? -0.699 -15.033 -21.988 1.00 97.50 389 LEU A O 1
ATOM 2951 N N . LYS A 1 390 ? -2.154 -13.650 -23.015 1.00 97.50 390 LYS A N 1
ATOM 2952 C CA . LYS A 1 390 ? -2.631 -14.653 -23.980 1.00 97.50 390 LYS A CA 1
ATOM 2953 C C . LYS A 1 390 ? -1.525 -15.073 -24.946 1.00 97.50 390 LYS A C 1
ATOM 2955 O O . LYS A 1 390 ? -1.334 -16.263 -25.156 1.00 97.50 390 LYS A O 1
ATOM 2960 N N . GLU A 1 391 ? -0.751 -14.123 -25.474 1.00 96.19 391 GLU A N 1
ATOM 2961 C CA . GLU A 1 391 ? 0.396 -14.438 -26.341 1.00 96.19 391 GLU A CA 1
ATOM 2962 C C . GLU A 1 391 ? 1.425 -15.334 -25.626 1.00 96.19 391 GLU A C 1
ATOM 2964 O O . GLU A 1 391 ? 1.945 -16.291 -26.200 1.00 96.19 391 GLU A O 1
ATOM 2969 N N . LEU A 1 392 ? 1.701 -15.055 -24.349 1.00 95.62 392 LEU A N 1
ATOM 2970 C CA . LEU A 1 392 ? 2.587 -15.877 -23.527 1.00 95.62 392 LEU A CA 1
ATOM 2971 C C . LEU A 1 392 ? 1.998 -17.266 -23.216 1.00 95.62 392 LEU A C 1
ATOM 2973 O O . LEU A 1 392 ? 2.757 -18.187 -22.912 1.00 95.62 392 LEU A O 1
ATOM 2977 N N . ASP A 1 393 ? 0.674 -17.428 -23.201 1.00 95.38 393 ASP A N 1
ATOM 2978 C CA . ASP A 1 393 ? -0.009 -18.719 -23.010 1.00 95.38 393 ASP A CA 1
ATOM 2979 C C . ASP A 1 393 ? 0.039 -19.577 -24.287 1.00 95.38 393 ASP A C 1
ATOM 2981 O O . ASP A 1 393 ? 0.252 -20.786 -24.232 1.00 95.38 393 ASP A O 1
ATOM 2985 N N . GLU A 1 394 ? -0.010 -18.931 -25.456 1.00 94.81 394 GLU A N 1
ATOM 2986 C CA . GLU A 1 394 ? 0.135 -19.554 -26.781 1.00 94.81 394 GLU A CA 1
ATOM 2987 C C . GLU A 1 394 ? 1.580 -19.993 -27.114 1.00 94.81 394 GLU A C 1
ATOM 2989 O O . GLU A 1 394 ? 1.861 -20.457 -28.222 1.00 94.81 394 GLU A O 1
ATOM 2994 N N . GLY A 1 395 ? 2.503 -19.892 -26.152 1.00 91.25 395 GLY A N 1
ATOM 2995 C CA . GLY A 1 395 ? 3.900 -20.313 -26.283 1.00 91.25 395 GLY A CA 1
ATOM 2996 C C . GLY A 1 395 ? 4.898 -19.170 -26.473 1.00 91.25 395 GLY A C 1
ATOM 2997 O O . GLY A 1 395 ? 6.043 -19.432 -26.839 1.00 91.25 395 GLY A O 1
ATOM 2998 N N . GLY A 1 396 ? 4.494 -17.917 -26.242 1.00 89.38 396 GLY A N 1
ATOM 2999 C CA . GLY A 1 396 ? 5.410 -16.779 -26.195 1.00 89.38 396 GLY A CA 1
ATOM 3000 C C . GLY A 1 396 ? 6.394 -16.850 -25.019 1.00 89.38 396 GLY A C 1
ATOM 3001 O O . GLY A 1 396 ? 6.042 -17.250 -23.908 1.00 89.38 396 GLY A O 1
ATOM 3002 N N . ASP A 1 397 ? 7.630 -16.409 -25.257 1.00 88.00 397 ASP A N 1
ATOM 3003 C CA . ASP A 1 397 ? 8.687 -16.374 -24.246 1.00 88.00 397 ASP A CA 1
ATOM 3004 C C . ASP A 1 397 ? 8.744 -15.036 -23.494 1.00 88.00 397 ASP A C 1
ATOM 3006 O O . ASP A 1 397 ? 8.654 -13.953 -24.080 1.00 88.00 397 ASP A O 1
ATOM 3010 N N . VAL A 1 398 ? 9.033 -15.100 -22.192 1.00 89.50 398 VAL A N 1
ATOM 3011 C CA . VAL A 1 398 ? 9.399 -13.914 -21.408 1.00 89.50 398 VAL A CA 1
ATOM 3012 C C . VAL A 1 398 ? 10.826 -13.498 -21.773 1.00 89.50 398 VAL A C 1
ATOM 3014 O O . VAL A 1 398 ? 11.807 -14.118 -21.357 1.00 89.50 398 VAL A O 1
ATOM 3017 N N . VAL A 1 399 ? 10.951 -12.422 -22.550 1.00 86.31 399 VAL A N 1
ATOM 3018 C CA . VAL A 1 399 ? 12.253 -11.849 -22.923 1.00 86.31 399 VAL A CA 1
ATOM 3019 C C . VAL A 1 399 ? 12.863 -11.124 -21.721 1.00 86.31 399 VAL A C 1
ATOM 3021 O O . VAL A 1 399 ? 12.267 -10.190 -21.183 1.00 86.31 399 VAL A O 1
ATOM 3024 N N . SER A 1 400 ? 14.088 -11.498 -21.359 1.00 85.12 400 SER A N 1
ATOM 3025 C CA . SER A 1 400 ? 14.951 -10.769 -20.431 1.00 85.12 400 SER A CA 1
ATOM 3026 C C . SER A 1 400 ? 16.199 -10.295 -21.172 1.00 85.12 400 SER A C 1
ATOM 3028 O O . SER A 1 400 ? 16.783 -11.048 -21.956 1.00 85.12 400 SER A O 1
ATOM 3030 N N . ILE A 1 401 ? 16.585 -9.038 -20.952 1.00 86.56 401 ILE A N 1
ATOM 3031 C CA . ILE A 1 401 ? 17.837 -8.451 -21.434 1.00 86.56 401 ILE A CA 1
ATOM 3032 C C . ILE A 1 401 ? 18.517 -7.819 -20.225 1.00 86.56 401 ILE A C 1
ATOM 3034 O O . ILE A 1 401 ? 17.918 -6.986 -19.553 1.00 86.56 401 ILE A O 1
ATOM 3038 N N . VAL A 1 402 ? 19.758 -8.216 -19.966 1.00 87.69 402 VAL A N 1
ATOM 3039 C CA . VAL A 1 402 ? 20.616 -7.638 -18.932 1.00 87.69 402 VAL A CA 1
ATOM 3040 C C . VAL A 1 402 ? 21.729 -6.875 -19.628 1.00 87.69 402 VAL A C 1
ATOM 3042 O O . VAL A 1 402 ? 22.408 -7.430 -20.496 1.00 87.69 402 VAL A O 1
ATOM 3045 N N . GLY A 1 403 ? 21.890 -5.605 -19.275 1.00 91.69 403 GLY A N 1
ATOM 3046 C CA . GLY A 1 403 ? 22.987 -4.786 -19.765 1.00 91.69 403 GLY A CA 1
ATOM 3047 C C . GLY A 1 403 ? 24.185 -4.792 -18.820 1.00 91.69 403 GLY A C 1
ATOM 3048 O O . GLY A 1 403 ? 24.064 -5.069 -17.629 1.00 91.69 403 GLY A O 1
ATOM 3049 N N . GLN A 1 404 ? 25.348 -4.486 -19.375 1.00 95.19 404 GLN A N 1
ATOM 3050 C CA . GLN A 1 404 ? 26.569 -4.155 -18.657 1.00 95.19 404 GLN A CA 1
ATOM 3051 C C . GLN A 1 404 ? 27.227 -2.995 -19.403 1.00 95.19 404 GLN A C 1
ATOM 3053 O O . GLN A 1 404 ? 27.585 -3.120 -20.578 1.00 95.19 404 GLN A O 1
ATOM 3058 N N . ALA A 1 405 ? 27.322 -1.846 -18.744 1.00 95.81 405 ALA A N 1
ATOM 3059 C CA . ALA A 1 405 ? 27.746 -0.595 -19.349 1.00 95.81 405 ALA A CA 1
ATOM 3060 C C . ALA A 1 405 ? 28.478 0.3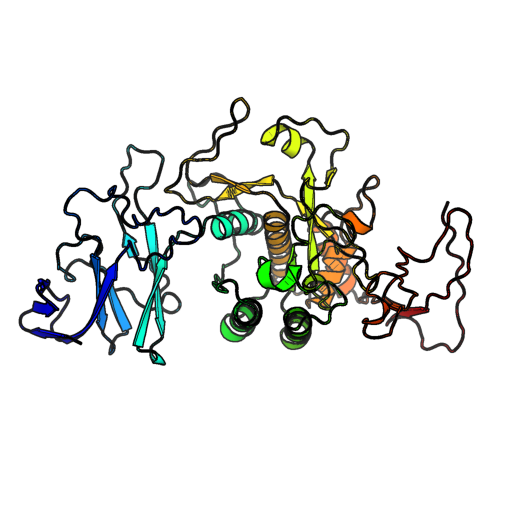08 -18.342 1.00 95.81 405 ALA A C 1
ATOM 3062 O O . ALA A 1 405 ? 28.276 0.177 -17.130 1.00 95.81 405 ALA A O 1
ATOM 3063 N N . PRO A 1 406 ? 29.296 1.258 -18.830 1.00 95.81 406 PRO A N 1
ATOM 3064 C CA . PRO A 1 406 ? 29.978 2.222 -17.975 1.00 95.81 406 PRO A CA 1
ATOM 3065 C C . PRO A 1 406 ? 29.025 3.123 -17.182 1.00 95.81 406 PRO A C 1
ATOM 3067 O O . PRO A 1 406 ? 28.022 3.628 -17.692 1.00 95.81 406 PRO A O 1
ATOM 3070 N N . VAL A 1 407 ? 29.374 3.346 -15.916 1.00 95.56 407 VAL A N 1
ATOM 3071 C CA . VAL A 1 407 ? 28.649 4.213 -14.986 1.00 95.56 407 VAL A CA 1
ATOM 3072 C C . VAL A 1 407 ? 29.633 5.149 -14.294 1.00 95.56 407 VAL A C 1
ATOM 3074 O O . VAL A 1 407 ? 30.615 4.714 -13.690 1.00 95.56 407 VAL A O 1
ATOM 3077 N N . LYS A 1 408 ? 29.352 6.452 -14.319 1.00 94.50 408 LYS A N 1
ATOM 3078 C CA . LYS A 1 408 ? 30.217 7.472 -13.725 1.00 94.50 408 LYS A CA 1
ATOM 3079 C C . LYS A 1 408 ? 29.425 8.521 -12.961 1.00 94.50 408 LYS A C 1
ATOM 3081 O O . LYS A 1 408 ? 28.758 9.376 -13.538 1.00 94.50 408 LYS A O 1
ATOM 3086 N N . HIS A 1 409 ? 29.558 8.486 -11.642 1.00 92.50 409 HIS A N 1
ATOM 3087 C CA . HIS A 1 409 ? 29.081 9.524 -10.731 1.00 92.50 409 HIS A CA 1
ATOM 3088 C C . HIS A 1 409 ? 29.895 9.488 -9.425 1.00 92.50 409 HIS A C 1
ATOM 3090 O O . HIS A 1 409 ? 30.694 8.579 -9.199 1.00 92.50 409 HIS A O 1
ATOM 3096 N N . SER A 1 410 ? 29.661 10.436 -8.517 1.00 91.88 410 SER A N 1
ATOM 3097 C CA . SER A 1 410 ? 30.370 10.589 -7.229 1.00 91.88 410 SER A CA 1
ATOM 3098 C C . SER A 1 410 ? 30.555 9.320 -6.377 1.00 91.88 410 SER A C 1
ATOM 3100 O O . SER A 1 410 ? 31.475 9.261 -5.563 1.00 91.88 410 SER A O 1
ATOM 3102 N N . TYR A 1 411 ? 29.710 8.301 -6.553 1.00 92.06 411 TYR A N 1
ATOM 3103 C CA . TYR A 1 411 ? 29.733 7.049 -5.786 1.00 92.06 411 TYR A CA 1
ATOM 3104 C C . TYR A 1 411 ? 29.866 5.792 -6.662 1.00 92.06 411 TYR A C 1
ATOM 3106 O O . TYR A 1 411 ? 29.808 4.690 -6.131 1.00 92.06 411 TYR A O 1
ATOM 3114 N N . SER A 1 412 ? 30.070 5.919 -7.981 1.00 94.75 412 SER A N 1
ATOM 3115 C CA . SER A 1 412 ? 30.071 4.771 -8.910 1.00 94.75 412 SER A CA 1
ATOM 3116 C C . SER A 1 412 ? 31.194 3.764 -8.630 1.00 94.75 412 SER A C 1
ATOM 3118 O O . SER A 1 412 ? 31.076 2.583 -8.934 1.00 94.75 412 SER A O 1
ATOM 3120 N N . HIS A 1 413 ? 32.276 4.203 -7.986 1.00 95.62 413 HIS A N 1
ATOM 3121 C CA . HIS A 1 413 ? 33.374 3.344 -7.535 1.00 95.62 413 HIS A CA 1
ATOM 3122 C C . HIS A 1 413 ? 32.990 2.373 -6.400 1.00 95.62 413 HIS A C 1
ATOM 3124 O O . HIS A 1 413 ? 33.768 1.472 -6.098 1.00 95.62 413 HIS A O 1
ATOM 3130 N N . LEU A 1 414 ? 31.827 2.569 -5.766 1.00 96.06 414 LEU A N 1
ATOM 3131 C CA . LEU A 1 414 ? 31.282 1.710 -4.708 1.00 96.06 414 LEU A CA 1
ATOM 3132 C C . LEU A 1 414 ? 30.218 0.724 -5.220 1.00 96.06 414 LEU A C 1
ATOM 3134 O O . LEU A 1 414 ? 29.711 -0.065 -4.423 1.00 96.06 414 LEU A O 1
ATOM 3138 N N . LEU A 1 415 ? 29.865 0.776 -6.511 1.00 95.88 415 LEU A N 1
ATOM 3139 C CA . LEU A 1 415 ? 28.977 -0.207 -7.137 1.00 95.88 415 LEU A CA 1
ATOM 3140 C C . LEU A 1 415 ? 29.580 -1.616 -7.044 1.00 95.88 415 LEU A C 1
ATOM 3142 O O . LEU A 1 415 ? 30.787 -1.779 -6.852 1.00 95.88 415 LEU A O 1
ATOM 3146 N N . ALA A 1 416 ? 28.737 -2.640 -7.215 1.00 93.06 416 ALA A N 1
ATOM 3147 C CA . ALA A 1 416 ? 29.158 -4.043 -7.164 1.00 93.06 416 ALA A CA 1
ATOM 3148 C C . ALA A 1 416 ? 30.361 -4.334 -8.080 1.00 93.06 416 ALA A C 1
ATOM 3150 O O . ALA A 1 416 ? 31.319 -4.976 -7.647 1.00 93.06 416 ALA A O 1
ATOM 3151 N N . THR A 1 417 ? 30.318 -3.794 -9.300 1.00 95.19 417 THR A N 1
ATOM 3152 C CA . THR A 1 417 ? 31.483 -3.641 -10.170 1.00 95.19 417 THR A CA 1
ATOM 3153 C C . THR A 1 417 ? 31.808 -2.147 -10.254 1.00 95.19 417 THR A C 1
ATOM 3155 O O . THR A 1 417 ? 30.976 -1.376 -10.733 1.00 95.19 417 THR A O 1
ATOM 3158 N N . PRO A 1 418 ? 32.980 -1.690 -9.776 1.00 96.56 418 PRO A N 1
ATOM 3159 C CA . PRO A 1 418 ? 33.300 -0.266 -9.760 1.00 96.56 418 PRO A CA 1
ATOM 3160 C C . PRO A 1 418 ? 33.181 0.396 -11.140 1.00 96.56 418 PRO A C 1
ATOM 3162 O O . PRO A 1 418 ? 33.885 0.021 -12.074 1.00 96.56 418 PRO A O 1
ATOM 3165 N N . ASN A 1 419 ? 32.369 1.455 -11.223 1.00 95.56 419 ASN A N 1
ATOM 3166 C CA . ASN A 1 419 ? 32.089 2.247 -12.431 1.00 95.56 419 ASN A CA 1
ATOM 3167 C C . ASN A 1 419 ? 31.395 1.487 -13.572 1.00 95.56 419 ASN A C 1
ATOM 3169 O O . ASN A 1 419 ? 31.512 1.872 -14.734 1.00 95.56 419 ASN A O 1
ATOM 3173 N N . GLU A 1 420 ? 30.668 0.425 -13.251 1.00 96.44 420 GLU A N 1
ATOM 3174 C CA . GLU A 1 420 ? 29.924 -0.363 -14.223 1.00 96.44 420 GLU A CA 1
ATOM 3175 C C . GLU A 1 420 ? 28.572 -0.776 -13.635 1.00 96.44 420 GLU A C 1
ATOM 3177 O O . GLU A 1 420 ? 28.434 -0.985 -12.427 1.00 96.44 420 GLU A O 1
ATOM 3182 N N . GLY A 1 421 ? 27.556 -0.874 -14.484 1.00 95.50 421 GLY A N 1
ATOM 3183 C CA . GLY A 1 421 ? 26.214 -1.259 -14.079 1.00 95.50 421 GLY A CA 1
ATOM 3184 C C . GLY A 1 421 ? 25.354 -1.698 -15.257 1.00 95.50 421 GLY A C 1
ATOM 3185 O O . GLY A 1 421 ? 25.868 -2.000 -16.327 1.00 95.50 421 GLY A O 1
ATOM 3186 N N . GLU A 1 422 ? 24.042 -1.757 -15.053 1.00 93.75 422 GLU A N 1
ATOM 3187 C CA . GLU A 1 422 ? 23.090 -2.311 -16.020 1.00 93.75 422 GLU A CA 1
ATOM 3188 C C . GLU A 1 422 ? 22.929 -1.443 -17.277 1.00 93.75 422 GLU A C 1
ATOM 3190 O O . GLU A 1 422 ? 22.661 -1.951 -18.364 1.00 93.75 422 GLU A O 1
ATOM 3195 N N . GLY A 1 423 ? 23.102 -0.129 -17.145 1.00 92.44 423 GLY A N 1
ATOM 3196 C CA . GLY A 1 423 ? 22.924 0.819 -18.241 1.00 92.44 423 GLY A CA 1
ATOM 3197 C C . GLY A 1 423 ? 23.992 1.902 -18.250 1.00 92.44 423 GLY A C 1
ATOM 3198 O O . GLY A 1 423 ? 24.626 2.178 -17.233 1.00 92.44 423 GLY A O 1
ATOM 3199 N N . LEU A 1 424 ? 24.199 2.511 -19.420 1.00 92.38 424 LEU A N 1
ATOM 3200 C CA . LEU A 1 424 ? 25.132 3.624 -19.571 1.00 92.38 424 LEU A CA 1
ATOM 3201 C C . LEU A 1 424 ? 24.621 4.815 -18.754 1.00 92.38 424 LEU A C 1
ATOM 3203 O O . LEU A 1 424 ? 23.563 5.370 -19.059 1.00 92.38 424 LEU A O 1
ATOM 3207 N N . TYR A 1 425 ? 25.376 5.219 -17.735 1.00 93.44 425 TYR A N 1
ATOM 3208 C CA . TYR A 1 425 ? 25.013 6.365 -16.905 1.00 93.44 425 TYR A CA 1
ATOM 3209 C C . TYR A 1 425 ? 26.243 7.119 -16.405 1.00 93.44 425 TYR A C 1
ATOM 3211 O O . TYR A 1 425 ? 26.765 6.874 -15.319 1.00 93.44 425 TYR A O 1
ATOM 3219 N N . GLU A 1 426 ? 26.699 8.079 -17.202 1.00 93.25 426 GLU A N 1
ATOM 3220 C CA . GLU A 1 426 ? 27.845 8.926 -16.886 1.00 93.25 426 GLU A CA 1
ATOM 3221 C C . GLU A 1 426 ? 27.384 10.377 -16.731 1.00 93.25 426 GLU A C 1
ATOM 3223 O O . GLU A 1 426 ? 26.995 11.032 -17.693 1.00 93.25 426 GLU A O 1
ATOM 3228 N N . ARG A 1 427 ? 27.371 10.864 -15.489 1.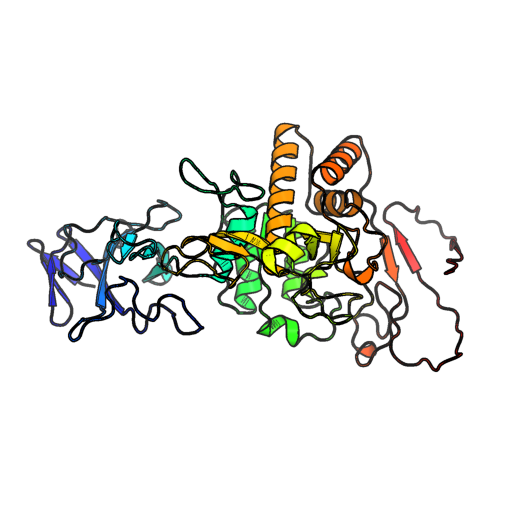00 88.12 427 ARG A N 1
ATOM 3229 C CA . ARG A 1 427 ? 26.995 12.244 -15.142 1.00 88.12 427 ARG A CA 1
ATOM 3230 C C . ARG A 1 427 ? 28.211 13.139 -14.923 1.00 88.12 427 ARG A C 1
ATOM 3232 O O . ARG A 1 427 ? 28.126 14.349 -15.107 1.00 88.12 427 ARG A O 1
ATOM 3239 N N . ASP A 1 428 ? 29.317 12.535 -14.511 1.00 89.94 428 ASP A N 1
ATOM 3240 C CA . ASP A 1 428 ? 30.557 13.225 -14.188 1.00 89.94 428 ASP A CA 1
ATOM 3241 C C . ASP A 1 428 ? 31.653 12.787 -15.176 1.00 89.94 428 ASP A C 1
ATOM 3243 O O . ASP A 1 428 ? 31.564 11.712 -15.767 1.00 89.94 428 ASP A O 1
ATOM 3247 N N . GLY A 1 429 ? 32.724 13.575 -15.301 1.00 86.38 429 GLY A N 1
ATOM 3248 C CA . GLY A 1 429 ? 33.890 13.207 -16.118 1.00 86.38 429 GLY A CA 1
ATOM 3249 C C . GLY A 1 429 ? 33.764 13.515 -17.610 1.00 86.38 429 GLY A C 1
ATOM 3250 O O . GLY A 1 429 ? 34.527 12.950 -18.383 1.00 86.38 429 GLY A O 1
ATOM 3251 N N . TRP A 1 430 ? 32.836 14.399 -17.980 1.00 89.06 430 TRP A N 1
ATOM 3252 C CA . TRP A 1 430 ? 32.642 14.893 -19.341 1.00 89.06 430 TRP A CA 1
ATOM 3253 C C . TRP A 1 430 ? 32.702 16.420 -19.365 1.00 89.06 430 TRP A C 1
ATOM 3255 O O . TRP A 1 430 ? 32.035 17.072 -18.555 1.00 89.06 430 TRP A O 1
ATOM 3265 N N . ASP A 1 431 ? 33.440 16.974 -20.322 1.00 92.62 431 ASP A N 1
ATOM 3266 C CA . ASP A 1 431 ? 33.418 18.386 -20.685 1.00 92.62 431 ASP A CA 1
ATOM 3267 C C . ASP A 1 431 ? 32.618 18.603 -21.985 1.00 92.62 431 ASP A C 1
ATOM 3269 O O . ASP A 1 431 ? 32.414 17.708 -22.810 1.00 92.62 431 ASP A O 1
ATOM 3273 N N . VAL A 1 432 ? 32.103 19.822 -22.181 1.00 90.38 432 VAL A N 1
ATOM 3274 C CA . VAL A 1 432 ? 31.321 20.150 -23.384 1.00 90.38 432 VAL A CA 1
ATOM 3275 C C . VAL A 1 432 ? 32.205 20.029 -24.628 1.00 90.38 432 VAL A C 1
ATOM 3277 O O . VAL A 1 432 ? 33.163 20.784 -24.784 1.00 90.38 432 VAL A O 1
ATOM 3280 N N . GLY A 1 433 ? 31.817 19.144 -25.548 1.00 92.56 433 GLY A N 1
ATOM 3281 C CA . GLY A 1 433 ? 32.530 18.887 -26.804 1.00 92.56 433 GLY A CA 1
ATOM 3282 C C . GLY A 1 433 ? 33.336 17.588 -26.812 1.00 92.56 433 GLY A C 1
ATOM 3283 O O . GLY A 1 433 ? 33.838 17.212 -27.871 1.00 92.56 433 GLY A O 1
ATOM 3284 N N . ASP A 1 434 ? 33.422 16.897 -25.677 1.00 92.00 434 ASP A N 1
ATOM 3285 C CA . ASP A 1 434 ? 34.031 15.575 -25.596 1.00 92.00 434 ASP A CA 1
ATOM 3286 C C . ASP A 1 434 ? 33.241 14.541 -26.410 1.00 92.00 434 ASP A C 1
ATOM 3288 O O . ASP A 1 434 ? 32.016 14.602 -26.545 1.00 92.00 434 ASP A O 1
ATOM 3292 N N . SER A 1 435 ? 33.968 13.567 -26.950 1.00 91.00 435 SER A N 1
ATOM 3293 C CA . SER A 1 435 ? 33.418 12.435 -27.687 1.00 91.00 435 SER A CA 1
ATOM 3294 C C . SER A 1 435 ? 34.254 11.207 -27.372 1.00 91.00 435 SER A C 1
ATOM 3296 O O . SER A 1 435 ? 35.465 11.214 -27.590 1.00 91.00 435 SER A O 1
ATOM 3298 N N . GLU A 1 436 ? 33.610 10.138 -26.917 1.00 88.50 436 GLU A N 1
ATOM 3299 C CA . GLU A 1 436 ? 34.267 8.859 -26.658 1.00 88.50 436 GLU A CA 1
ATOM 3300 C C . GLU A 1 436 ? 33.368 7.692 -27.070 1.00 88.50 436 GLU A C 1
ATOM 3302 O O . GLU A 1 436 ? 32.141 7.796 -27.075 1.00 88.50 436 GLU A O 1
ATOM 3307 N N . GLU A 1 437 ? 33.988 6.559 -27.389 1.00 90.69 437 GLU A N 1
ATOM 3308 C CA . GLU A 1 437 ? 33.282 5.305 -27.636 1.00 90.69 437 GLU A CA 1
ATOM 3309 C C . GLU A 1 437 ? 33.076 4.542 -26.319 1.00 90.69 437 GLU A C 1
ATOM 3311 O O . GLU A 1 437 ? 33.895 4.591 -25.394 1.00 90.69 437 GLU A O 1
ATOM 3316 N N . ARG A 1 438 ? 31.952 3.828 -26.219 1.00 87.62 438 ARG A N 1
ATOM 3317 C CA . ARG A 1 438 ? 31.591 3.003 -25.061 1.00 87.62 438 ARG A CA 1
ATOM 3318 C C . ARG A 1 438 ? 31.206 1.616 -25.545 1.00 87.62 438 ARG A C 1
ATOM 3320 O O . ARG A 1 438 ? 30.429 1.479 -26.484 1.00 87.62 438 ARG A O 1
ATOM 3327 N N . THR A 1 439 ? 31.725 0.588 -24.883 1.00 89.06 439 THR A N 1
ATOM 3328 C CA . THR A 1 439 ? 31.249 -0.784 -25.086 1.00 89.06 439 THR A CA 1
ATOM 3329 C C . THR A 1 439 ? 30.098 -1.047 -24.127 1.00 89.06 439 THR A C 1
ATOM 3331 O O . THR A 1 439 ? 30.245 -0.862 -22.921 1.00 89.06 439 THR A O 1
ATOM 3334 N N . ILE A 1 440 ? 28.958 -1.470 -24.669 1.00 91.56 440 ILE A N 1
ATOM 3335 C CA . ILE A 1 440 ? 27.791 -1.910 -23.903 1.00 91.56 440 ILE A CA 1
ATOM 3336 C C . ILE A 1 440 ? 27.570 -3.376 -24.241 1.00 91.56 440 ILE A C 1
ATOM 3338 O O . ILE A 1 440 ? 27.379 -3.723 -25.406 1.00 91.56 440 ILE A O 1
ATOM 3342 N N . THR A 1 441 ? 27.582 -4.230 -23.225 1.00 91.94 441 THR A N 1
ATOM 3343 C CA . THR A 1 441 ? 27.279 -5.652 -23.390 1.00 91.94 441 THR A CA 1
ATOM 3344 C C . THR A 1 441 ? 25.817 -5.876 -23.050 1.00 91.94 441 THR A C 1
ATOM 3346 O O . THR A 1 441 ? 25.363 -5.481 -21.982 1.00 91.94 441 THR A O 1
ATOM 3349 N N . LEU A 1 442 ? 25.071 -6.514 -23.947 1.00 90.38 442 LEU A N 1
ATOM 3350 C CA . LEU A 1 442 ? 23.695 -6.936 -23.701 1.00 90.38 442 LEU A CA 1
ATOM 3351 C C . LEU A 1 442 ? 23.655 -8.462 -23.715 1.00 90.38 442 LEU A C 1
ATOM 3353 O O . LEU A 1 442 ? 24.189 -9.089 -24.626 1.00 90.38 442 LEU A O 1
ATOM 3357 N N . THR A 1 443 ? 23.009 -9.063 -22.724 1.00 89.31 443 THR A N 1
ATOM 3358 C CA . THR A 1 443 ? 22.795 -10.512 -22.653 1.00 89.31 443 THR A CA 1
ATOM 3359 C C . THR A 1 443 ? 21.304 -10.787 -22.602 1.00 89.31 443 THR A C 1
ATOM 3361 O O . THR A 1 443 ? 20.618 -10.236 -21.747 1.00 89.31 443 THR A O 1
ATOM 3364 N N . SER A 1 444 ? 20.797 -11.652 -23.482 1.00 87.88 444 SER A N 1
ATOM 3365 C CA . SER A 1 444 ? 19.402 -12.096 -23.444 1.00 87.88 444 SER A CA 1
ATOM 3366 C C . SER A 1 444 ? 19.291 -13.584 -23.144 1.00 87.88 444 SER A C 1
ATOM 3368 O O . SER A 1 444 ? 20.121 -14.373 -23.590 1.00 87.88 444 SER A O 1
ATOM 3370 N N . ASN A 1 445 ? 18.230 -13.977 -22.438 1.00 84.31 445 ASN A N 1
ATOM 3371 C CA . ASN A 1 445 ? 17.880 -15.383 -22.229 1.00 84.31 445 ASN A CA 1
ATOM 3372 C C . ASN A 1 445 ? 17.461 -16.109 -23.521 1.00 84.31 445 ASN A C 1
ATOM 3374 O O . ASN A 1 445 ? 17.507 -17.336 -23.551 1.00 84.31 445 ASN A O 1
ATOM 3378 N N . LEU A 1 446 ? 17.072 -15.376 -24.571 1.00 82.12 446 LEU A N 1
ATOM 3379 C CA . LEU A 1 446 ? 16.632 -15.949 -25.850 1.00 82.12 446 LEU A CA 1
ATOM 3380 C C . LEU A 1 446 ? 17.707 -15.927 -26.937 1.00 82.12 446 LEU A C 1
ATOM 3382 O O . LEU A 1 446 ? 17.546 -16.565 -27.977 1.00 82.12 446 LEU A O 1
ATOM 3386 N N . TRP A 1 447 ? 18.801 -15.189 -26.737 1.00 78.00 447 TRP A N 1
ATOM 3387 C CA . TRP A 1 447 ? 19.899 -15.216 -27.696 1.00 78.00 447 TRP A CA 1
ATOM 3388 C C . TRP A 1 447 ? 20.673 -16.527 -27.540 1.00 78.00 447 TRP A C 1
ATOM 3390 O O . TRP A 1 447 ? 20.984 -16.924 -26.412 1.00 78.00 447 TRP A O 1
ATOM 3400 N N . PRO A 1 448 ? 20.998 -17.226 -28.646 1.00 64.69 448 PRO A N 1
ATOM 3401 C CA . PRO A 1 448 ? 21.892 -18.367 -28.565 1.00 64.69 448 PRO A CA 1
ATOM 3402 C C . PRO A 1 448 ? 23.189 -17.921 -27.885 1.00 64.69 448 PRO A C 1
ATOM 3404 O O . PRO A 1 448 ? 23.649 -16.801 -28.112 1.00 64.69 448 PRO A O 1
ATOM 3407 N N . LYS A 1 449 ? 23.815 -18.803 -27.096 1.00 57.00 449 LYS A N 1
ATOM 3408 C CA . LYS A 1 449 ? 25.203 -18.620 -26.641 1.00 57.00 449 LYS A CA 1
ATOM 3409 C C . LYS A 1 449 ? 26.148 -18.728 -27.848 1.00 57.00 449 LYS A C 1
ATOM 3411 O O . LYS A 1 449 ? 26.891 -19.696 -27.971 1.00 57.00 449 LYS A O 1
ATOM 3416 N N . CYS A 1 450 ? 26.050 -17.806 -28.795 1.00 48.59 450 CYS A N 1
ATOM 3417 C CA . CYS A 1 450 ? 26.964 -17.692 -29.916 1.00 48.59 450 CYS A CA 1
ATOM 3418 C C . CYS A 1 450 ? 28.174 -16.867 -29.477 1.00 48.59 450 CYS A C 1
ATOM 3420 O O . CYS A 1 450 ? 28.050 -15.904 -28.729 1.00 48.59 450 CYS A O 1
ATOM 3422 N N . SER A 1 451 ? 29.343 -17.290 -29.944 1.00 45.62 451 SER A N 1
ATOM 3423 C CA . SER A 1 451 ? 30.671 -16.730 -29.679 1.00 45.62 451 SER A CA 1
ATOM 3424 C C . SER A 1 451 ? 30.961 -15.404 -30.386 1.00 45.62 451 SER A C 1
ATOM 3426 O O . SER A 1 451 ? 32.096 -14.940 -30.324 1.00 45.62 451 SER A O 1
ATOM 3428 N N . ASP A 1 452 ? 29.981 -14.837 -31.088 1.00 48.16 452 ASP A N 1
ATOM 3429 C CA . ASP A 1 452 ? 30.212 -13.764 -32.048 1.00 48.16 452 ASP A CA 1
ATOM 3430 C C . ASP A 1 452 ? 29.492 -12.497 -31.575 1.00 48.16 452 ASP A C 1
ATOM 3432 O O . ASP A 1 452 ? 28.260 -12.453 -31.510 1.00 48.16 452 ASP A O 1
ATOM 3436 N N . ASP A 1 453 ? 30.278 -11.473 -31.236 1.00 48.69 453 ASP A N 1
ATOM 3437 C CA . ASP A 1 453 ? 29.796 -10.151 -30.844 1.00 48.69 453 ASP A CA 1
ATOM 3438 C C . ASP A 1 453 ? 28.969 -9.536 -31.984 1.00 48.69 453 ASP A C 1
ATOM 3440 O O . ASP A 1 453 ? 29.486 -9.190 -33.051 1.00 48.69 453 ASP A O 1
ATOM 3444 N N . VAL A 1 454 ? 27.660 -9.382 -31.776 1.00 50.25 454 VAL A N 1
ATOM 3445 C CA . VAL A 1 454 ? 26.796 -8.663 -32.721 1.00 50.25 454 VAL A CA 1
ATOM 3446 C C . VAL A 1 454 ? 26.904 -7.168 -32.428 1.00 50.25 454 VAL A C 1
ATOM 3448 O O . VAL A 1 454 ? 26.181 -6.634 -31.587 1.00 50.25 454 VAL A O 1
ATOM 3451 N N . LEU A 1 455 ? 27.794 -6.477 -33.143 1.00 45.97 455 LEU A N 1
ATOM 3452 C CA . LEU A 1 455 ? 27.851 -5.013 -33.154 1.00 45.97 455 LEU A CA 1
ATOM 3453 C C . LEU A 1 455 ? 26.568 -4.451 -33.785 1.00 45.97 455 LEU A C 1
ATOM 3455 O O . LEU A 1 455 ? 26.290 -4.670 -34.965 1.00 45.97 455 LEU A O 1
ATOM 3459 N N . ARG A 1 456 ? 25.784 -3.709 -32.999 1.00 49.56 456 ARG A N 1
ATOM 3460 C CA . ARG A 1 456 ? 24.709 -2.848 -33.504 1.00 49.56 456 ARG A CA 1
ATOM 3461 C C . ARG A 1 456 ? 25.084 -1.398 -33.236 1.00 49.56 456 ARG A C 1
ATOM 3463 O O . ARG A 1 456 ? 25.209 -1.008 -32.080 1.00 49.56 456 ARG A O 1
ATOM 3470 N N . GLU A 1 457 ? 25.230 -0.602 -34.291 1.00 39.31 457 GLU A N 1
ATOM 3471 C CA . GLU A 1 457 ? 25.292 0.854 -34.153 1.00 39.31 457 GLU A CA 1
ATOM 3472 C C . GLU A 1 457 ? 23.916 1.367 -33.716 1.00 39.31 457 GLU A C 1
ATOM 3474 O O . GLU A 1 457 ? 22.922 1.228 -34.431 1.00 39.31 457 GLU A O 1
ATOM 3479 N N . LEU A 1 458 ? 23.855 1.943 -32.516 1.00 40.16 458 LEU A N 1
ATOM 3480 C CA . LEU A 1 458 ? 22.715 2.729 -32.061 1.00 40.16 458 LEU A CA 1
ATOM 3481 C C . LEU A 1 458 ? 23.007 4.193 -32.396 1.00 40.16 458 LEU A C 1
ATOM 3483 O O . LEU A 1 458 ? 23.767 4.856 -31.694 1.00 40.16 458 LEU A O 1
ATOM 3487 N N . GLY A 1 459 ? 22.435 4.679 -33.497 1.00 28.80 459 GLY A N 1
ATOM 3488 C CA . GLY A 1 459 ? 22.414 6.105 -33.810 1.00 28.80 459 GLY A CA 1
ATOM 3489 C C . GLY A 1 459 ? 21.355 6.815 -32.968 1.00 28.80 459 GLY A C 1
ATOM 3490 O O . GLY A 1 459 ? 20.233 6.324 -32.841 1.00 28.80 459 GLY A O 1
ATOM 3491 N N . TRP A 1 460 ? 21.705 7.967 -32.405 1.00 34.91 460 TRP A N 1
ATOM 3492 C CA . TRP A 1 460 ? 20.758 8.892 -31.784 1.00 34.91 460 TRP A CA 1
ATOM 3493 C C . TRP A 1 460 ? 20.643 10.105 -32.719 1.00 34.91 460 TRP A C 1
ATOM 3495 O O . TRP A 1 460 ? 21.654 10.766 -32.953 1.00 34.91 460 TRP A O 1
ATOM 3505 N N . GLU A 1 461 ? 19.461 10.346 -33.304 1.00 29.81 461 GLU A N 1
ATOM 3506 C CA . GLU A 1 461 ? 19.151 11.592 -34.043 1.00 29.81 461 GLU A CA 1
ATOM 3507 C C . GLU A 1 461 ? 18.797 12.747 -33.101 1.00 29.81 461 GLU A C 1
ATOM 3509 O O . GLU A 1 461 ? 18.091 12.501 -32.089 1.00 29.81 461 GLU A O 1
#

Mean predicted aligned error: 5.81 Å

Sequence (461 aa):
MVTAADGQFTYEDSTYVAPKDGTFRIALFHEARDSLATFGGSLENDVNRDGNPEGSSRLFGVLWDEETDEVWVDTNQDLSFADQTALTDYNDRPEFGVFGTDDPDTPIRESVAFGIQIAQEKKLIALNLGSASHATLVVGAALANRGSEGRFDGVAPGAQLISIAEGGSAYGQIESPLVSIRDHGAEVVYFEQSSNITRNYLLRDGRLVPTVIYERLIDRYDPVILSPTHNYPILGGIDDFVMARGLIGINGHESKENFFINHGVRVEHDDNLLITGGYGPMGNGALKPDVISPSNYVSTALGFIEGRAIPGLYQLPPGYTIAGGTSTATPTAAGAVALLLSAAKQEGISYDAHRIKHAVTRGARWVPHLKPHKQGNGVISVAGAWDILKELDEGGDVVSIVGQAPVKHSYSHLLATPNEGEGLYERDGWDVGDSEERTITLTSNLWPKCSDDVLRELGWE

Solvent-accessible surface area (backbone atoms only — not comparable to full-atom values): 24906 Å² total; per-residue (Å²): 112,45,60,26,54,98,36,29,34,70,57,92,98,44,70,32,37,36,71,54,64,47,66,30,42,66,51,71,49,33,34,80,71,69,62,66,40,86,78,84,35,83,49,76,49,35,59,37,54,75,77,73,54,95,85,61,82,59,52,27,47,36,40,33,32,84,88,78,51,37,31,32,52,22,60,83,60,78,49,44,38,64,85,38,67,78,41,37,37,28,91,82,46,86,53,68,52,60,24,42,66,66,51,89,92,53,81,42,36,29,45,32,45,27,31,40,43,68,41,73,94,75,73,42,79,44,78,50,61,72,58,58,51,68,59,41,20,23,47,18,34,10,38,26,58,23,83,92,80,53,92,56,64,22,66,24,43,86,59,86,87,86,90,71,88,36,81,80,36,78,65,22,69,43,47,41,58,49,45,39,38,75,76,67,62,44,58,68,46,73,62,82,80,48,61,86,58,41,71,74,52,80,59,31,63,34,74,53,68,56,13,50,48,51,22,50,45,29,79,71,71,43,30,37,38,39,28,39,18,42,70,38,79,39,79,47,40,40,46,36,55,40,54,13,64,54,38,41,15,19,12,20,20,30,41,31,64,40,38,32,65,76,67,71,40,88,62,94,49,63,71,38,74,33,93,32,22,14,15,22,41,35,57,26,17,37,80,27,23,43,25,14,19,62,29,51,43,77,18,33,36,49,40,60,37,81,27,51,67,44,94,97,66,51,74,42,58,37,27,28,34,72,26,50,47,6,66,17,4,28,33,30,44,50,13,42,48,50,49,50,54,54,50,26,64,74,72,68,49,86,79,46,22,55,55,49,42,48,13,42,38,72,19,19,47,71,52,89,91,58,54,54,41,55,28,28,40,12,36,63,30,63,68,36,15,49,53,42,48,52,46,42,63,78,70,46,78,89,85,50,76,48,43,41,15,52,22,31,49,101,60,23,72,74,39,98,47,62,33,38,21,42,20,75,36,68,82,49,98,78,62,96,85,70,83,81,91,80,75,68,49,77,48,44,82,79,55,74,97,63,95,66,86,81,86,73,90,82,82,83,135

Radius of gyration: 26.11 Å; Cα contacts (8 Å, |Δi|>4): 1024; chains: 1; bounding box: 62×48×77 Å

Foldseek 3Di:
DWFDDPQWTDDDPDIAGHLDGGDKDKDKDALQPNVPCVPVWPCNSPQQLPVQDPPDPSIWMWIADLVVQWIFIRQVPPRYRNPTDTAHACVVPVDWDKHHDADPVDLFGSIWIWGWHDPSVVRDIDTHIPTPFLCQFQLQQQANDQPPHRDDGHLAVPDDDDDDDLVLDPNSLQVVVVCCCPVVNAQEDEDAHRCVQFVPPQQLAQPRPSLQSVLVCQVPRQHAYEYEQFFDPDEQSGGSNQVRPLHAYEFAKEAQVLCCQVPVDGDDDGIDGAPGGYFDDHNQRNADRLAYFYFFAKGFGRRRDAADDDPPRDGDGRRMYGGGGSSNRRSSVSSLLVVLVVVCVVVVQDDGSLLLSLLQNQLADDDVVDDCRRGNSYYGDSVSSNVSSVVVSVPDDRKDKFKKWFAADPCQCVHPHRRIHRRHHHPDDDDPPDDDDIDMDIDIPPDPPDPDDDDDDDDDD